Protein AF-A0A1B6C9H0-F1 (afdb_monomer)

Secondary structure (DSSP, 8-state):
--TT---S-----EEE--HHHHGGGTTS-EEE-HHHHHHHSBTTBSSS--EEEPPPPGGGS-HHHHHHHHHHHHHHHHTT--SS----TT--HHHHHHHHHHHS-TTS----HHHHHHHHHHHHHHHHHH----TT--HHHHHHHHHHHHHHHHHHTT---HHHHHHHHHHIIIIIHHHHHHHHHH-HHHHHHTTSSS--GGG--SGGGGS---HHHHHHHHHHHHHHHGGGT-S-HHHHHHHHHHHHHHHHHHS-TTTGGGGHHHHHHHS-TTT-TT---HHHHTHHHHGGGSS--HHHHHHHHHHHHHHHHTT----HHHHHHHHHHHHHHHHHHHH------------------------TTS---S----TT-SSS-------HHHHHHHHHHHHHHHHHHHHHHTTPPTT--S-SHHHHHHHHHHHHHHTSGGGS-----SS-TT--HHHHHHHHHH-

Sequence (463 aa):
ENKNCRSSDKSVVSICFATECASYNGNHPIRYCLQCHNNRHNHRRGEDHIVHTCLKKAWDMDPEMQNYLVEAIVNLLKEARSTTPEIPKDMTDIQTKAALLNALTPNTTNLSVEERQLMGRFGVWLLVGLCAPNENTPPEVLGRLLSMLFHWFHVTAYSFDDQAECTLEKLKTDYVCGWLNEICKSHFTILVSCLLPHPADYARVGGHWDMLVSRTSHLKNGLNRIFCLVPYEVITTEIWDYVMPHWLEAVAKDVPEKELPELKMLLSKILDPDMSPLGFDAKKMYHFVSIRFKQTTPKVQEQALNWLQVLTSLEIIIPLHLLFTFFEDGINSLKENDIQPSNGEEEKEECPRKSSISPVVEDDSAQTSGLSDDEAQTSRQNLCQHSDAELKLSCCVLMLDIVLKQMERHEVERHTGIHTVVAQDICRLLRSMLCAPWLISHLCTGSGKTECMHCELAIVWHQ

Radius of gyration: 29.61 Å; Cα contacts (8 Å, |Δi|>4): 457; chains: 1; bounding box: 76×47×88 Å

InterPro domains:
  IPR024855 UNC79 [PTHR21696] (1-463)
  IPR059253 Protein unc-79 homolog, N-terminal [PF14776] (1-264)

Foldseek 3Di:
DQPPDPDPDFDFFKWWQDQVCCVSVVNDTDTGDPVRCCVADDPVHCVVIDMDGDDAALLPDDPVVNVVLLVLLLVLLQLLADLDPPPPPPDDPVVVVVVVVVNVDPPPDPDDNVRSNVSNVVSLCSCQVRVQDDPSRDLLSVLLNLLSVLLSLLRLVPPPDPVSNVVVVCSCAVGVLVSLVSCCVRPVVSNLLLLALDHDPSNLGHDCSVDLDASLVSLLSSLSSVVSCQVSLSCDLVSQLVHVLRSLLCLLPRPPPVSLLVCLVSCLQCLPQPRHSNPHHLCSSCVSLQLQLALHALLSLVSSLSSLVSCLSSLRARPLVVLLNSLVSNLVSLQVVVVDDPDDDDDDDDDDDRSPDDHDDDPPPDPPPDSDDDPPPPPDPPPPVDDSLLSSLVSLLSSVVSSVSNCVSVVPDPPPDCPDPSNVSVVVSVVSVVPHPSQDDDDDDDPPPPDDSSVVSSVSSVD

Solvent-accessible surface area (backbone atoms only — not comparable to full-atom values): 27290 Å² total; per-residue (Å²): 116,62,89,81,68,82,57,91,65,72,58,72,46,33,35,31,64,32,67,80,54,6,57,74,48,81,70,34,71,30,60,23,20,61,70,56,38,54,74,53,38,38,100,90,39,54,73,86,47,56,62,51,62,70,81,67,44,44,89,76,44,57,72,68,61,31,50,53,49,51,51,50,31,49,51,24,31,62,46,30,49,62,88,65,76,84,70,61,95,80,56,53,76,66,57,49,48,51,55,49,48,66,73,63,47,91,79,66,75,89,66,50,62,67,57,23,42,50,35,22,52,52,17,50,49,50,42,65,72,28,58,66,83,57,97,83,56,56,64,58,60,50,23,28,52,48,20,34,48,45,43,36,41,38,53,51,69,74,53,91,43,83,70,62,38,58,53,52,52,46,45,43,63,74,47,48,45,57,52,50,52,55,37,53,75,75,42,42,69,51,59,53,43,46,66,36,82,80,40,57,76,63,30,60,42,54,73,66,62,77,48,98,67,54,65,54,55,46,50,50,56,50,54,49,32,54,58,52,36,32,91,68,65,71,64,40,73,71,53,44,45,60,38,49,60,52,41,42,50,47,48,68,72,63,36,54,81,87,57,47,66,77,44,28,72,57,52,44,46,65,65,30,51,87,74,19,78,74,72,46,50,55,66,64,70,45,35,57,54,44,60,38,19,47,58,33,53,53,68,34,35,41,54,51,48,50,36,53,44,51,40,48,74,56,67,42,83,68,63,63,73,55,54,53,50,33,51,50,40,28,54,50,20,56,53,54,62,66,74,57,68,91,70,89,72,94,74,94,73,97,70,85,75,72,54,86,71,69,64,90,73,79,75,88,80,62,77,85,73,85,80,79,86,72,100,67,90,84,76,82,83,74,83,68,86,67,50,72,56,44,43,46,46,48,39,54,35,51,54,50,54,46,49,53,54,48,39,61,73,68,62,61,71,79,90,74,60,71,83,40,71,66,42,42,50,51,51,51,48,51,54,56,54,72,72,35,78,78,74,75,78,84,81,91,84,62,99,52,85,88,72,47,66,60,60,51,46,52,52,58,58,72,104

Structure (mmCIF, N/CA/C/O backbone):
data_AF-A0A1B6C9H0-F1
#
_entry.id   AF-A0A1B6C9H0-F1
#
loop_
_atom_site.group_PDB
_atom_site.id
_atom_site.type_symbol
_atom_site.label_atom_id
_atom_site.label_alt_id
_atom_site.label_comp_id
_atom_site.label_asym_id
_atom_site.label_entity_id
_atom_site.label_seq_id
_atom_site.pdbx_PDB_ins_code
_atom_site.Cartn_x
_atom_site.Cartn_y
_atom_site.Cartn_z
_atom_site.occupancy
_atom_site.B_iso_or_equiv
_atom_site.auth_seq_id
_atom_site.auth_comp_id
_atom_site.auth_asym_id
_atom_site.auth_atom_id
_atom_site.pdbx_PDB_model_num
ATOM 1 N N . GLU A 1 1 ? 27.992 9.229 -39.423 1.00 76.81 1 GLU A N 1
ATOM 2 C CA . GLU A 1 1 ? 29.145 8.408 -39.863 1.00 76.81 1 GLU A CA 1
ATOM 3 C C . GLU A 1 1 ? 29.104 8.125 -41.355 1.00 76.81 1 GLU A C 1
ATOM 5 O O . GLU A 1 1 ? 30.036 8.495 -42.053 1.00 76.81 1 GLU A O 1
ATOM 10 N N . ASN A 1 2 ? 27.996 7.613 -41.896 1.00 74.31 2 ASN A N 1
ATOM 11 C CA . ASN A 1 2 ? 27.818 7.588 -43.348 1.00 74.31 2 ASN A CA 1
ATOM 12 C C . ASN A 1 2 ? 27.584 9.009 -43.912 1.00 74.31 2 ASN A C 1
ATOM 14 O O . ASN A 1 2 ? 26.486 9.555 -43.780 1.00 74.31 2 ASN A O 1
ATOM 18 N N . LYS A 1 3 ? 28.601 9.595 -44.562 1.00 76.62 3 LYS A N 1
ATOM 19 C CA . LYS A 1 3 ? 28.534 10.932 -45.193 1.00 76.62 3 LYS A CA 1
ATOM 20 C C . LYS A 1 3 ? 27.496 11.029 -46.322 1.00 76.62 3 LYS A C 1
ATOM 22 O O . LYS A 1 3 ? 27.045 12.122 -46.633 1.00 76.62 3 LYS A O 1
ATOM 27 N N . ASN A 1 4 ? 27.079 9.892 -46.880 1.00 81.50 4 ASN A N 1
ATOM 28 C CA . ASN A 1 4 ? 26.096 9.807 -47.963 1.00 81.50 4 ASN A CA 1
ATOM 29 C C . ASN A 1 4 ? 24.688 9.422 -47.470 1.00 81.50 4 ASN A C 1
ATOM 31 O O . ASN A 1 4 ? 23.833 9.058 -48.279 1.00 81.50 4 ASN A O 1
ATOM 35 N N . CYS A 1 5 ? 24.432 9.453 -46.156 1.00 85.44 5 CYS A N 1
ATOM 36 C CA . CYS A 1 5 ? 23.110 9.158 -45.606 1.00 85.44 5 CYS A CA 1
ATOM 37 C C . CYS A 1 5 ? 22.079 10.207 -46.056 1.00 85.44 5 CYS A C 1
ATOM 39 O O . CYS A 1 5 ? 22.240 11.397 -45.786 1.00 85.44 5 CYS A O 1
ATOM 41 N N . ARG A 1 6 ? 21.002 9.746 -46.706 1.00 87.94 6 ARG A N 1
ATOM 42 C CA . ARG A 1 6 ? 19.869 10.573 -47.165 1.00 87.94 6 ARG A CA 1
ATOM 43 C C . ARG A 1 6 ? 18.611 10.421 -46.304 1.00 87.94 6 ARG A C 1
ATOM 45 O O . ARG A 1 6 ? 17.565 10.939 -46.676 1.00 87.94 6 ARG A O 1
ATOM 52 N N . SER A 1 7 ? 18.709 9.703 -45.187 1.00 88.75 7 SER A N 1
ATOM 53 C CA . SER A 1 7 ? 17.572 9.476 -44.295 1.00 88.75 7 SER A CA 1
ATOM 54 C C . SER A 1 7 ? 17.152 10.777 -43.618 1.00 88.75 7 SER A C 1
ATOM 56 O O . SER A 1 7 ? 18.009 11.542 -43.159 1.00 88.75 7 SER A O 1
ATOM 58 N N . SER A 1 8 ? 15.840 11.011 -43.556 1.00 88.00 8 SER A N 1
ATOM 59 C CA . SER A 1 8 ? 15.241 12.090 -42.768 1.00 88.00 8 SER A CA 1
ATOM 60 C C . SER A 1 8 ? 15.434 11.837 -41.274 1.00 88.00 8 SER A C 1
ATOM 62 O O . SER A 1 8 ? 15.834 12.747 -40.553 1.00 88.00 8 SER A O 1
ATOM 64 N N . ASP A 1 9 ? 15.252 10.587 -40.837 1.00 88.75 9 ASP A N 1
ATOM 65 C CA . ASP A 1 9 ? 15.594 10.136 -39.490 1.00 88.75 9 ASP A CA 1
ATOM 66 C C . ASP A 1 9 ? 17.018 9.560 -39.450 1.00 88.75 9 ASP A C 1
ATOM 68 O O . ASP A 1 9 ? 17.351 8.584 -40.133 1.00 88.75 9 ASP A O 1
ATOM 72 N N . LYS A 1 10 ? 17.883 10.192 -38.658 1.00 88.31 10 LYS A N 1
ATOM 73 C CA . LYS A 1 10 ? 19.291 9.811 -38.489 1.00 88.31 10 LYS A CA 1
ATOM 74 C C . LYS A 1 10 ? 19.555 9.133 -37.143 1.00 88.31 10 LYS A C 1
ATOM 76 O O . LYS A 1 10 ? 20.724 8.981 -36.785 1.00 88.31 10 LYS A O 1
ATOM 81 N N . SER A 1 11 ? 18.504 8.726 -36.429 1.00 89.06 11 SER A N 1
ATOM 82 C CA . SER A 1 11 ? 18.599 7.873 -35.245 1.00 89.06 11 SER A CA 1
ATOM 83 C C . SER A 1 11 ? 19.437 6.628 -35.552 1.00 89.06 11 SER A C 1
ATOM 85 O O . SER A 1 11 ? 19.357 6.049 -36.636 1.00 89.06 11 SER A O 1
ATOM 87 N N . VAL A 1 12 ? 20.318 6.246 -34.629 1.00 89.50 12 VAL A N 1
ATOM 88 C CA . VAL A 1 12 ? 21.142 5.042 -34.784 1.00 89.50 12 VAL A CA 1
ATOM 89 C C . VAL A 1 12 ? 20.316 3.848 -34.330 1.00 89.50 12 VAL A C 1
ATOM 91 O O . VAL A 1 12 ? 19.879 3.821 -33.187 1.00 89.50 12 VAL A O 1
ATOM 94 N N . VAL A 1 13 ? 20.141 2.859 -35.207 1.00 90.00 13 VAL A N 1
ATOM 95 C CA . VAL A 1 13 ? 19.393 1.625 -34.894 1.00 90.00 13 VAL A CA 1
ATOM 96 C C . VAL A 1 13 ? 20.280 0.385 -34.871 1.00 90.00 13 VAL A C 1
ATOM 98 O O . VAL A 1 13 ? 19.892 -0.651 -34.338 1.00 90.00 13 VAL A O 1
ATOM 101 N N . SER A 1 14 ? 21.467 0.468 -35.480 1.00 91.94 14 SER A N 1
ATOM 102 C CA . SER A 1 14 ? 22.416 -0.641 -35.508 1.00 91.94 14 SER A CA 1
ATOM 103 C C . SER A 1 14 ? 23.861 -0.165 -35.580 1.00 91.94 14 SER A C 1
ATOM 105 O O . SER A 1 14 ? 24.147 0.899 -36.135 1.00 91.94 14 SER A O 1
ATOM 107 N N . ILE A 1 15 ? 24.771 -0.981 -35.060 1.00 93.44 15 ILE A N 1
ATOM 108 C CA . ILE A 1 15 ? 26.219 -0.829 -35.167 1.00 93.44 15 ILE A CA 1
ATOM 109 C C . ILE A 1 15 ? 26.760 -2.095 -35.814 1.00 93.44 15 ILE A C 1
ATOM 111 O O . ILE A 1 15 ? 26.562 -3.183 -35.285 1.00 93.44 15 ILE A O 1
ATOM 115 N N . CYS A 1 16 ? 27.420 -1.970 -36.959 1.00 93.19 16 CYS A N 1
ATOM 116 C CA . CYS A 1 16 ? 28.020 -3.104 -37.650 1.00 93.19 16 CYS A CA 1
ATOM 117 C C . CYS A 1 16 ? 29.519 -3.185 -37.357 1.00 93.19 16 CYS A C 1
ATOM 119 O O . CYS A 1 16 ? 30.230 -2.183 -37.476 1.00 93.19 16 CYS A O 1
ATOM 121 N N . PHE A 1 17 ? 29.982 -4.388 -37.012 1.00 92.88 17 PHE A N 1
ATOM 122 C CA . PHE A 1 17 ? 31.381 -4.684 -36.692 1.00 92.88 17 PHE A CA 1
ATOM 123 C C . PHE A 1 17 ? 32.121 -5.389 -37.834 1.00 92.88 17 PHE A C 1
ATOM 125 O O . PHE A 1 17 ? 33.333 -5.578 -37.750 1.00 92.88 17 PHE A O 1
ATOM 132 N N . ALA A 1 18 ? 31.420 -5.764 -38.909 1.00 93.38 18 ALA A N 1
ATOM 133 C CA . ALA A 1 18 ? 32.039 -6.390 -40.071 1.00 93.38 18 ALA A CA 1
ATOM 134 C C . ALA A 1 18 ? 33.066 -5.451 -40.720 1.00 93.38 18 ALA A C 1
ATOM 136 O O . ALA A 1 18 ? 32.827 -4.248 -40.863 1.00 93.38 18 ALA A O 1
ATOM 137 N N . THR A 1 19 ? 34.197 -6.006 -41.156 1.00 90.44 19 THR A N 1
ATOM 138 C CA . THR A 1 19 ? 35.306 -5.256 -41.770 1.00 90.44 19 THR A CA 1
ATOM 139 C C . THR A 1 19 ? 34.866 -4.491 -43.017 1.00 90.44 19 THR A C 1
ATOM 141 O O . THR A 1 19 ? 35.280 -3.347 -43.212 1.00 90.44 19 THR A O 1
ATOM 144 N N . GLU A 1 20 ? 33.961 -5.066 -43.815 1.00 90.00 20 GLU A N 1
ATOM 145 C CA . GLU A 1 20 ? 33.369 -4.409 -44.985 1.00 90.00 20 GLU A CA 1
ATOM 146 C C . GLU A 1 20 ? 32.677 -3.097 -44.608 1.00 90.00 20 GLU A C 1
ATOM 148 O O . GLU A 1 20 ? 32.914 -2.053 -45.218 1.00 90.00 20 GLU A O 1
ATOM 153 N N . CYS A 1 21 ? 31.859 -3.130 -43.558 1.00 89.88 21 CYS A N 1
ATOM 154 C CA . CYS A 1 21 ? 31.146 -1.970 -43.045 1.00 89.88 21 CYS A CA 1
ATOM 155 C C . CYS A 1 21 ? 32.087 -0.986 -42.334 1.00 89.88 21 CYS A C 1
ATOM 157 O O . CYS A 1 21 ? 31.999 0.222 -42.574 1.00 89.88 21 CYS A O 1
ATOM 159 N N . ALA A 1 22 ? 33.021 -1.485 -41.521 1.00 89.62 22 ALA A N 1
ATOM 160 C CA . ALA A 1 22 ? 33.984 -0.675 -40.778 1.00 89.62 22 ALA A CA 1
ATOM 161 C C . ALA A 1 22 ? 34.948 0.100 -41.696 1.00 89.62 22 ALA A C 1
ATOM 163 O O . ALA A 1 22 ? 35.351 1.219 -41.368 1.00 89.62 22 ALA A O 1
ATOM 164 N N . SER A 1 23 ? 35.266 -0.433 -42.883 1.00 89.50 23 SER A N 1
ATOM 165 C CA . SER A 1 23 ? 36.113 0.247 -43.877 1.00 89.50 23 SER A CA 1
ATOM 166 C C . SER A 1 23 ? 35.570 1.627 -44.286 1.00 89.50 23 SER A C 1
ATOM 168 O O . SER A 1 23 ? 36.336 2.562 -44.526 1.00 89.50 23 SER A O 1
ATOM 170 N N . TYR A 1 24 ? 34.244 1.808 -44.267 1.00 86.75 24 TYR A N 1
ATOM 171 C CA . TYR A 1 24 ? 33.591 3.087 -44.565 1.00 86.75 24 TYR A CA 1
ATOM 172 C C . TYR A 1 24 ? 33.706 4.123 -43.438 1.00 86.75 24 TYR A C 1
ATOM 174 O O . TYR A 1 24 ? 33.377 5.291 -43.655 1.00 86.75 24 TYR A O 1
ATOM 182 N N . ASN A 1 25 ? 34.160 3.712 -42.252 1.00 89.44 25 ASN A N 1
ATOM 183 C CA . ASN A 1 25 ? 34.354 4.557 -41.075 1.00 89.44 25 ASN A CA 1
ATOM 184 C C . ASN A 1 25 ? 35.795 4.459 -40.538 1.00 89.44 25 ASN A C 1
ATOM 186 O O . ASN A 1 25 ? 36.028 4.445 -39.332 1.00 89.44 25 ASN A O 1
ATOM 190 N N . GLY A 1 26 ? 36.779 4.346 -41.439 1.00 87.38 26 GLY A N 1
ATOM 191 C CA . GLY A 1 26 ? 38.194 4.317 -41.058 1.00 87.38 26 GLY A CA 1
ATOM 192 C C . GLY A 1 26 ? 38.552 3.134 -40.157 1.00 87.38 26 GLY A C 1
ATOM 193 O O . GLY A 1 26 ? 39.282 3.318 -39.190 1.00 87.38 26 GLY A O 1
ATOM 194 N N . ASN A 1 27 ? 38.006 1.950 -40.454 1.00 89.19 27 ASN A N 1
ATOM 195 C CA . ASN A 1 27 ? 38.177 0.697 -39.705 1.00 89.19 27 ASN A CA 1
ATOM 196 C C . ASN A 1 27 ? 37.632 0.713 -38.265 1.00 89.19 27 ASN A C 1
ATOM 198 O O . ASN A 1 27 ? 38.012 -0.130 -37.457 1.00 89.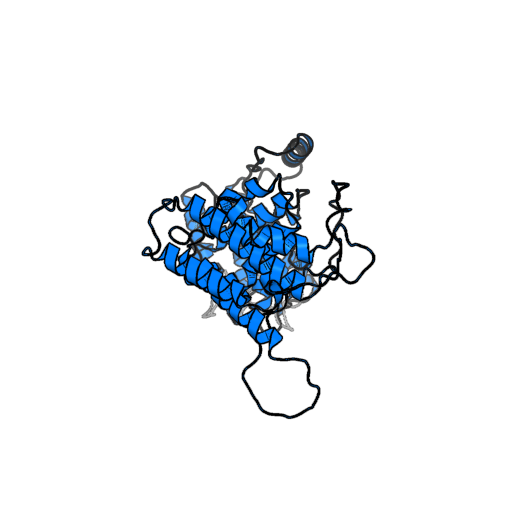19 27 ASN A O 1
ATOM 202 N N . HIS A 1 28 ? 36.705 1.619 -37.954 1.00 90.56 28 HIS A N 1
ATOM 203 C CA . HIS A 1 28 ? 35.924 1.586 -36.716 1.00 90.56 28 HIS A CA 1
ATOM 204 C C . HIS A 1 28 ? 34.525 1.014 -36.986 1.00 90.56 28 HIS A C 1
ATOM 206 O O . HIS A 1 28 ? 34.005 1.215 -38.090 1.00 90.56 28 HIS A O 1
ATOM 212 N N . PRO A 1 29 ? 33.876 0.356 -36.003 1.00 90.62 29 PRO A N 1
ATOM 213 C CA . PRO A 1 29 ? 32.480 -0.052 -36.127 1.00 90.62 29 PRO A CA 1
ATOM 214 C C . PRO A 1 29 ? 31.608 1.123 -36.575 1.00 90.62 29 PRO A C 1
ATOM 216 O O . PRO A 1 29 ? 31.795 2.259 -36.130 1.00 90.62 29 PRO A O 1
ATOM 219 N N . ILE A 1 30 ? 30.684 0.863 -37.497 1.00 91.50 30 ILE A N 1
ATOM 220 C CA . ILE A 1 30 ? 29.880 1.911 -38.132 1.00 91.50 30 ILE A CA 1
ATOM 221 C C . ILE A 1 30 ? 28.431 1.841 -37.662 1.00 91.50 30 ILE A C 1
ATOM 223 O O . ILE A 1 30 ? 27.796 0.787 -37.668 1.00 91.50 30 ILE A O 1
ATOM 227 N N . ARG A 1 31 ? 27.896 2.996 -37.282 1.00 92.12 31 ARG A N 1
ATOM 228 C CA . ARG A 1 31 ? 26.519 3.203 -36.848 1.00 92.12 31 ARG A CA 1
ATOM 229 C C . ARG A 1 31 ? 25.630 3.534 -38.041 1.00 92.12 31 ARG A C 1
ATOM 231 O O . ARG A 1 31 ? 25.905 4.461 -38.814 1.00 92.12 31 ARG A O 1
ATOM 238 N N . TYR A 1 32 ? 24.527 2.809 -38.165 1.00 91.75 32 TYR A N 1
ATOM 239 C CA . TYR A 1 32 ? 23.536 2.993 -39.217 1.00 91.75 32 TYR A CA 1
ATOM 240 C C . TYR A 1 32 ? 22.178 3.401 -38.647 1.00 91.75 32 TYR A C 1
ATOM 242 O O . TYR A 1 32 ? 21.706 2.831 -37.663 1.00 91.75 32 TYR A O 1
ATOM 250 N N . CYS A 1 33 ? 21.525 4.349 -39.326 1.00 92.31 33 CYS A N 1
ATOM 251 C CA . CYS A 1 33 ? 20.080 4.533 -39.214 1.00 92.31 33 CYS A CA 1
ATOM 252 C C . CYS A 1 33 ? 19.327 3.433 -39.964 1.00 92.31 33 CYS A C 1
ATOM 254 O O . CYS A 1 33 ? 19.929 2.723 -40.774 1.00 92.31 33 CYS A O 1
ATOM 256 N N . LEU A 1 34 ? 18.015 3.324 -39.745 1.00 90.50 34 LEU A N 1
ATOM 257 C CA . LEU A 1 34 ? 17.195 2.240 -40.294 1.00 90.50 34 LEU A CA 1
ATOM 258 C C . LEU A 1 34 ? 17.318 2.101 -41.815 1.00 90.50 34 LEU A C 1
ATOM 260 O O . LEU A 1 34 ? 17.576 1.013 -42.324 1.00 90.50 34 LEU A O 1
ATOM 264 N N . GLN A 1 35 ? 17.242 3.212 -42.551 1.00 91.38 35 GLN A N 1
ATOM 265 C CA . GLN A 1 35 ? 17.379 3.179 -44.007 1.00 91.38 35 GLN A CA 1
ATOM 266 C C . GLN A 1 35 ? 18.776 2.711 -44.448 1.00 91.38 35 GLN A C 1
ATOM 268 O O . GLN A 1 35 ? 18.910 1.937 -45.393 1.00 91.38 35 GLN A O 1
ATOM 273 N N . CYS A 1 36 ? 19.836 3.173 -43.777 1.00 91.19 36 CYS A N 1
ATOM 274 C CA . CYS A 1 36 ? 21.196 2.745 -44.107 1.00 91.19 36 CYS A CA 1
ATOM 275 C C . CYS A 1 36 ? 21.438 1.280 -43.741 1.00 91.19 36 CYS A C 1
ATOM 277 O O . CYS A 1 36 ? 22.134 0.597 -44.488 1.00 91.19 36 CYS A O 1
ATOM 279 N N . HIS A 1 37 ? 20.856 0.816 -42.634 1.00 90.88 37 HIS A N 1
ATOM 280 C CA . HIS A 1 37 ? 20.918 -0.572 -42.205 1.00 90.88 37 HIS A CA 1
ATOM 281 C C . HIS A 1 37 ? 20.288 -1.480 -43.262 1.00 90.88 37 HIS A C 1
ATOM 283 O O . HIS A 1 37 ? 20.997 -2.310 -43.811 1.00 90.88 37 HIS A O 1
ATOM 289 N N . ASN A 1 38 ? 19.036 -1.237 -43.660 1.00 90.44 38 ASN A N 1
ATOM 290 C CA . ASN A 1 38 ? 18.327 -2.064 -44.650 1.00 90.44 38 ASN A CA 1
ATOM 291 C C . ASN A 1 38 ? 19.011 -2.074 -46.033 1.00 90.44 38 ASN A C 1
ATOM 293 O O . ASN A 1 38 ? 18.979 -3.059 -46.771 1.00 90.44 38 ASN A O 1
ATOM 297 N N . ASN A 1 39 ? 19.665 -0.968 -46.403 1.00 89.31 39 ASN A N 1
ATOM 298 C CA . ASN A 1 39 ? 20.414 -0.888 -47.658 1.00 89.31 39 ASN A CA 1
ATOM 299 C C . ASN A 1 39 ? 21.709 -1.716 -47.637 1.00 89.31 39 ASN A C 1
ATOM 301 O O . ASN A 1 39 ? 22.173 -2.148 -48.694 1.00 89.31 39 ASN A O 1
ATOM 305 N N . ARG A 1 40 ? 22.329 -1.875 -46.461 1.00 88.06 40 ARG A N 1
ATOM 306 C CA . ARG A 1 40 ? 23.627 -2.547 -46.288 1.00 88.06 40 ARG A CA 1
ATOM 307 C C . ARG A 1 40 ? 23.504 -3.986 -45.799 1.00 88.06 40 ARG A C 1
ATOM 309 O O . ARG A 1 40 ? 24.380 -4.772 -46.131 1.00 88.06 40 ARG A O 1
ATOM 316 N N . HIS A 1 41 ? 22.431 -4.293 -45.082 1.00 90.31 41 HIS A N 1
ATOM 317 C CA . HIS A 1 41 ? 22.099 -5.598 -44.533 1.00 90.31 41 HIS A CA 1
ATOM 318 C C . HIS A 1 41 ? 20.733 -6.003 -45.091 1.00 90.31 41 HIS A C 1
ATOM 320 O O . HIS A 1 41 ? 19.689 -5.487 -44.692 1.00 90.31 41 HIS A O 1
ATOM 326 N N . ASN A 1 42 ? 20.757 -6.864 -46.100 1.00 87.69 42 ASN A N 1
ATOM 327 C CA . ASN A 1 42 ? 19.588 -7.486 -46.711 1.00 87.69 42 ASN A CA 1
ATOM 328 C C . ASN A 1 42 ? 19.977 -8.882 -47.212 1.00 87.69 42 ASN A C 1
ATOM 330 O O . ASN A 1 42 ? 21.154 -9.220 -47.242 1.00 87.69 42 ASN A O 1
ATOM 334 N N . HIS A 1 43 ? 19.012 -9.661 -47.701 1.00 80.81 43 HIS A N 1
ATOM 335 C CA . HIS A 1 43 ? 19.245 -11.031 -48.190 1.00 80.81 43 HIS A CA 1
ATOM 336 C C . HIS A 1 43 ? 20.308 -11.177 -49.296 1.00 80.81 43 HIS A C 1
ATOM 338 O O . HIS A 1 43 ? 20.644 -12.288 -49.685 1.00 80.81 43 HIS A O 1
ATOM 344 N N . ARG A 1 44 ? 20.800 -10.080 -49.888 1.00 82.31 44 ARG A N 1
ATOM 345 C CA . ARG A 1 44 ? 21.858 -10.123 -50.908 1.00 82.31 44 ARG A CA 1
ATOM 346 C C . ARG A 1 44 ? 23.226 -9.702 -50.381 1.00 82.31 44 ARG A C 1
ATOM 348 O O . ARG A 1 44 ? 24.211 -9.958 -51.070 1.00 82.31 44 ARG A O 1
ATOM 355 N N . ARG A 1 45 ? 23.302 -8.976 -49.259 1.00 82.81 45 ARG A N 1
ATOM 356 C CA . ARG A 1 45 ? 24.541 -8.384 -48.723 1.00 82.81 45 ARG A CA 1
ATOM 357 C C . ARG A 1 45 ? 24.448 -8.209 -47.213 1.00 82.81 45 ARG A C 1
ATOM 359 O O . ARG A 1 45 ? 23.475 -7.632 -46.738 1.00 82.81 45 ARG A O 1
ATOM 366 N N . GLY A 1 46 ? 25.496 -8.618 -46.503 1.00 82.19 46 GLY A N 1
ATOM 367 C CA . GLY A 1 46 ? 25.655 -8.359 -45.074 1.00 82.19 46 GLY A CA 1
ATOM 368 C C . GLY A 1 46 ? 24.675 -9.110 -44.172 1.00 82.19 46 GLY A C 1
ATOM 369 O O . GLY A 1 46 ? 24.332 -8.606 -43.108 1.00 82.19 46 GLY A O 1
ATOM 370 N N . GLU A 1 47 ? 24.195 -10.278 -44.600 1.00 83.88 47 GLU A N 1
ATOM 371 C CA . GLU A 1 47 ? 23.348 -11.159 -43.780 1.00 83.88 47 GLU A CA 1
ATOM 372 C C . GLU A 1 47 ? 24.160 -11.882 -42.691 1.00 83.88 47 GLU A C 1
ATOM 374 O O . GLU A 1 47 ? 23.658 -12.146 -41.605 1.00 83.88 47 GLU A O 1
ATOM 379 N N . ASP A 1 48 ? 25.443 -12.127 -42.954 1.00 88.31 48 ASP A N 1
ATOM 380 C CA . ASP A 1 48 ? 26.429 -12.719 -42.047 1.00 88.31 48 ASP A CA 1
ATOM 381 C C . ASP A 1 48 ? 27.174 -11.677 -41.193 1.00 88.31 48 ASP A C 1
ATOM 383 O O . ASP A 1 48 ? 28.050 -12.012 -40.392 1.00 88.31 48 ASP A O 1
ATOM 387 N N . HIS A 1 49 ? 26.843 -10.393 -41.350 1.00 91.50 49 HIS A N 1
ATOM 388 C CA . HIS A 1 49 ? 27.473 -9.331 -40.583 1.00 91.50 49 HIS A CA 1
ATOM 389 C C . HIS A 1 49 ? 27.036 -9.366 -39.119 1.00 91.50 49 HIS A C 1
ATOM 391 O O . HIS A 1 49 ? 25.849 -9.345 -38.795 1.00 91.50 49 HIS A O 1
ATOM 397 N N . ILE A 1 50 ? 28.013 -9.281 -38.216 1.00 89.06 50 ILE A N 1
ATOM 398 C CA . ILE A 1 50 ? 27.747 -9.107 -36.789 1.00 89.06 50 ILE A CA 1
ATOM 399 C C . ILE A 1 50 ? 27.314 -7.660 -36.546 1.00 89.06 50 ILE A C 1
ATOM 401 O O . ILE A 1 50 ? 28.097 -6.713 -36.714 1.00 89.06 50 ILE A O 1
ATOM 405 N N . VAL A 1 51 ? 26.055 -7.497 -36.145 1.00 91.19 51 VAL A N 1
ATOM 406 C CA . VAL A 1 51 ? 25.448 -6.204 -35.833 1.00 91.19 51 VAL A CA 1
ATOM 407 C C . VAL A 1 51 ? 24.950 -6.174 -34.393 1.00 91.19 51 VAL A C 1
ATOM 409 O O . VAL A 1 51 ? 24.317 -7.107 -33.913 1.00 91.19 51 VAL A O 1
ATOM 412 N N . HIS A 1 52 ? 25.202 -5.066 -33.707 1.00 90.44 52 HIS A N 1
ATOM 413 C CA . HIS A 1 52 ? 24.531 -4.726 -32.459 1.00 90.44 52 HIS A CA 1
ATOM 414 C C . HIS A 1 52 ? 23.317 -3.866 -32.804 1.00 90.44 52 HIS A C 1
ATOM 416 O O . HIS A 1 52 ? 23.460 -2.874 -33.517 1.00 90.44 52 HIS A O 1
ATOM 422 N N . THR A 1 53 ? 22.133 -4.222 -32.317 1.00 88.75 53 THR A N 1
ATOM 423 C CA . THR A 1 53 ? 20.887 -3.473 -32.546 1.00 88.75 53 THR A CA 1
ATOM 424 C C . THR A 1 53 ? 20.282 -3.014 -31.227 1.00 88.75 53 THR A C 1
ATOM 426 O O . THR A 1 53 ? 20.671 -3.487 -30.161 1.00 88.75 53 THR A O 1
ATOM 429 N N . CYS A 1 54 ? 19.359 -2.055 -31.287 1.00 83.75 54 CYS A N 1
ATOM 430 C CA . CYS A 1 54 ? 18.599 -1.660 -30.108 1.00 83.75 54 CYS A CA 1
ATOM 431 C C . CYS A 1 54 ? 17.779 -2.841 -29.573 1.00 83.75 54 CYS A C 1
ATOM 433 O O . CYS A 1 54 ? 17.215 -3.618 -30.345 1.00 83.75 54 CYS A O 1
ATOM 435 N N . LEU A 1 55 ? 17.677 -2.934 -28.247 1.00 87.56 55 LEU A N 1
ATOM 436 C CA . LEU A 1 55 ? 16.796 -3.898 -27.599 1.00 87.56 55 LEU A CA 1
ATOM 437 C C . LEU A 1 55 ? 15.343 -3.669 -28.039 1.00 87.56 55 LEU A C 1
ATOM 439 O O . LEU A 1 55 ? 14.882 -2.528 -28.136 1.00 87.56 55 LEU A O 1
ATOM 443 N N . LYS A 1 56 ? 14.625 -4.766 -28.297 1.00 89.50 56 LYS A N 1
ATOM 444 C CA . LYS A 1 56 ? 13.170 -4.744 -28.508 1.00 89.50 56 LYS A CA 1
ATOM 445 C C . LYS A 1 56 ? 12.455 -4.337 -27.212 1.00 89.50 56 LYS A C 1
ATOM 447 O O . LYS A 1 56 ? 13.077 -4.242 -26.158 1.00 89.50 56 LYS A O 1
ATOM 452 N N . LYS A 1 57 ? 11.142 -4.107 -27.263 1.00 91.19 57 LYS A N 1
ATOM 453 C CA . LYS A 1 57 ? 10.346 -3.994 -26.031 1.00 91.19 57 LYS A CA 1
ATOM 454 C C . LYS A 1 57 ? 10.360 -5.332 -25.295 1.00 91.19 57 LYS A C 1
ATOM 456 O O . LYS A 1 57 ? 10.420 -6.375 -25.938 1.00 91.19 57 LYS A O 1
ATOM 461 N N . ALA A 1 58 ? 10.296 -5.295 -23.966 1.00 91.25 58 ALA A N 1
ATOM 462 C CA . ALA A 1 58 ? 10.441 -6.472 -23.108 1.00 91.25 58 ALA A CA 1
ATOM 463 C C . ALA A 1 58 ? 9.461 -7.598 -23.471 1.00 91.25 58 ALA A C 1
ATOM 465 O O . ALA A 1 58 ? 9.812 -8.772 -23.405 1.00 91.25 58 ALA A O 1
ATOM 466 N N . TRP A 1 59 ? 8.250 -7.235 -23.892 1.00 90.88 59 TRP A N 1
ATOM 467 C CA . TRP A 1 59 ? 7.176 -8.176 -24.221 1.00 90.88 59 TRP A CA 1
ATOM 468 C C . TRP A 1 59 ? 7.251 -8.729 -25.655 1.00 90.88 59 TRP A C 1
ATOM 470 O O . TRP A 1 59 ? 6.546 -9.679 -25.968 1.00 90.88 59 TRP A O 1
ATOM 480 N N . ASP A 1 60 ? 8.128 -8.172 -26.500 1.00 90.62 60 ASP A N 1
ATOM 481 C CA . ASP A 1 60 ? 8.401 -8.650 -27.868 1.00 90.62 60 ASP A CA 1
ATOM 482 C C . ASP A 1 60 ? 9.690 -9.497 -27.948 1.00 90.62 60 ASP A C 1
ATOM 484 O O . ASP A 1 60 ? 10.120 -9.906 -29.035 1.00 90.62 60 ASP A O 1
ATOM 488 N N . MET A 1 61 ? 10.373 -9.681 -26.815 1.00 91.31 61 MET A N 1
ATOM 489 C CA . MET A 1 61 ? 11.574 -10.507 -26.705 1.00 91.31 61 MET A CA 1
ATOM 490 C C . MET A 1 61 ? 11.208 -11.984 -26.562 1.00 91.31 61 MET A C 1
ATOM 492 O O . MET A 1 61 ? 10.119 -12.330 -26.107 1.00 91.31 61 MET A O 1
ATOM 496 N N . ASP A 1 62 ? 12.144 -12.863 -26.921 1.00 91.81 62 ASP A N 1
ATOM 497 C CA . ASP A 1 62 ? 12.049 -14.257 -26.501 1.00 91.81 62 ASP A CA 1
ATOM 498 C C . ASP A 1 62 ? 12.165 -14.375 -24.962 1.00 91.81 62 ASP A C 1
ATOM 500 O O . ASP A 1 62 ? 12.700 -13.471 -24.307 1.00 91.81 62 ASP A O 1
ATOM 504 N N . PRO A 1 63 ? 11.659 -15.468 -24.358 1.00 91.06 63 PRO A N 1
ATOM 505 C CA . PRO A 1 63 ? 11.627 -15.610 -22.902 1.00 91.06 63 PRO A CA 1
ATOM 506 C C . PRO A 1 63 ? 13.007 -15.554 -22.232 1.00 91.06 63 PRO A C 1
ATOM 508 O O . PRO A 1 63 ? 13.129 -15.075 -21.107 1.00 91.06 63 PRO A O 1
ATOM 511 N N . GLU A 1 64 ? 14.055 -16.032 -22.904 1.00 93.19 64 GLU A N 1
ATOM 512 C CA . GLU A 1 64 ? 15.413 -16.049 -22.357 1.00 93.19 64 GLU A CA 1
ATOM 513 C C . GLU A 1 64 ? 15.978 -14.626 -22.255 1.00 93.19 64 GLU A C 1
ATOM 515 O O . GLU A 1 64 ? 16.410 -14.195 -21.184 1.00 93.19 64 GLU A O 1
ATOM 520 N N . MET A 1 65 ? 15.879 -13.851 -23.336 1.00 92.19 65 MET A N 1
ATOM 521 C CA . MET A 1 65 ? 16.303 -12.457 -23.368 1.00 92.19 65 MET A CA 1
ATOM 522 C C . MET A 1 65 ? 15.452 -11.571 -22.451 1.00 92.19 65 MET A C 1
ATOM 524 O O . MET A 1 65 ? 15.983 -10.664 -21.804 1.00 92.19 65 MET A O 1
ATOM 528 N N . GLN A 1 66 ? 14.149 -11.846 -22.343 1.00 92.62 66 GLN A N 1
ATOM 529 C CA . GLN A 1 66 ? 13.272 -11.172 -21.386 1.00 92.62 66 GLN A CA 1
ATOM 530 C C . GLN A 1 66 ? 13.739 -11.405 -19.944 1.00 92.62 66 GLN A C 1
ATOM 532 O O . GLN A 1 66 ? 13.843 -10.444 -19.181 1.00 92.62 66 GLN A O 1
ATOM 537 N N . ASN A 1 67 ? 14.078 -12.644 -19.579 1.00 93.19 67 ASN A N 1
ATOM 538 C CA . ASN A 1 67 ? 14.611 -12.956 -18.253 1.00 93.19 67 ASN A CA 1
ATOM 539 C C . ASN A 1 67 ? 15.921 -12.209 -17.984 1.00 93.19 67 ASN A C 1
ATOM 541 O O . ASN A 1 67 ? 16.072 -11.607 -16.923 1.00 93.19 67 ASN A O 1
ATOM 545 N N . TYR A 1 68 ? 16.843 -12.168 -18.952 1.00 94.81 68 TYR A N 1
ATOM 546 C CA . TYR A 1 68 ? 18.077 -11.391 -18.806 1.00 94.81 68 TYR A CA 1
ATOM 547 C C . TYR A 1 68 ? 17.818 -9.895 -18.624 1.00 94.81 68 TYR A C 1
ATOM 549 O O . TYR A 1 68 ? 18.477 -9.264 -17.799 1.00 94.81 68 TYR A O 1
ATOM 557 N N . LEU A 1 69 ? 16.852 -9.323 -19.349 1.00 95.19 69 LEU A N 1
ATOM 558 C CA . LEU A 1 69 ? 16.472 -7.922 -19.185 1.00 95.19 69 LEU A CA 1
ATOM 559 C C . LEU A 1 69 ? 15.901 -7.655 -17.786 1.00 95.19 69 LEU A C 1
ATOM 561 O O . LEU A 1 69 ? 16.304 -6.689 -17.139 1.00 95.19 69 LEU A O 1
ATOM 565 N N . VAL A 1 70 ? 14.984 -8.502 -17.315 1.00 94.56 70 VAL A N 1
ATOM 566 C CA . VAL A 1 70 ? 14.361 -8.368 -15.991 1.00 94.56 70 VAL A CA 1
ATOM 567 C C . VAL A 1 70 ? 15.413 -8.475 -14.891 1.00 94.56 70 VAL A C 1
ATOM 569 O O . VAL A 1 70 ? 15.467 -7.608 -14.021 1.00 94.56 70 VAL A O 1
ATOM 572 N N . GLU A 1 71 ? 16.300 -9.469 -14.956 1.00 94.62 71 GLU A N 1
ATOM 573 C CA . GLU A 1 71 ? 17.391 -9.620 -13.989 1.00 94.62 71 GLU A CA 1
ATOM 574 C C . GLU A 1 71 ? 18.380 -8.453 -14.047 1.00 94.62 71 GLU A C 1
ATOM 576 O O . GLU A 1 71 ? 18.831 -7.976 -13.006 1.00 94.62 71 GLU A O 1
ATOM 581 N N . ALA A 1 72 ? 18.690 -7.932 -15.237 1.00 95.31 72 ALA A N 1
ATOM 582 C CA . ALA A 1 72 ? 19.528 -6.745 -15.370 1.00 95.31 72 ALA A CA 1
ATOM 583 C C . ALA A 1 72 ? 18.880 -5.524 -14.702 1.00 95.31 72 ALA A C 1
ATOM 585 O O . ALA A 1 72 ? 19.541 -4.839 -13.924 1.00 95.31 72 ALA A O 1
ATOM 586 N N . ILE A 1 73 ? 17.588 -5.274 -14.947 1.00 96.19 73 ILE A N 1
ATOM 587 C CA . ILE A 1 73 ? 16.848 -4.174 -14.312 1.00 96.19 73 ILE A CA 1
ATOM 588 C C . ILE A 1 73 ? 16.846 -4.344 -12.792 1.00 96.19 73 ILE A C 1
ATOM 590 O O . ILE A 1 73 ? 17.188 -3.404 -12.075 1.00 96.19 73 ILE A O 1
ATOM 594 N N . VAL A 1 74 ? 16.499 -5.534 -12.295 1.00 94.25 74 VAL A N 1
ATOM 595 C CA . VAL A 1 74 ? 16.436 -5.806 -10.855 1.00 94.25 74 VAL A CA 1
ATOM 596 C C . VAL A 1 74 ? 17.793 -5.562 -10.200 1.00 94.25 74 VAL A C 1
ATOM 598 O O . VAL A 1 74 ? 17.864 -4.839 -9.209 1.00 94.25 74 VAL A O 1
ATOM 601 N N . ASN A 1 75 ? 18.875 -6.093 -10.770 1.00 92.19 75 ASN A N 1
ATOM 602 C CA . ASN A 1 75 ? 20.216 -5.920 -10.216 1.00 92.19 75 ASN A CA 1
ATOM 603 C C . ASN A 1 75 ? 20.680 -4.457 -10.268 1.00 92.19 75 ASN A C 1
ATOM 605 O O . ASN A 1 75 ? 21.172 -3.944 -9.267 1.00 92.19 75 ASN A O 1
ATOM 609 N N . LEU A 1 76 ? 20.442 -3.741 -11.371 1.00 93.62 76 LEU A N 1
ATOM 610 C CA . LEU A 1 76 ? 20.772 -2.314 -11.483 1.00 93.62 76 LEU A CA 1
ATOM 611 C C . LEU A 1 76 ? 20.046 -1.461 -10.434 1.00 93.62 76 LEU A C 1
ATOM 613 O O . LEU A 1 76 ? 20.647 -0.568 -9.838 1.00 93.62 76 LEU A O 1
ATOM 617 N N . LEU A 1 77 ? 18.765 -1.743 -10.181 1.00 92.00 77 LEU A N 1
ATOM 618 C CA . LEU A 1 77 ? 17.998 -1.052 -9.144 1.00 92.00 77 LEU A CA 1
ATOM 619 C C . LEU A 1 77 ? 18.477 -1.425 -7.731 1.00 92.00 77 LEU A C 1
ATOM 621 O O . LEU A 1 77 ? 18.481 -0.563 -6.853 1.00 92.00 77 LEU A O 1
ATOM 625 N N . LYS A 1 78 ? 18.901 -2.678 -7.497 1.00 88.50 78 LYS A N 1
ATOM 626 C CA . LYS A 1 78 ? 19.472 -3.122 -6.209 1.00 88.50 78 LYS A CA 1
ATOM 627 C C . LYS A 1 78 ? 20.791 -2.425 -5.882 1.00 88.50 78 LYS A C 1
ATOM 629 O O . LYS A 1 78 ? 21.026 -2.127 -4.713 1.00 88.50 78 LYS A O 1
ATOM 634 N N . GLU A 1 79 ? 21.613 -2.132 -6.886 1.00 85.19 79 GLU A N 1
ATOM 635 C CA . GLU A 1 79 ? 22.897 -1.442 -6.706 1.00 85.19 79 GLU A CA 1
ATOM 636 C C . GLU A 1 79 ? 22.749 0.023 -6.274 1.00 85.19 79 GLU A C 1
ATOM 638 O O . GLU A 1 79 ? 23.704 0.601 -5.771 1.00 85.19 79 GLU A O 1
ATOM 643 N N . ALA A 1 80 ? 21.558 0.626 -6.379 1.00 77.44 80 ALA A N 1
ATOM 644 C CA . ALA A 1 80 ? 21.314 2.019 -5.988 1.00 77.44 80 ALA A CA 1
ATOM 645 C C . ALA A 1 80 ? 21.410 2.293 -4.469 1.00 77.44 80 ALA A C 1
ATOM 647 O O . ALA A 1 80 ? 21.141 3.413 -4.033 1.00 77.44 80 ALA A O 1
ATOM 648 N N . ARG A 1 81 ? 21.754 1.287 -3.652 1.00 69.56 81 ARG A N 1
ATOM 649 C CA . ARG A 1 81 ? 21.917 1.420 -2.198 1.00 69.56 81 ARG A CA 1
ATOM 650 C C . ARG A 1 81 ? 23.084 2.351 -1.855 1.00 69.56 81 ARG A C 1
ATOM 652 O O . ARG A 1 81 ? 24.152 2.295 -2.467 1.00 69.56 81 ARG A O 1
ATOM 659 N N . SER A 1 82 ? 22.896 3.170 -0.823 1.00 57.59 82 SER A N 1
ATOM 660 C CA . SER A 1 82 ? 23.982 3.931 -0.209 1.00 57.59 82 SER A CA 1
ATOM 661 C C . SER A 1 82 ? 24.976 2.979 0.472 1.00 57.59 82 SER A C 1
ATOM 663 O O . SER A 1 82 ? 24.611 1.934 1.008 1.00 57.59 82 SER A O 1
ATOM 665 N N . THR A 1 83 ? 26.265 3.325 0.441 1.00 46.25 83 THR A N 1
ATOM 666 C CA . THR A 1 83 ? 27.358 2.540 1.054 1.00 46.25 83 THR A CA 1
ATOM 667 C C . THR A 1 83 ? 27.314 2.505 2.575 1.00 46.25 83 THR A C 1
ATOM 669 O O . THR A 1 83 ? 28.100 1.791 3.193 1.00 4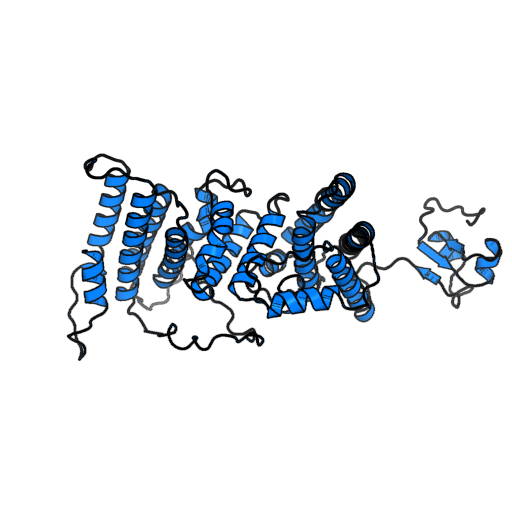6.25 83 THR A O 1
ATOM 672 N N . THR A 1 84 ? 26.439 3.288 3.196 1.00 38.88 84 THR A N 1
ATOM 673 C CA . THR A 1 84 ? 26.195 3.220 4.627 1.00 38.88 84 THR A CA 1
ATOM 674 C C . THR A 1 84 ? 25.221 2.075 4.866 1.00 38.88 84 THR A C 1
ATOM 676 O O . THR A 1 84 ? 24.042 2.226 4.542 1.00 38.88 84 THR A O 1
ATOM 679 N N . PRO A 1 85 ? 25.650 0.933 5.437 1.00 40.25 85 PRO A N 1
ATOM 680 C CA . PRO A 1 85 ? 24.678 0.083 6.091 1.00 40.25 85 PRO A CA 1
ATOM 681 C C . PRO A 1 85 ? 24.006 0.975 7.135 1.00 40.25 85 PRO A C 1
ATOM 683 O O . PRO A 1 85 ? 24.664 1.473 8.053 1.00 40.25 85 PRO A O 1
ATOM 686 N N . GLU A 1 86 ? 22.708 1.232 6.981 1.00 44.19 86 GLU A N 1
ATOM 687 C CA . GLU A 1 86 ? 21.901 1.524 8.151 1.00 44.19 86 GLU A CA 1
ATOM 688 C C . GLU A 1 86 ? 22.083 0.290 9.024 1.00 44.19 86 GLU A C 1
ATOM 690 O O . GLU A 1 86 ? 21.558 -0.774 8.719 1.00 44.19 86 GLU A O 1
ATOM 695 N N . ILE A 1 87 ? 22.973 0.382 10.007 1.00 41.91 87 ILE A N 1
ATOM 696 C CA . ILE A 1 87 ? 23.044 -0.562 11.107 1.00 41.91 87 ILE A CA 1
ATOM 697 C C . ILE A 1 87 ? 21.984 -0.019 12.061 1.00 41.91 87 ILE A C 1
ATOM 699 O O . ILE A 1 87 ? 22.221 1.033 12.669 1.00 41.91 87 ILE A O 1
ATOM 703 N N . PRO A 1 88 ? 20.792 -0.640 12.161 1.00 44.12 88 PRO A N 1
ATOM 704 C CA . PRO A 1 88 ? 19.863 -0.293 13.220 1.00 44.12 88 PRO A CA 1
ATOM 705 C C . PRO A 1 88 ? 20.614 -0.324 14.548 1.00 44.12 88 PRO A C 1
ATOM 707 O O . PRO A 1 88 ? 21.396 -1.242 14.797 1.00 44.12 88 PRO A O 1
ATOM 710 N N . LYS A 1 89 ? 20.366 0.663 15.414 1.00 44.12 89 LYS A N 1
ATOM 711 C CA . LYS A 1 89 ? 20.948 0.700 16.766 1.00 44.12 89 LYS A CA 1
ATOM 712 C C . LYS A 1 89 ? 20.619 -0.552 17.603 1.00 44.12 89 LYS A C 1
ATOM 714 O O . LYS A 1 89 ? 21.279 -0.765 18.611 1.00 44.12 89 LYS A O 1
ATOM 719 N N . ASP A 1 90 ? 19.682 -1.379 17.132 1.00 47.78 90 ASP A N 1
ATOM 720 C CA . ASP A 1 90 ? 19.168 -2.588 17.778 1.00 47.78 90 ASP A CA 1
ATOM 721 C C . ASP A 1 90 ? 19.592 -3.901 17.077 1.00 47.78 90 ASP A C 1
ATOM 723 O O . ASP A 1 90 ? 18.935 -4.929 17.223 1.00 47.78 90 ASP A O 1
ATOM 727 N N . MET A 1 91 ? 20.669 -3.909 16.279 1.00 47.22 91 MET A N 1
ATOM 728 C CA . MET A 1 91 ? 21.208 -5.164 15.728 1.00 47.22 91 MET A CA 1
ATOM 729 C C . MET A 1 91 ? 21.889 -5.998 16.817 1.00 47.22 91 MET A C 1
ATOM 731 O O . MET A 1 91 ? 22.722 -5.501 17.577 1.00 47.22 91 MET A O 1
ATOM 735 N N . THR A 1 92 ? 21.599 -7.298 16.842 1.00 52.47 92 THR A N 1
ATOM 736 C CA . THR A 1 92 ? 22.377 -8.249 17.648 1.00 52.47 92 THR A CA 1
ATOM 737 C C . THR A 1 92 ? 23.820 -8.324 17.131 1.00 52.47 92 THR A C 1
ATOM 739 O O . THR A 1 92 ? 24.072 -8.160 15.935 1.00 52.47 92 THR A O 1
ATOM 742 N N . ASP A 1 93 ? 24.792 -8.623 18.003 1.00 47.25 93 ASP A N 1
ATOM 743 C CA . ASP A 1 93 ? 26.227 -8.701 17.653 1.00 47.25 93 ASP A CA 1
ATOM 744 C C . ASP A 1 93 ? 26.526 -9.589 16.426 1.00 47.25 93 ASP A C 1
ATOM 746 O O . ASP A 1 93 ? 27.512 -9.380 15.713 1.00 47.25 93 ASP A O 1
ATOM 750 N N . ILE A 1 94 ? 25.670 -10.580 16.164 1.00 56.94 94 ILE A N 1
ATOM 751 C CA . ILE A 1 94 ? 25.769 -11.503 15.029 1.00 56.94 94 ILE A CA 1
ATOM 752 C C . ILE A 1 94 ? 25.368 -10.814 13.717 1.00 56.94 94 ILE A C 1
ATOM 754 O O . ILE A 1 94 ? 26.079 -10.943 12.720 1.00 56.94 94 ILE A O 1
ATOM 758 N N . GLN A 1 95 ? 24.285 -10.034 13.714 1.00 52.50 95 GLN A N 1
ATOM 759 C CA . GLN A 1 95 ? 23.833 -9.279 12.541 1.00 52.50 95 GLN A CA 1
ATOM 760 C C . GLN A 1 95 ? 24.787 -8.126 12.218 1.00 52.50 95 GLN A C 1
ATOM 762 O O . GLN A 1 95 ? 25.113 -7.899 11.053 1.00 52.50 95 GLN A O 1
ATOM 767 N N . THR A 1 96 ? 25.330 -7.468 13.245 1.00 52.03 96 THR A N 1
ATOM 768 C CA . THR A 1 96 ? 26.367 -6.439 13.090 1.00 52.03 96 THR A CA 1
ATOM 769 C C . THR A 1 96 ? 27.635 -7.034 12.474 1.00 52.03 96 THR A C 1
ATOM 771 O O . THR A 1 96 ? 28.197 -6.465 11.538 1.00 52.03 96 THR A O 1
ATOM 774 N N . LYS A 1 97 ? 28.054 -8.229 12.923 1.00 53.16 97 LYS A N 1
ATOM 775 C CA . LYS A 1 97 ? 29.169 -8.973 12.314 1.00 53.16 97 LYS A CA 1
ATOM 776 C C . LYS A 1 97 ? 28.881 -9.412 10.880 1.00 53.16 97 LYS A C 1
ATOM 778 O O . LYS A 1 97 ? 29.792 -9.337 10.064 1.00 53.16 97 LYS A O 1
ATOM 783 N N . ALA A 1 98 ? 27.661 -9.834 10.553 1.00 55.84 98 ALA A N 1
ATOM 784 C CA . ALA A 1 98 ? 27.277 -10.209 9.191 1.00 55.84 98 ALA A CA 1
ATOM 785 C C . ALA A 1 98 ? 27.258 -9.000 8.235 1.00 55.84 98 ALA A C 1
ATOM 787 O O . ALA A 1 98 ? 27.785 -9.085 7.126 1.00 55.84 98 ALA A O 1
ATOM 788 N N . ALA A 1 99 ? 26.739 -7.851 8.681 1.00 54.56 99 ALA A N 1
ATOM 789 C CA . ALA A 1 99 ? 26.788 -6.593 7.935 1.00 54.56 99 ALA A CA 1
ATOM 790 C C . ALA A 1 99 ? 28.235 -6.110 7.720 1.00 54.56 99 ALA A C 1
ATOM 792 O O . ALA A 1 99 ? 28.599 -5.715 6.614 1.00 54.56 99 ALA A O 1
ATOM 793 N N . LEU A 1 100 ? 29.086 -6.221 8.747 1.00 54.44 100 LEU A N 1
ATOM 794 C CA . LEU A 1 100 ? 30.524 -5.948 8.649 1.00 54.44 100 LEU A CA 1
ATOM 795 C C . LEU A 1 100 ? 31.243 -6.930 7.713 1.00 54.44 100 LEU A C 1
ATOM 797 O O . LEU A 1 100 ? 32.080 -6.504 6.929 1.00 54.44 100 LEU A O 1
ATOM 801 N N . LEU A 1 101 ? 30.918 -8.224 7.739 1.00 52.94 101 LEU A N 1
ATOM 802 C CA . LEU A 1 101 ? 31.494 -9.234 6.838 1.00 52.94 101 LEU A CA 1
ATOM 803 C C . LEU A 1 101 ? 31.094 -9.012 5.370 1.00 52.94 101 LEU A C 1
ATOM 805 O O . LEU A 1 101 ? 31.925 -9.196 4.480 1.00 52.94 101 LEU A O 1
ATOM 809 N N . ASN A 1 102 ? 29.865 -8.554 5.117 1.00 51.12 102 ASN A N 1
ATOM 810 C CA . ASN A 1 102 ? 29.424 -8.111 3.790 1.00 51.12 102 ASN A CA 1
ATOM 811 C C . ASN A 1 102 ? 30.130 -6.821 3.340 1.00 51.12 102 ASN A C 1
ATOM 813 O O . ASN A 1 102 ? 30.403 -6.655 2.158 1.00 51.12 102 ASN A O 1
ATOM 817 N N . ALA A 1 103 ? 30.479 -5.924 4.266 1.00 50.44 103 ALA A N 1
ATOM 818 C CA . ALA A 1 103 ? 31.288 -4.742 3.959 1.00 50.44 103 ALA A CA 1
ATOM 819 C C . ALA A 1 103 ? 32.786 -5.065 3.755 1.00 50.44 103 ALA A C 1
ATOM 821 O O . ALA A 1 103 ? 33.495 -4.318 3.086 1.00 50.44 103 ALA A O 1
ATOM 822 N N . LEU A 1 104 ? 33.277 -6.166 4.337 1.00 42.47 104 LEU A N 1
ATOM 823 C CA . LEU A 1 104 ? 34.683 -6.593 4.312 1.00 42.47 104 LEU A CA 1
ATOM 824 C C . LEU A 1 104 ? 34.989 -7.649 3.237 1.00 42.47 104 LEU A C 1
ATOM 826 O O . LEU A 1 104 ? 36.138 -8.079 3.112 1.00 42.47 104 LEU A O 1
ATOM 830 N N . THR A 1 105 ? 33.995 -8.099 2.466 1.00 41.38 105 THR A N 1
ATOM 831 C CA . THR A 1 105 ? 34.218 -9.088 1.406 1.00 41.38 105 THR A CA 1
ATOM 832 C C . THR A 1 105 ? 34.919 -8.413 0.217 1.00 41.38 105 THR A C 1
ATOM 834 O O . THR A 1 105 ? 34.361 -7.488 -0.370 1.00 41.38 105 THR A O 1
ATOM 837 N N . PRO A 1 106 ? 36.126 -8.846 -0.205 1.00 41.38 106 PRO A N 1
ATOM 838 C CA . PRO A 1 106 ? 36.971 -8.066 -1.122 1.00 41.38 106 PRO A CA 1
ATOM 839 C C . PRO A 1 106 ? 36.522 -8.075 -2.595 1.00 41.38 106 PRO A C 1
ATOM 841 O O . PRO A 1 106 ? 37.278 -7.637 -3.459 1.00 41.38 106 PRO A O 1
ATOM 844 N N . ASN A 1 107 ? 35.334 -8.606 -2.904 1.00 42.00 107 ASN A N 1
ATOM 845 C CA . ASN A 1 107 ? 34.898 -8.879 -4.278 1.00 42.00 107 ASN A CA 1
ATOM 846 C C . ASN A 1 107 ? 33.843 -7.906 -4.820 1.00 42.00 107 ASN A C 1
ATOM 848 O O . ASN A 1 107 ? 33.538 -7.965 -6.009 1.00 42.00 107 ASN A O 1
ATOM 852 N N . THR A 1 108 ? 33.316 -6.982 -4.016 1.00 48.78 108 THR A N 1
ATOM 853 C CA . THR A 1 108 ? 32.574 -5.840 -4.559 1.00 48.78 108 THR A CA 1
ATOM 854 C C . THR A 1 108 ? 33.574 -4.765 -4.945 1.00 48.78 108 THR A C 1
ATOM 856 O O . THR A 1 108 ? 34.154 -4.103 -4.087 1.00 48.78 108 THR A O 1
ATOM 859 N N . THR A 1 109 ? 33.796 -4.613 -6.249 1.00 50.22 109 THR A N 1
ATOM 860 C CA . THR A 1 109 ? 34.449 -3.451 -6.860 1.00 50.22 109 THR A CA 1
ATOM 861 C C . THR A 1 109 ? 34.081 -2.177 -6.096 1.00 50.22 109 THR A C 1
ATOM 863 O O . THR A 1 109 ? 32.893 -1.923 -5.889 1.00 50.22 109 THR A O 1
ATOM 866 N N . ASN A 1 110 ? 35.084 -1.408 -5.658 1.00 59.91 110 ASN A N 1
ATOM 867 C CA . ASN A 1 110 ? 34.933 -0.129 -4.952 1.00 59.91 110 ASN A CA 1
ATOM 868 C C . ASN A 1 110 ? 34.294 0.935 -5.865 1.00 59.91 110 ASN A C 1
ATOM 870 O O . ASN A 1 110 ? 34.943 1.913 -6.224 1.00 59.91 110 ASN A O 1
ATOM 874 N N . LEU A 1 111 ? 33.046 0.722 -6.284 1.00 66.94 111 LEU A N 1
ATOM 875 C CA . LEU A 1 111 ? 32.253 1.720 -6.984 1.00 66.94 111 LEU A CA 1
ATOM 876 C C . LEU A 1 111 ? 31.983 2.868 -6.016 1.00 66.94 111 LEU A C 1
ATOM 878 O O . LEU A 1 111 ? 31.763 2.639 -4.820 1.00 66.94 111 LEU A O 1
ATOM 882 N N . SER A 1 112 ? 31.998 4.098 -6.507 1.00 75.50 112 SER A N 1
ATOM 883 C CA . SER A 1 112 ? 31.567 5.246 -5.713 1.00 75.50 112 SER A CA 1
ATOM 884 C C . SER A 1 112 ? 30.048 5.201 -5.477 1.00 75.50 112 SER A C 1
ATOM 886 O O . SER A 1 112 ? 29.310 4.443 -6.117 1.00 75.50 112 SER A O 1
ATOM 888 N N . VAL A 1 113 ? 29.548 6.009 -4.538 1.00 72.31 113 VAL A N 1
ATOM 889 C CA . VAL A 1 113 ? 28.094 6.190 -4.348 1.00 72.31 113 VAL A CA 1
ATOM 890 C C . VAL A 1 113 ? 27.452 6.750 -5.621 1.00 72.31 113 VAL A C 1
ATOM 892 O O . VAL A 1 113 ? 26.371 6.311 -6.005 1.00 72.31 113 VAL A O 1
ATOM 895 N N . GLU A 1 114 ? 28.148 7.649 -6.320 1.00 75.19 114 GLU A N 1
ATOM 896 C CA . GLU A 1 114 ? 27.697 8.231 -7.588 1.00 75.19 114 GLU A CA 1
ATOM 897 C C . GLU A 1 114 ? 27.539 7.167 -8.684 1.00 75.19 114 GLU A C 1
ATOM 899 O O . GLU A 1 114 ? 26.530 7.147 -9.388 1.00 75.19 114 GLU A O 1
ATOM 904 N N . GLU A 1 115 ? 28.499 6.243 -8.810 1.00 79.12 115 GLU A N 1
ATOM 905 C CA . GLU A 1 115 ? 28.439 5.146 -9.785 1.00 79.12 115 GLU A CA 1
ATOM 906 C C . GLU A 1 115 ? 27.293 4.175 -9.476 1.00 79.12 115 GLU A C 1
ATOM 908 O O . GLU A 1 115 ? 26.589 3.737 -10.385 1.00 79.12 115 GLU A O 1
ATOM 913 N N . ARG A 1 116 ? 27.046 3.889 -8.194 1.00 79.00 116 ARG A N 1
ATOM 914 C CA . ARG A 1 116 ? 25.909 3.071 -7.743 1.00 79.00 116 ARG A CA 1
ATOM 915 C C . ARG A 1 116 ? 24.560 3.725 -8.023 1.00 79.00 116 ARG A C 1
ATOM 917 O O . A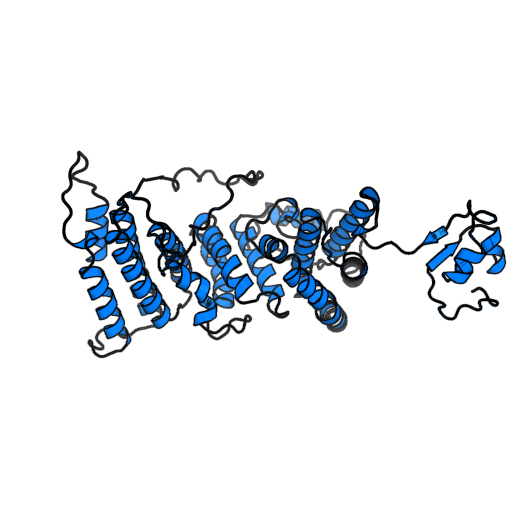RG A 1 116 ? 23.663 3.098 -8.585 1.00 79.00 116 ARG A O 1
ATOM 924 N N . GLN A 1 117 ? 24.421 5.010 -7.707 1.00 79.00 117 GLN A N 1
ATOM 925 C CA . GLN A 1 117 ? 23.221 5.772 -8.051 1.00 79.00 117 GLN A CA 1
ATOM 926 C C . GLN A 1 117 ? 23.011 5.820 -9.568 1.00 79.00 117 GLN A C 1
ATOM 928 O O . GLN A 1 117 ? 21.879 5.688 -10.035 1.00 79.00 117 GLN A O 1
ATOM 933 N N . LEU A 1 118 ? 24.089 5.948 -10.348 1.00 83.62 118 LEU A N 1
ATOM 934 C CA . LEU A 1 118 ? 24.040 5.888 -11.805 1.00 83.62 118 LEU A CA 1
ATOM 935 C C . LEU A 1 118 ? 23.516 4.532 -12.311 1.00 83.62 118 LEU A C 1
ATOM 937 O O . LEU A 1 118 ? 22.706 4.522 -13.239 1.00 83.62 118 LEU A O 1
ATOM 941 N N . MET A 1 119 ? 23.890 3.409 -11.683 1.00 86.94 119 MET A N 1
ATOM 942 C CA . MET A 1 119 ? 23.311 2.093 -12.007 1.00 86.94 119 MET A CA 1
ATOM 943 C C . MET A 1 119 ? 21.793 2.083 -11.808 1.00 86.94 119 MET A C 1
ATOM 945 O O . MET A 1 119 ? 21.059 1.685 -12.714 1.00 86.94 119 MET A O 1
ATOM 949 N N . GLY A 1 120 ? 21.308 2.626 -10.686 1.00 88.38 120 GLY A N 1
ATOM 950 C CA . GLY A 1 120 ? 19.873 2.775 -10.433 1.00 88.38 120 GLY A CA 1
ATOM 951 C C . GLY A 1 120 ? 19.153 3.574 -11.523 1.00 88.38 120 GLY A C 1
ATOM 952 O O . GLY A 1 120 ? 18.078 3.181 -11.976 1.00 88.38 120 GLY A O 1
ATOM 953 N N . ARG A 1 121 ? 19.772 4.656 -12.018 1.00 89.56 121 ARG A N 1
ATOM 954 C CA . ARG A 1 121 ? 19.222 5.464 -13.124 1.00 89.56 121 ARG A CA 1
ATOM 955 C C . ARG A 1 121 ? 19.084 4.650 -14.410 1.00 89.56 121 ARG A C 1
ATOM 957 O O . ARG A 1 121 ? 18.042 4.722 -15.058 1.00 89.56 121 ARG A O 1
ATOM 964 N N . PHE A 1 122 ? 20.094 3.851 -14.761 1.00 91.94 122 PHE A N 1
ATOM 965 C CA . PHE A 1 122 ? 20.011 2.958 -15.919 1.00 91.94 122 PHE A CA 1
ATOM 966 C C . PHE A 1 122 ? 18.935 1.882 -15.743 1.00 91.94 122 PHE A C 1
ATOM 968 O O . PHE A 1 122 ? 18.207 1.606 -16.696 1.00 91.94 122 PHE A O 1
ATOM 975 N N . GLY A 1 123 ? 18.779 1.337 -14.532 1.00 94.56 123 GLY A N 1
ATOM 976 C CA . GLY A 1 123 ? 17.693 0.412 -14.203 1.00 94.56 123 GLY A CA 1
ATOM 977 C C . GLY A 1 123 ? 16.316 1.021 -14.481 1.00 94.56 123 GLY A C 1
ATOM 978 O O . GLY A 1 123 ? 15.508 0.420 -15.186 1.00 94.56 123 GLY A O 1
ATOM 979 N N . VAL A 1 124 ? 16.080 2.255 -14.022 1.00 94.69 124 VAL A N 1
ATOM 980 C CA . VAL A 1 124 ? 14.831 2.994 -14.286 1.00 94.69 124 VAL A CA 1
ATOM 981 C C . VAL A 1 124 ? 14.627 3.258 -15.780 1.00 94.69 124 VAL A C 1
ATOM 983 O O . VAL A 1 124 ? 13.520 3.091 -16.288 1.00 94.69 124 VAL A O 1
ATOM 986 N N . TRP A 1 125 ? 15.677 3.645 -16.506 1.00 92.62 125 TRP A N 1
ATOM 987 C CA . TRP A 1 125 ? 15.584 3.909 -17.947 1.00 92.62 125 TRP A CA 1
ATOM 988 C C . TRP A 1 125 ? 15.222 2.660 -18.744 1.00 92.62 125 TRP A C 1
ATOM 990 O O . TRP A 1 125 ? 14.399 2.734 -19.656 1.00 92.62 125 TRP A O 1
ATOM 1000 N N . LEU A 1 126 ? 15.813 1.514 -18.400 1.00 95.00 126 LEU A N 1
ATOM 1001 C CA . LEU A 1 126 ? 15.466 0.236 -19.013 1.00 95.00 126 LEU A CA 1
ATOM 1002 C C . LEU A 1 126 ? 14.032 -0.169 -18.660 1.00 95.00 126 LEU A C 1
ATOM 1004 O O . LEU A 1 126 ? 13.284 -0.552 -19.557 1.00 95.00 126 LEU A O 1
ATOM 1008 N N . LEU A 1 127 ? 13.627 -0.012 -17.397 1.00 96.12 127 LEU A N 1
ATOM 1009 C CA . LEU A 1 127 ? 12.273 -0.319 -16.937 1.00 96.12 127 LEU A CA 1
ATOM 1010 C C . LEU A 1 127 ? 11.219 0.500 -17.693 1.00 96.12 127 LEU A C 1
ATOM 1012 O O . LEU A 1 127 ? 10.369 -0.061 -18.380 1.00 96.12 127 LEU A O 1
ATOM 1016 N N . VAL A 1 128 ? 11.294 1.829 -17.625 1.00 95.00 128 VAL A N 1
ATOM 1017 C CA . VAL A 1 128 ? 10.298 2.707 -18.260 1.00 95.00 128 VAL A CA 1
ATOM 1018 C C . VAL A 1 128 ? 10.398 2.636 -19.788 1.00 95.00 128 VAL A C 1
ATOM 1020 O O . VAL A 1 128 ? 9.388 2.660 -20.492 1.00 95.00 128 VAL A O 1
ATOM 1023 N N . GLY A 1 129 ? 11.616 2.518 -20.325 1.00 92.31 129 GLY A N 1
ATOM 1024 C CA . GLY A 1 129 ? 11.870 2.519 -21.762 1.00 92.31 129 GLY A CA 1
ATOM 1025 C C . GLY A 1 129 ? 11.475 1.224 -22.472 1.00 92.31 129 GLY A C 1
ATOM 1026 O O . GLY A 1 129 ? 11.016 1.282 -23.618 1.00 92.31 129 GLY A O 1
ATOM 1027 N N . LEU A 1 130 ? 11.633 0.062 -21.831 1.00 94.06 130 LEU A N 1
ATOM 1028 C CA . LEU A 1 130 ? 11.440 -1.248 -22.467 1.00 94.06 130 LEU A CA 1
ATOM 1029 C C . LEU A 1 130 ? 10.275 -2.054 -21.882 1.00 94.06 130 LEU A C 1
ATOM 1031 O O . LEU A 1 130 ? 9.697 -2.847 -22.625 1.00 94.06 130 LEU A O 1
ATOM 1035 N N . CYS A 1 131 ? 9.884 -1.833 -20.625 1.00 94.12 131 CYS A N 1
ATOM 1036 C CA . CYS A 1 131 ? 8.859 -2.609 -19.912 1.00 94.12 131 CYS A CA 1
ATOM 1037 C C . CYS A 1 131 ? 7.540 -1.831 -19.736 1.00 94.12 131 CYS A C 1
ATOM 1039 O O . CYS A 1 131 ? 6.933 -1.851 -18.668 1.00 94.12 131 CYS A O 1
ATOM 1041 N N . ALA A 1 132 ? 7.082 -1.112 -20.763 1.00 91.50 132 ALA A N 1
ATOM 1042 C CA . ALA A 1 132 ? 5.779 -0.437 -20.722 1.00 91.50 132 ALA A CA 1
ATOM 1043 C C . ALA A 1 132 ? 4.639 -1.477 -20.669 1.00 91.50 132 ALA A C 1
ATOM 1045 O O . ALA A 1 132 ? 4.625 -2.350 -21.538 1.00 91.50 132 ALA A O 1
ATOM 1046 N N . PRO A 1 133 ? 3.713 -1.423 -19.695 1.00 87.94 133 PRO A N 1
ATOM 1047 C CA . PRO A 1 133 ? 2.682 -2.448 -19.520 1.00 87.94 133 PRO A CA 1
ATOM 1048 C C . PRO A 1 133 ? 1.742 -2.529 -20.732 1.00 87.94 133 PRO A C 1
ATOM 1050 O O . PRO A 1 133 ? 1.412 -1.519 -21.353 1.00 87.94 133 PRO A O 1
ATOM 1053 N N . ASN A 1 134 ? 1.295 -3.739 -21.054 1.00 88.25 134 ASN A N 1
ATOM 1054 C CA . ASN A 1 134 ? 0.275 -4.034 -22.062 1.00 88.25 134 ASN A CA 1
ATOM 1055 C C . ASN A 1 134 ? -0.573 -5.243 -21.622 1.00 88.25 134 ASN A C 1
ATOM 1057 O O . ASN A 1 134 ? -0.249 -5.893 -20.635 1.00 88.25 134 ASN A O 1
ATOM 1061 N N . GLU A 1 135 ? -1.632 -5.577 -22.359 1.00 83.81 135 GLU A N 1
ATOM 1062 C CA . GLU A 1 135 ? -2.560 -6.670 -22.001 1.00 83.81 135 GLU A CA 1
ATOM 1063 C C . GLU A 1 135 ? -1.899 -8.058 -21.889 1.00 83.81 135 GLU A C 1
ATOM 1065 O O . GLU A 1 135 ? -2.417 -8.934 -21.206 1.00 83.81 135 GLU A O 1
ATOM 1070 N N . ASN A 1 136 ? -0.745 -8.260 -22.532 1.00 84.56 136 ASN A N 1
ATOM 1071 C CA . ASN A 1 136 ? -0.013 -9.530 -22.538 1.00 84.56 136 ASN A CA 1
ATOM 1072 C C . ASN A 1 136 ? 1.118 -9.567 -21.499 1.00 84.56 136 ASN A C 1
ATOM 1074 O O . ASN A 1 136 ? 1.966 -10.459 -21.543 1.00 84.56 136 ASN A O 1
ATOM 1078 N N . THR A 1 137 ? 1.190 -8.575 -20.611 1.00 88.94 137 THR A N 1
ATOM 1079 C CA . THR A 1 137 ? 2.272 -8.470 -19.635 1.00 88.94 137 THR A CA 1
ATOM 1080 C C . THR A 1 137 ? 2.137 -9.571 -18.576 1.00 88.94 137 THR A C 1
ATOM 1082 O O . THR A 1 137 ? 1.118 -9.617 -17.887 1.00 88.94 137 THR A O 1
ATOM 1085 N N . PRO A 1 138 ? 3.146 -10.449 -18.400 1.00 91.19 138 PRO A N 1
ATOM 1086 C CA . PRO A 1 138 ? 3.086 -11.502 -17.393 1.00 91.19 138 PRO A CA 1
ATOM 1087 C C . PRO A 1 138 ? 3.018 -10.911 -15.976 1.00 91.19 138 PRO A C 1
ATOM 1089 O O . PRO A 1 138 ? 3.882 -10.096 -15.616 1.00 91.19 138 PRO A O 1
ATOM 1092 N N . PRO A 1 139 ? 2.029 -11.305 -15.155 1.00 92.12 139 PRO A N 1
ATOM 1093 C CA . PRO A 1 139 ? 1.785 -10.666 -13.871 1.00 92.12 139 PRO A CA 1
ATOM 1094 C C . PRO A 1 139 ? 2.920 -10.877 -12.862 1.00 92.12 139 PRO A C 1
ATOM 1096 O O . PRO A 1 139 ? 3.249 -9.964 -12.105 1.00 92.12 139 PRO A O 1
ATOM 1099 N N . GLU A 1 140 ? 3.572 -12.039 -12.887 1.00 93.31 140 GLU A N 1
ATOM 1100 C CA . GLU A 1 140 ? 4.676 -12.386 -11.988 1.00 93.31 140 GLU A CA 1
ATOM 1101 C C . GLU A 1 140 ? 5.918 -11.534 -12.279 1.00 93.31 140 GLU A C 1
ATOM 1103 O O . GLU A 1 140 ? 6.577 -11.029 -11.366 1.00 93.31 140 GLU A O 1
ATOM 1108 N N . VAL A 1 141 ? 6.216 -11.328 -13.567 1.00 93.75 141 VAL A N 1
ATOM 1109 C CA . VAL A 1 141 ? 7.341 -10.496 -14.016 1.00 93.75 141 VAL A CA 1
ATOM 1110 C C . VAL A 1 141 ? 7.088 -9.036 -13.657 1.00 93.75 141 VAL A C 1
ATOM 1112 O O . VAL A 1 141 ? 7.965 -8.373 -13.100 1.00 93.75 141 VAL A O 1
ATOM 1115 N N . LEU A 1 142 ? 5.878 -8.539 -13.928 1.00 95.19 142 LEU A N 1
ATOM 1116 C CA . LEU A 1 142 ? 5.499 -7.172 -13.588 1.00 95.19 142 LEU A CA 1
ATOM 1117 C C . LEU A 1 142 ? 5.555 -6.932 -12.078 1.00 95.19 142 LEU A C 1
ATOM 1119 O O . LEU A 1 142 ? 6.110 -5.926 -11.643 1.00 95.19 142 LEU A O 1
ATOM 1123 N N . GLY A 1 143 ? 5.044 -7.867 -11.277 1.00 95.19 143 GLY A N 1
ATOM 1124 C CA . GLY A 1 143 ? 5.080 -7.771 -9.822 1.00 95.19 143 GLY A CA 1
ATOM 1125 C C . GLY A 1 143 ? 6.500 -7.778 -9.248 1.00 95.19 143 GLY A C 1
ATOM 1126 O O . GLY A 1 143 ? 6.806 -6.994 -8.347 1.00 95.19 143 GLY A O 1
ATOM 1127 N N . ARG A 1 144 ? 7.408 -8.591 -9.809 1.00 95.31 144 ARG A N 1
ATOM 1128 C CA . ARG A 1 144 ? 8.839 -8.581 -9.447 1.00 95.31 144 ARG A CA 1
ATOM 1129 C C . ARG A 1 144 ? 9.480 -7.219 -9.730 1.00 95.31 144 ARG A C 1
ATOM 1131 O O . ARG A 1 144 ? 10.178 -6.675 -8.872 1.00 95.31 144 ARG A O 1
ATOM 1138 N N . LEU A 1 145 ? 9.223 -6.650 -10.912 1.00 96.50 145 LEU A N 1
ATOM 1139 C CA . LEU A 1 145 ? 9.730 -5.331 -11.305 1.00 96.50 145 LEU A CA 1
ATOM 1140 C C . LEU A 1 145 ? 9.156 -4.209 -10.425 1.00 96.50 145 LEU A C 1
ATOM 1142 O O . LEU A 1 145 ? 9.911 -3.352 -9.970 1.00 96.50 145 LEU A O 1
ATOM 1146 N N . LEU A 1 146 ? 7.850 -4.237 -10.142 1.00 95.81 146 LEU A N 1
ATOM 1147 C CA . LEU A 1 146 ? 7.165 -3.269 -9.277 1.00 95.81 146 LEU A CA 1
ATOM 1148 C C . LEU A 1 146 ? 7.717 -3.278 -7.855 1.00 95.81 146 LEU A C 1
ATOM 1150 O O . LEU A 1 146 ? 8.061 -2.226 -7.322 1.00 95.81 146 LEU A O 1
ATOM 1154 N N . SER A 1 147 ? 7.851 -4.458 -7.252 1.00 94.69 147 SER A N 1
ATOM 1155 C CA . SER A 1 147 ? 8.382 -4.574 -5.893 1.00 94.69 147 SER A CA 1
ATOM 1156 C C . SER A 1 147 ? 9.819 -4.056 -5.794 1.00 94.69 147 SER A C 1
ATOM 1158 O O . SER A 1 147 ? 10.158 -3.298 -4.879 1.00 94.69 147 SER A O 1
ATOM 1160 N N . MET A 1 148 ? 10.656 -4.372 -6.789 1.00 94.69 148 MET A N 1
ATOM 1161 C CA . MET A 1 148 ? 12.012 -3.835 -6.842 1.00 94.69 148 MET A CA 1
ATOM 1162 C C . MET A 1 148 ? 12.022 -2.314 -7.054 1.00 94.69 148 MET A C 1
ATOM 1164 O O . MET A 1 148 ? 12.822 -1.614 -6.437 1.00 94.69 148 MET A O 1
ATOM 1168 N N . LEU A 1 149 ? 11.110 -1.774 -7.864 1.00 95.31 149 LEU A N 1
ATOM 1169 C CA . LEU A 1 149 ? 10.957 -0.332 -8.029 1.00 95.31 149 LEU A CA 1
ATOM 1170 C C . LEU A 1 149 ? 10.545 0.350 -6.713 1.00 95.31 149 LEU A C 1
ATOM 1172 O O . LEU A 1 149 ? 11.148 1.351 -6.339 1.00 95.31 149 LEU A O 1
ATOM 1176 N N . PHE A 1 150 ? 9.586 -0.196 -5.962 1.00 94.50 150 PHE A N 1
ATOM 1177 C CA . PHE A 1 150 ? 9.205 0.341 -4.647 1.00 94.50 150 PHE A CA 1
ATOM 1178 C C . PHE A 1 150 ? 10.361 0.282 -3.646 1.00 94.50 150 PHE A C 1
ATOM 1180 O O . PHE A 1 150 ? 10.588 1.227 -2.887 1.00 94.50 150 PHE A O 1
ATOM 1187 N N . HIS A 1 151 ? 11.156 -0.790 -3.675 1.00 91.12 151 HIS A N 1
ATOM 1188 C CA . HIS A 1 151 ? 12.389 -0.843 -2.896 1.00 91.12 151 HIS A CA 1
ATOM 1189 C C . HIS A 1 151 ? 13.394 0.236 -3.335 1.00 91.12 151 HIS A C 1
ATOM 1191 O O . HIS A 1 151 ? 14.037 0.845 -2.478 1.00 91.12 151 HIS A O 1
ATOM 1197 N N . TRP A 1 152 ? 13.500 0.517 -4.637 1.00 92.00 152 TRP A N 1
ATOM 1198 C CA . TRP A 1 152 ? 14.342 1.588 -5.169 1.00 92.00 152 TRP A CA 1
ATOM 1199 C C . TRP A 1 152 ? 13.903 2.980 -4.682 1.00 92.00 152 TRP A C 1
ATOM 1201 O O . TRP A 1 152 ? 14.755 3.768 -4.266 1.00 92.00 152 TRP A O 1
ATOM 1211 N N . PHE A 1 153 ? 12.596 3.268 -4.625 1.00 91.44 153 PHE A N 1
ATOM 1212 C CA . PHE A 1 153 ? 12.078 4.494 -3.992 1.00 91.44 153 PHE A CA 1
ATOM 1213 C C . PHE A 1 153 ? 12.548 4.622 -2.542 1.00 91.44 153 PHE A C 1
ATOM 1215 O O . PHE A 1 153 ? 13.031 5.678 -2.147 1.00 91.44 153 PHE A O 1
ATOM 1222 N N . HIS A 1 154 ? 12.465 3.534 -1.775 1.00 88.00 154 HIS A N 1
ATOM 1223 C CA . HIS A 1 154 ? 12.877 3.518 -0.374 1.00 88.00 154 HIS A CA 1
ATOM 1224 C C . HIS A 1 154 ? 14.371 3.807 -0.182 1.00 88.00 154 HIS A C 1
ATOM 1226 O O . HIS A 1 154 ? 14.732 4.682 0.597 1.00 88.00 154 HIS A O 1
ATOM 1232 N N . VAL A 1 155 ? 15.259 3.118 -0.905 1.00 84.62 155 VAL A N 1
ATOM 1233 C CA . VAL A 1 155 ? 16.717 3.308 -0.726 1.00 84.62 155 VAL A CA 1
ATOM 1234 C C . VAL A 1 155 ? 17.217 4.650 -1.261 1.00 84.62 155 VAL A C 1
ATOM 1236 O O . VAL A 1 155 ? 18.265 5.127 -0.833 1.00 84.62 155 VAL A O 1
ATOM 1239 N N . THR A 1 156 ? 16.472 5.275 -2.174 1.00 85.69 156 THR A N 1
ATOM 1240 C CA . THR A 1 156 ? 16.812 6.593 -2.728 1.00 85.69 156 THR A CA 1
ATOM 1241 C C . THR A 1 156 ? 16.114 7.754 -2.021 1.00 85.69 156 THR A C 1
ATOM 1243 O O . THR A 1 156 ? 16.426 8.898 -2.328 1.00 85.69 156 THR A O 1
ATOM 1246 N N . ALA A 1 157 ? 15.209 7.499 -1.069 1.00 80.00 157 ALA A N 1
ATOM 1247 C CA . ALA A 1 157 ? 14.463 8.545 -0.361 1.00 80.00 157 ALA A CA 1
ATOM 1248 C C . ALA A 1 157 ? 15.352 9.462 0.502 1.00 80.00 157 ALA A C 1
ATOM 1250 O O . ALA A 1 157 ? 14.993 10.610 0.734 1.00 80.00 157 ALA A O 1
ATOM 1251 N N . TYR A 1 158 ? 16.510 8.966 0.956 1.00 67.38 158 TYR A N 1
ATOM 1252 C CA . TYR A 1 158 ? 17.448 9.689 1.829 1.00 67.38 158 TYR A CA 1
ATOM 1253 C C . TYR A 1 158 ? 18.848 9.830 1.206 1.00 67.38 158 TYR A C 1
ATOM 1255 O O . TYR A 1 158 ? 19.859 9.814 1.905 1.00 67.38 158 TYR A O 1
ATOM 1263 N N . SER A 1 159 ? 18.949 9.891 -0.124 1.00 60.84 159 SER A N 1
ATOM 1264 C CA . SER A 1 159 ? 20.241 10.074 -0.800 1.00 60.84 159 SER A CA 1
ATOM 1265 C C . SER A 1 159 ? 20.730 11.523 -0.664 1.00 60.84 159 SER A C 1
ATOM 1267 O O . SER A 1 159 ? 20.346 12.378 -1.450 1.00 60.84 159 SER A O 1
ATOM 1269 N N . PHE A 1 160 ? 21.582 11.787 0.332 1.00 53.31 160 PHE A N 1
ATOM 1270 C CA . PHE A 1 160 ? 22.133 13.113 0.645 1.00 53.31 160 PHE A CA 1
ATOM 1271 C C . PHE A 1 160 ? 23.281 13.517 -0.301 1.00 53.31 160 PHE A C 1
ATOM 1273 O O . PHE A 1 160 ? 24.453 13.374 0.046 1.00 53.31 160 PHE A O 1
ATOM 1280 N N . ASP A 1 161 ? 22.941 14.015 -1.490 1.00 54.81 161 ASP A N 1
ATOM 1281 C CA . ASP A 1 161 ? 23.810 14.890 -2.292 1.00 54.81 161 ASP A CA 1
ATOM 1282 C C . ASP A 1 161 ? 22.952 15.791 -3.204 1.00 54.81 161 ASP A C 1
ATOM 1284 O O . ASP A 1 161 ? 22.221 15.290 -4.063 1.00 54.81 161 ASP A O 1
ATOM 1288 N N . ASP A 1 162 ? 23.057 17.116 -3.032 1.00 58.75 162 ASP A N 1
ATOM 1289 C CA . ASP A 1 162 ? 22.149 18.134 -3.595 1.00 58.75 162 ASP A CA 1
ATOM 1290 C C . ASP A 1 162 ? 21.969 18.023 -5.126 1.00 58.75 162 ASP A C 1
ATOM 1292 O O . ASP A 1 162 ? 20.893 18.295 -5.670 1.00 58.75 162 ASP A O 1
ATOM 1296 N N . GLN A 1 163 ? 23.012 17.625 -5.867 1.00 59.88 163 GLN A N 1
ATOM 1297 C CA . GLN A 1 163 ? 22.929 17.492 -7.330 1.00 59.88 163 GLN A CA 1
ATOM 1298 C C . GLN A 1 163 ? 22.382 16.136 -7.788 1.00 59.88 163 GLN A C 1
ATOM 1300 O O . GLN A 1 163 ? 21.632 16.057 -8.774 1.00 59.88 163 GLN A O 1
ATOM 1305 N N . ALA A 1 164 ? 22.754 15.057 -7.099 1.00 60.16 164 ALA A N 1
ATOM 1306 C CA . ALA A 1 164 ? 22.286 13.721 -7.429 1.00 60.16 164 ALA A CA 1
ATOM 1307 C C . ALA A 1 164 ? 20.804 13.533 -7.073 1.00 60.16 164 ALA A C 1
ATOM 1309 O O . ALA A 1 164 ? 20.079 12.905 -7.855 1.00 60.16 164 ALA A O 1
ATOM 1310 N N . GLU A 1 165 ? 20.357 14.147 -5.974 1.00 65.62 165 GLU A N 1
ATOM 1311 C CA . GLU A 1 165 ? 18.967 14.204 -5.517 1.00 65.62 165 GLU A CA 1
ATOM 1312 C C . GLU A 1 165 ? 18.062 14.835 -6.582 1.00 65.62 165 GLU A C 1
ATOM 1314 O O . GLU A 1 165 ? 17.115 14.199 -7.039 1.00 65.62 165 GLU A O 1
ATOM 1319 N N . CYS A 1 166 ? 18.421 16.012 -7.115 1.00 71.12 166 CYS A N 1
ATOM 1320 C CA . CYS A 1 166 ? 17.617 16.691 -8.141 1.00 71.12 166 CYS A CA 1
ATOM 1321 C C . CYS A 1 166 ? 17.395 15.831 -9.400 1.00 71.12 166 CYS A C 1
ATOM 1323 O O . CYS A 1 166 ? 16.344 15.898 -10.039 1.00 71.12 166 CYS A O 1
ATOM 1325 N N . THR A 1 167 ? 18.378 15.012 -9.779 1.00 79.81 167 THR A N 1
ATOM 1326 C CA . THR A 1 167 ? 18.257 14.144 -10.959 1.00 79.81 167 THR A CA 1
ATOM 1327 C C . THR A 1 167 ? 17.417 12.901 -10.669 1.00 79.81 167 THR A C 1
ATOM 1329 O O . THR A 1 167 ? 16.622 12.497 -11.515 1.00 79.81 167 THR A O 1
ATOM 1332 N N . LEU A 1 168 ? 17.585 12.284 -9.495 1.00 83.12 168 LEU A N 1
ATOM 1333 C CA . LEU A 1 168 ? 16.790 11.123 -9.087 1.00 83.12 168 LEU A CA 1
ATOM 1334 C C . LEU A 1 168 ? 15.321 11.501 -8.889 1.00 83.12 168 LEU A C 1
ATOM 1336 O O . LEU A 1 168 ? 14.448 10.791 -9.383 1.00 83.12 168 LEU A O 1
ATOM 1340 N N . GLU A 1 169 ? 15.055 12.645 -8.265 1.00 87.12 169 GLU A N 1
ATOM 1341 C CA . GLU A 1 169 ? 13.696 13.151 -8.090 1.00 87.12 169 GLU A CA 1
ATOM 1342 C C . GLU A 1 169 ? 13.024 13.452 -9.432 1.00 87.12 169 GLU A C 1
ATOM 1344 O O . GLU A 1 169 ? 11.906 12.997 -9.656 1.00 87.12 169 GLU A O 1
ATOM 1349 N N . LYS A 1 170 ? 13.732 14.069 -10.391 1.00 88.06 170 LYS A N 1
ATOM 1350 C CA . LYS A 1 170 ? 13.218 14.223 -11.766 1.00 88.06 170 LYS A CA 1
ATOM 1351 C C . LYS A 1 170 ? 12.898 12.890 -12.432 1.00 88.06 170 LYS A C 1
ATOM 1353 O O . LYS A 1 170 ? 11.913 12.784 -13.150 1.00 88.06 170 LYS A O 1
ATOM 1358 N N . LEU A 1 171 ? 13.707 11.848 -12.218 1.00 90.06 171 LEU A N 1
ATOM 1359 C CA . LEU A 1 171 ? 13.399 10.526 -12.774 1.00 90.06 171 LEU A CA 1
ATOM 1360 C C . LEU A 1 171 ? 12.114 9.951 -12.183 1.00 90.06 171 LEU A C 1
ATOM 1362 O O . LEU A 1 171 ? 11.300 9.392 -12.924 1.00 90.06 171 LEU A O 1
ATOM 1366 N N . LYS A 1 172 ? 11.920 10.117 -10.872 1.00 92.38 172 LYS A N 1
ATOM 1367 C CA . LYS A 1 172 ? 10.698 9.700 -10.190 1.00 92.38 172 LYS A CA 1
ATOM 1368 C C . LYS A 1 172 ? 9.488 10.439 -10.756 1.00 92.38 172 LYS A C 1
ATOM 1370 O O . LYS A 1 172 ? 8.555 9.778 -11.210 1.00 92.38 172 LYS A O 1
ATOM 1375 N N . THR A 1 173 ? 9.521 11.771 -10.797 1.00 91.69 173 THR A N 1
ATOM 1376 C CA . THR A 1 173 ? 8.379 12.599 -11.215 1.00 91.69 173 THR A CA 1
ATOM 1377 C C . THR A 1 173 ? 8.093 12.514 -12.711 1.00 91.69 173 THR A C 1
ATOM 1379 O O . THR A 1 173 ? 6.948 12.305 -13.104 1.00 91.69 173 THR A O 1
ATOM 1382 N N . ASP A 1 174 ? 9.119 12.632 -13.554 1.00 91.50 174 ASP A N 1
ATOM 1383 C CA . ASP A 1 174 ? 8.935 12.851 -14.992 1.00 91.50 174 ASP A CA 1
ATOM 1384 C C . ASP A 1 174 ? 8.689 11.541 -15.755 1.00 91.50 174 ASP A C 1
ATOM 1386 O O . ASP A 1 174 ? 8.073 11.552 -16.820 1.00 91.50 174 ASP A O 1
ATOM 1390 N N . TYR A 1 175 ? 9.163 10.406 -15.223 1.00 92.94 175 TYR A N 1
ATOM 1391 C CA . TYR A 1 175 ? 9.125 9.117 -15.923 1.00 92.94 175 TYR A CA 1
ATOM 1392 C C . TYR A 1 175 ? 8.426 8.025 -15.116 1.00 92.94 175 TYR A C 1
ATOM 1394 O O . TYR A 1 175 ? 7.497 7.387 -15.615 1.00 92.94 175 TYR A O 1
ATOM 1402 N N . VAL A 1 176 ? 8.857 7.792 -13.874 1.00 95.50 176 VAL A N 1
ATOM 1403 C CA . VAL A 1 176 ? 8.374 6.644 -13.093 1.00 95.50 176 VAL A CA 1
ATOM 1404 C C . VAL A 1 176 ? 6.916 6.814 -12.679 1.00 95.50 176 VAL A C 1
ATOM 1406 O O . VAL A 1 176 ? 6.143 5.872 -12.825 1.00 95.50 176 VAL A O 1
ATOM 1409 N N . CYS A 1 177 ? 6.508 8.003 -12.228 1.00 94.25 177 CYS A N 1
ATOM 1410 C CA . CYS A 1 177 ? 5.115 8.269 -11.856 1.00 94.25 177 CYS A CA 1
ATOM 1411 C C . CYS A 1 177 ? 4.166 8.064 -13.043 1.00 94.25 177 CYS A C 1
ATOM 1413 O O . CYS A 1 177 ? 3.121 7.434 -12.901 1.00 94.25 177 CYS A O 1
ATOM 1415 N N . GLY A 1 178 ? 4.556 8.517 -14.241 1.00 94.00 178 GLY A N 1
ATOM 1416 C CA . GLY A 1 178 ? 3.797 8.262 -15.467 1.00 94.00 178 GLY A CA 1
ATOM 1417 C C . GLY A 1 178 ? 3.639 6.766 -15.753 1.00 94.00 178 GLY A C 1
ATOM 1418 O O . GLY A 1 178 ? 2.540 6.306 -16.047 1.00 94.00 178 GLY A O 1
ATOM 1419 N N . TRP A 1 179 ? 4.714 5.991 -15.597 1.00 95.31 179 TRP A N 1
ATOM 1420 C CA . TRP A 1 179 ? 4.687 4.538 -15.779 1.00 95.31 179 TRP A CA 1
ATOM 1421 C C . TRP A 1 179 ? 3.816 3.824 -14.730 1.00 95.31 179 TRP A C 1
ATOM 1423 O O . TRP A 1 179 ? 2.996 2.980 -15.089 1.00 95.31 179 TRP A O 1
ATOM 1433 N N . LEU A 1 180 ? 3.922 4.205 -13.452 1.00 95.75 180 LEU A N 1
ATOM 1434 C CA . LEU A 1 180 ? 3.083 3.678 -12.368 1.00 95.75 180 LEU A CA 1
ATOM 1435 C C . LEU A 1 180 ? 1.600 3.993 -12.582 1.00 95.75 180 LEU A C 1
ATOM 1437 O O . LEU A 1 180 ? 0.758 3.132 -12.341 1.00 95.75 180 LEU A O 1
ATOM 1441 N N . ASN A 1 181 ? 1.272 5.182 -13.090 1.00 93.00 181 ASN A N 1
ATOM 1442 C CA . ASN A 1 181 ? -0.107 5.563 -13.393 1.00 93.00 181 ASN A CA 1
ATOM 1443 C C . ASN A 1 181 ? -0.730 4.682 -14.484 1.00 93.00 181 ASN A C 1
ATOM 1445 O O . ASN A 1 181 ? -1.895 4.302 -14.375 1.00 93.00 181 ASN A O 1
ATOM 1449 N N . GLU A 1 182 ? 0.029 4.309 -15.516 1.00 93.25 182 GLU A N 1
ATOM 1450 C CA . GLU A 1 182 ? -0.459 3.384 -16.547 1.00 93.25 182 GLU A CA 1
ATOM 1451 C C . GLU A 1 182 ? -0.651 1.959 -16.005 1.00 93.25 182 GLU A C 1
ATOM 1453 O O . GLU A 1 182 ? -1.614 1.278 -16.368 1.00 93.25 182 GLU A O 1
ATOM 1458 N N . ILE A 1 183 ? 0.200 1.517 -15.075 1.00 93.94 183 ILE A N 1
ATOM 1459 C CA . ILE A 1 183 ? 0.009 0.243 -14.363 1.00 93.94 183 ILE A CA 1
ATOM 1460 C C . ILE A 1 183 ? -1.216 0.298 -13.464 1.00 93.94 183 ILE A C 1
ATOM 1462 O O . ILE A 1 183 ? -1.999 -0.643 -13.464 1.00 93.94 183 ILE A O 1
ATOM 1466 N N . CYS A 1 184 ? -1.417 1.392 -12.736 1.00 92.31 184 CYS A N 1
ATOM 1467 C CA . CYS A 1 184 ? -2.580 1.569 -11.876 1.00 92.31 184 CYS A CA 1
ATOM 1468 C C . CYS A 1 184 ? -3.888 1.425 -12.676 1.00 92.31 184 CYS A C 1
ATOM 1470 O O . CYS A 1 184 ? -4.825 0.784 -12.213 1.00 92.31 184 CYS A O 1
ATOM 1472 N N . LYS A 1 185 ? -3.923 1.918 -13.922 1.00 91.12 185 LYS A N 1
ATOM 1473 C CA . LYS A 1 185 ? -5.081 1.775 -14.824 1.00 91.12 185 LYS A CA 1
ATOM 1474 C C . LYS A 1 185 ? -5.255 0.368 -15.405 1.00 91.12 185 LYS A C 1
ATOM 1476 O O . LYS A 1 185 ? -6.385 -0.060 -15.607 1.00 91.12 185 LYS A O 1
ATOM 1481 N N . SER A 1 186 ? -4.162 -0.317 -15.743 1.00 93.31 186 SER A N 1
ATOM 1482 C CA . SER A 1 186 ? -4.204 -1.578 -16.507 1.00 93.31 186 SER A CA 1
ATOM 1483 C C . SER A 1 186 ? -4.096 -2.841 -15.645 1.00 93.31 186 SER A C 1
ATOM 1485 O O . SER A 1 186 ? -4.698 -3.858 -15.965 1.00 93.31 186 SER A O 1
ATOM 1487 N N . HIS A 1 187 ? -3.349 -2.776 -14.544 1.00 94.31 187 HIS A N 1
ATOM 1488 C CA . HIS A 1 187 ? -2.937 -3.903 -13.706 1.00 94.31 187 HIS A CA 1
ATOM 1489 C C . HIS A 1 187 ? -3.038 -3.560 -12.206 1.00 94.31 187 HIS A C 1
ATOM 1491 O O . HIS A 1 187 ? -2.148 -3.888 -11.415 1.00 94.31 187 HIS A O 1
ATOM 1497 N N . PHE A 1 188 ? -4.130 -2.900 -11.807 1.00 94.00 188 PHE A N 1
ATOM 1498 C CA . PHE A 1 188 ? -4.365 -2.424 -10.437 1.00 94.00 188 PHE A CA 1
ATOM 1499 C C . PHE A 1 188 ? -4.116 -3.498 -9.366 1.00 94.00 188 PHE A C 1
ATOM 1501 O O . PHE A 1 188 ? -3.364 -3.278 -8.420 1.00 94.00 188 PHE A O 1
ATOM 1508 N N . THR A 1 189 ? -4.681 -4.696 -9.549 1.00 94.25 189 THR A N 1
ATOM 1509 C CA . THR A 1 189 ? -4.560 -5.810 -8.594 1.00 94.25 189 THR A CA 1
ATOM 1510 C C . THR A 1 189 ? -3.107 -6.214 -8.347 1.00 94.25 189 THR A C 1
ATOM 1512 O O . THR A 1 189 ? -2.740 -6.515 -7.215 1.00 94.25 189 THR A O 1
ATOM 1515 N N . ILE A 1 190 ? -2.261 -6.179 -9.381 1.00 94.56 190 ILE A N 1
ATOM 1516 C CA . ILE A 1 190 ? -0.844 -6.541 -9.264 1.00 94.56 190 ILE A CA 1
ATOM 1517 C C . ILE A 1 190 ? -0.108 -5.471 -8.463 1.00 94.56 190 ILE A C 1
ATOM 1519 O O . ILE A 1 190 ? 0.586 -5.803 -7.504 1.00 94.56 190 ILE A O 1
ATOM 1523 N N . LEU A 1 191 ? -0.310 -4.195 -8.806 1.00 95.25 191 LEU A N 1
ATOM 1524 C CA . LEU A 1 191 ? 0.287 -3.067 -8.088 1.00 95.25 191 LEU A CA 1
ATOM 1525 C C . LEU A 1 191 ? -0.034 -3.125 -6.596 1.00 95.25 191 LEU A C 1
ATOM 1527 O O . LEU A 1 191 ? 0.866 -3.046 -5.763 1.00 95.25 191 LEU A O 1
ATOM 1531 N N . VAL A 1 192 ? -1.308 -3.322 -6.269 1.00 95.06 192 VAL A N 1
ATOM 1532 C CA . VAL A 1 192 ? -1.777 -3.392 -4.889 1.00 95.06 192 VAL A CA 1
ATOM 1533 C C . VAL A 1 192 ? -1.245 -4.637 -4.173 1.00 95.06 192 VAL A C 1
ATOM 1535 O O . VAL A 1 192 ? -0.813 -4.535 -3.027 1.00 95.06 192 VAL A O 1
ATOM 1538 N N . SER A 1 193 ? -1.177 -5.790 -4.850 1.00 94.44 193 SER A N 1
ATOM 1539 C CA . SER A 1 193 ? -0.597 -7.016 -4.276 1.00 94.44 193 SER A CA 1
ATOM 1540 C C . SER A 1 193 ? 0.872 -6.849 -3.866 1.00 94.44 193 SER A C 1
ATOM 1542 O O . SER A 1 193 ? 1.305 -7.432 -2.874 1.00 94.44 193 SER A O 1
ATOM 1544 N N . CYS A 1 194 ? 1.634 -6.009 -4.577 1.00 95.06 194 CYS A N 1
ATOM 1545 C CA . CYS A 1 194 ? 3.030 -5.706 -4.254 1.00 95.06 194 CYS A CA 1
ATOM 1546 C C . CYS A 1 194 ? 3.198 -4.772 -3.042 1.00 95.06 194 CYS A C 1
ATOM 1548 O O . CYS A 1 194 ? 4.311 -4.656 -2.531 1.00 95.06 194 CYS A O 1
ATOM 1550 N N . LEU A 1 195 ? 2.130 -4.104 -2.594 1.00 95.38 195 LEU A N 1
ATOM 1551 C CA . LEU A 1 195 ? 2.124 -3.210 -1.427 1.00 95.38 195 LEU A CA 1
ATOM 1552 C C . LEU A 1 195 ? 1.654 -3.903 -0.139 1.00 95.38 195 LEU A C 1
ATOM 1554 O O . LEU A 1 195 ? 1.653 -3.283 0.926 1.00 95.38 195 LEU A O 1
ATOM 1558 N N . LEU A 1 196 ? 1.239 -5.169 -0.219 1.00 95.31 196 LEU A N 1
ATOM 1559 C CA . LEU A 1 196 ? 0.816 -5.955 0.939 1.00 95.31 196 LEU A CA 1
ATOM 1560 C C . LEU A 1 196 ? 2.005 -6.289 1.861 1.00 95.31 196 LEU A C 1
ATOM 1562 O O . LEU A 1 196 ? 3.139 -6.368 1.384 1.00 95.31 196 LEU A O 1
ATOM 1566 N N . PRO A 1 197 ? 1.768 -6.522 3.168 1.00 93.38 197 PRO A N 1
ATOM 1567 C CA . PRO A 1 197 ? 2.825 -6.918 4.107 1.00 93.38 197 PRO A CA 1
ATOM 1568 C C . PRO A 1 197 ? 3.496 -8.236 3.716 1.00 93.38 197 PRO A C 1
ATOM 1570 O O . PRO A 1 197 ? 4.712 -8.377 3.843 1.00 93.38 197 PRO A O 1
ATOM 1573 N N . HIS A 1 198 ? 2.704 -9.161 3.172 1.00 90.19 198 HIS A N 1
ATOM 1574 C CA . HIS A 1 198 ? 3.134 -10.484 2.732 1.00 90.19 198 HIS A CA 1
ATOM 1575 C C . HIS A 1 198 ? 2.806 -10.659 1.242 1.00 90.19 198 HIS A C 1
ATOM 1577 O O . HIS A 1 198 ? 1.815 -11.303 0.901 1.00 90.19 198 HIS A O 1
ATOM 1583 N N . PRO A 1 199 ? 3.585 -10.055 0.326 1.00 91.69 199 PRO A N 1
ATOM 1584 C CA . PRO A 1 199 ? 3.338 -10.178 -1.103 1.00 91.69 199 PRO A CA 1
ATOM 1585 C C . PRO A 1 199 ? 3.669 -11.597 -1.598 1.00 91.69 199 PRO A C 1
ATOM 1587 O O . PRO A 1 199 ? 4.352 -12.376 -0.918 1.00 91.69 199 PRO A O 1
ATOM 1590 N N . ALA A 1 200 ? 3.213 -11.923 -2.809 1.00 90.81 200 ALA A N 1
ATOM 1591 C CA . ALA A 1 200 ? 3.519 -13.188 -3.477 1.00 90.81 200 ALA A CA 1
ATOM 1592 C C . ALA A 1 200 ? 5.034 -13.397 -3.670 1.00 90.81 200 ALA A C 1
ATOM 1594 O O . ALA A 1 200 ? 5.791 -12.431 -3.783 1.00 90.81 200 ALA A O 1
ATOM 1595 N N . ASP A 1 201 ? 5.478 -14.654 -3.773 1.00 90.06 201 ASP A N 1
ATOM 1596 C CA . ASP A 1 201 ? 6.906 -15.013 -3.796 1.00 90.06 201 ASP A CA 1
ATOM 1597 C C . ASP A 1 201 ? 7.707 -14.305 -4.895 1.00 90.06 201 ASP A C 1
ATOM 1599 O O . ASP A 1 201 ? 8.822 -13.844 -4.655 1.00 90.06 201 ASP A O 1
ATOM 1603 N N . TYR A 1 202 ? 7.128 -14.131 -6.087 1.00 91.00 202 TYR A N 1
ATOM 1604 C CA . TYR A 1 202 ? 7.789 -13.417 -7.185 1.00 91.00 202 TYR A CA 1
ATOM 1605 C C . TYR A 1 202 ? 8.072 -11.938 -6.861 1.00 91.00 202 TYR A C 1
ATOM 1607 O O . TYR A 1 202 ? 8.989 -11.351 -7.434 1.00 91.00 202 TYR A O 1
ATOM 1615 N N . ALA A 1 203 ? 7.305 -11.335 -5.948 1.00 92.56 203 ALA A N 1
ATOM 1616 C CA . ALA A 1 203 ? 7.432 -9.948 -5.514 1.00 92.56 203 ALA A CA 1
ATOM 1617 C C . ALA A 1 203 ? 8.281 -9.800 -4.238 1.00 92.56 203 ALA A C 1
ATOM 1619 O O . ALA A 1 203 ? 8.549 -8.676 -3.813 1.00 92.56 203 ALA A O 1
ATOM 1620 N N . ARG A 1 204 ? 8.767 -10.888 -3.630 1.00 91.56 204 ARG A N 1
ATOM 1621 C CA . ARG A 1 204 ? 9.673 -10.846 -2.468 1.00 91.56 204 ARG A CA 1
ATOM 1622 C C . ARG A 1 204 ? 11.113 -10.598 -2.918 1.00 91.56 204 ARG A C 1
ATOM 1624 O O . ARG A 1 204 ? 11.962 -11.482 -2.897 1.00 91.56 204 ARG A O 1
ATOM 1631 N N . VAL A 1 205 ? 11.381 -9.378 -3.376 1.00 88.56 205 VAL A N 1
ATOM 1632 C CA . VAL A 1 205 ? 12.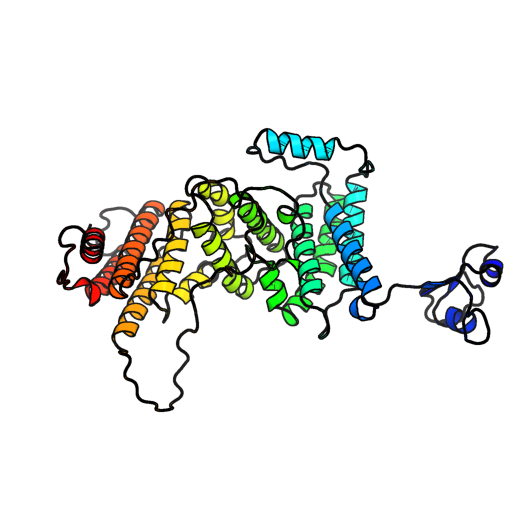680 -8.962 -3.922 1.00 88.56 205 VAL A CA 1
ATOM 1633 C C . VAL A 1 205 ? 13.158 -7.672 -3.264 1.00 88.56 205 VAL A C 1
ATOM 1635 O O . VAL A 1 205 ? 12.399 -6.716 -3.103 1.00 88.56 205 VAL A O 1
ATOM 1638 N N . GLY A 1 206 ? 14.446 -7.623 -2.916 1.00 80.81 206 GLY A N 1
ATOM 1639 C CA . GLY A 1 206 ? 15.089 -6.401 -2.437 1.00 80.81 206 GLY A CA 1
ATOM 1640 C C . GLY A 1 206 ? 14.868 -6.098 -0.949 1.00 80.81 206 GLY A C 1
ATOM 1641 O O . GLY A 1 206 ? 13.865 -6.461 -0.329 1.00 80.81 206 GLY A O 1
ATOM 1642 N N . GLY A 1 207 ? 15.810 -5.355 -0.367 1.00 78.88 207 GLY A N 1
ATOM 1643 C CA . GLY A 1 207 ? 15.821 -4.887 1.019 1.00 78.88 207 GLY A CA 1
ATOM 1644 C C . GLY A 1 207 ? 15.736 -6.024 2.028 1.00 78.88 207 GLY A C 1
ATOM 1645 O O . GLY A 1 207 ? 16.585 -6.908 2.008 1.00 78.88 207 GLY A O 1
ATOM 1646 N N . HIS A 1 208 ? 14.719 -5.995 2.893 1.00 76.62 208 HIS A N 1
ATOM 1647 C CA . HIS A 1 208 ? 14.543 -6.983 3.957 1.00 76.62 208 HIS A CA 1
ATOM 1648 C C . HIS A 1 208 ? 14.291 -8.407 3.439 1.00 76.62 208 HIS A C 1
ATOM 1650 O O . HIS A 1 208 ? 14.559 -9.347 4.166 1.00 76.62 208 HIS A O 1
ATOM 1656 N N . TRP A 1 209 ? 13.835 -8.591 2.193 1.00 84.06 209 TRP A N 1
ATOM 1657 C CA . TRP A 1 209 ? 13.653 -9.928 1.607 1.00 84.06 209 TRP A CA 1
ATOM 1658 C C . TRP A 1 209 ? 14.977 -10.631 1.299 1.00 84.06 209 TRP A C 1
ATOM 1660 O O . TRP A 1 209 ? 15.024 -11.853 1.238 1.00 84.06 209 TRP A O 1
ATOM 1670 N N . ASP A 1 210 ? 16.055 -9.862 1.135 1.00 79.25 210 ASP A N 1
ATOM 1671 C CA . ASP A 1 210 ? 17.401 -10.394 0.915 1.00 79.25 210 ASP A CA 1
ATOM 1672 C C . ASP A 1 210 ? 18.175 -10.555 2.250 1.00 79.25 210 ASP A C 1
ATOM 1674 O O . ASP A 1 210 ? 19.361 -10.885 2.240 1.00 79.25 210 ASP A O 1
ATOM 1678 N N . MET A 1 211 ? 17.549 -10.266 3.402 1.00 78.12 211 MET A N 1
ATOM 1679 C CA . MET A 1 211 ? 18.194 -10.221 4.720 1.00 78.12 211 MET A CA 1
ATOM 1680 C C . MET A 1 211 ? 17.492 -11.136 5.729 1.00 78.12 211 MET A C 1
ATOM 1682 O O . MET A 1 211 ? 16.289 -11.351 5.664 1.00 78.12 211 MET A O 1
ATOM 1686 N N . LEU A 1 212 ? 18.247 -11.631 6.712 1.00 77.50 212 LEU A N 1
ATOM 1687 C CA . LEU A 1 212 ? 17.696 -12.353 7.861 1.00 77.50 212 LEU A CA 1
ATOM 1688 C C . LEU A 1 212 ? 17.324 -11.340 8.953 1.00 77.50 212 LEU A C 1
ATOM 1690 O O . LEU A 1 212 ? 18.181 -10.932 9.742 1.00 77.50 212 LEU A O 1
ATOM 1694 N N . VAL A 1 213 ? 16.067 -10.893 8.973 1.00 79.00 213 VAL A N 1
ATOM 1695 C CA . VAL A 1 213 ? 15.555 -9.936 9.968 1.00 79.00 213 VAL A CA 1
ATOM 1696 C C . VAL A 1 213 ? 14.289 -10.462 10.649 1.00 79.00 213 VAL A C 1
ATOM 1698 O O . VAL A 1 213 ? 13.625 -11.357 10.132 1.00 79.00 213 VAL A O 1
ATOM 1701 N N . SER A 1 214 ? 13.964 -9.925 11.831 1.00 86.12 214 SER A N 1
ATOM 1702 C CA . SER A 1 214 ? 12.751 -10.307 12.566 1.00 86.12 214 SER A CA 1
ATOM 1703 C C . SER A 1 214 ? 11.483 -9.914 11.805 1.00 86.12 214 SER A C 1
ATOM 1705 O O . SER A 1 214 ? 11.501 -9.007 10.964 1.00 86.12 214 SER A O 1
ATOM 1707 N N . ARG A 1 215 ? 10.350 -10.549 12.129 1.00 87.12 215 ARG A N 1
ATOM 1708 C CA . ARG A 1 215 ? 9.060 -10.231 11.495 1.00 87.12 215 ARG A CA 1
ATOM 1709 C C . ARG A 1 215 ? 8.625 -8.785 11.760 1.00 87.12 215 ARG A C 1
ATOM 1711 O O . ARG A 1 215 ? 8.164 -8.109 10.843 1.00 87.12 215 ARG A O 1
ATOM 1718 N N . THR A 1 216 ? 8.902 -8.258 12.952 1.00 90.69 216 THR A N 1
ATOM 1719 C CA . THR A 1 216 ? 8.704 -6.835 13.274 1.00 90.69 216 THR A CA 1
ATOM 1720 C C . THR A 1 216 ? 9.543 -5.926 12.378 1.00 90.69 216 THR A C 1
ATOM 1722 O O . THR A 1 216 ? 9.032 -4.944 11.837 1.00 90.69 216 THR A O 1
ATOM 1725 N N . SER A 1 217 ? 10.814 -6.267 12.142 1.00 88.44 217 SER A N 1
ATOM 1726 C CA . SER A 1 217 ? 11.683 -5.502 11.241 1.00 88.44 217 SER A CA 1
ATOM 1727 C C . SER A 1 217 ? 11.218 -5.580 9.782 1.00 88.44 217 SER A C 1
ATOM 1729 O O . SER A 1 217 ? 11.248 -4.570 9.074 1.00 88.44 217 SER A O 1
ATOM 1731 N N . HIS A 1 218 ? 10.730 -6.741 9.329 1.00 89.56 218 HIS A N 1
ATOM 1732 C CA . HIS A 1 218 ? 10.086 -6.888 8.019 1.00 89.56 218 HIS A CA 1
ATOM 1733 C C . HIS A 1 218 ? 8.925 -5.900 7.865 1.00 89.56 218 HIS A C 1
ATOM 1735 O O . HIS A 1 218 ? 8.916 -5.106 6.918 1.00 89.56 218 HIS A O 1
ATOM 1741 N N . LEU A 1 219 ? 7.999 -5.884 8.830 1.00 92.69 219 LEU A N 1
ATOM 1742 C CA . LEU A 1 219 ? 6.831 -5.008 8.781 1.00 92.69 219 LEU A CA 1
ATOM 1743 C C . LEU A 1 219 ? 7.215 -3.524 8.860 1.00 92.69 219 LEU A C 1
ATOM 1745 O O . LEU A 1 219 ? 6.737 -2.714 8.068 1.00 92.69 219 LEU A O 1
ATOM 1749 N N . LYS A 1 220 ? 8.151 -3.168 9.744 1.00 91.81 220 LYS A N 1
ATOM 1750 C CA . LYS A 1 220 ? 8.693 -1.807 9.873 1.00 91.81 220 LYS A CA 1
ATOM 1751 C C . LYS A 1 220 ? 9.276 -1.296 8.555 1.00 91.81 220 LYS A C 1
ATOM 1753 O O . LYS A 1 220 ? 8.939 -0.206 8.096 1.00 91.81 220 LYS A O 1
ATOM 1758 N N . ASN A 1 221 ? 10.126 -2.102 7.919 1.00 88.19 221 ASN A N 1
ATOM 1759 C CA . ASN A 1 221 ? 10.749 -1.756 6.645 1.00 88.19 221 ASN A CA 1
ATOM 1760 C C . ASN A 1 221 ? 9.732 -1.695 5.499 1.00 88.19 221 ASN A C 1
ATOM 1762 O O . ASN A 1 221 ? 9.884 -0.885 4.587 1.00 88.19 221 ASN A O 1
ATOM 1766 N N . GLY A 1 222 ? 8.709 -2.548 5.511 1.00 90.94 222 GLY A N 1
ATOM 1767 C CA . GLY A 1 222 ? 7.652 -2.513 4.507 1.00 90.94 222 GLY A CA 1
ATOM 1768 C C . GLY A 1 222 ? 6.742 -1.285 4.629 1.00 90.94 222 GLY A C 1
ATOM 1769 O O . GLY A 1 222 ? 6.506 -0.618 3.624 1.00 90.94 222 GLY A O 1
ATOM 1770 N N . LEU A 1 223 ? 6.353 -0.891 5.847 1.00 92.06 223 LEU A N 1
ATOM 1771 C CA . LEU A 1 223 ? 5.640 0.372 6.088 1.00 92.06 223 LEU A CA 1
ATOM 1772 C C . LEU A 1 223 ? 6.463 1.587 5.631 1.00 92.06 223 LEU A C 1
ATOM 1774 O O . LEU A 1 223 ? 5.925 2.486 4.987 1.00 92.06 223 LEU A O 1
ATOM 1778 N N . ASN A 1 224 ? 7.777 1.598 5.886 1.00 89.56 224 ASN A N 1
ATOM 1779 C CA . ASN A 1 224 ? 8.669 2.647 5.377 1.00 89.56 224 ASN A CA 1
ATOM 1780 C C . ASN A 1 224 ? 8.664 2.737 3.845 1.00 89.56 224 ASN A C 1
ATOM 1782 O O . ASN A 1 224 ? 8.691 3.837 3.298 1.00 89.56 224 ASN A O 1
ATOM 1786 N N . ARG A 1 225 ? 8.588 1.608 3.128 1.00 90.81 225 ARG A N 1
ATOM 1787 C CA . ARG A 1 225 ? 8.472 1.629 1.659 1.00 90.81 225 ARG A CA 1
ATOM 1788 C C . ARG A 1 225 ? 7.191 2.320 1.209 1.00 90.81 225 ARG A C 1
ATOM 1790 O O . ARG A 1 225 ? 7.258 3.123 0.286 1.00 90.81 225 ARG A O 1
ATOM 1797 N N . ILE A 1 226 ? 6.062 2.054 1.870 1.00 92.06 226 ILE A N 1
ATOM 1798 C CA . ILE A 1 226 ? 4.789 2.732 1.575 1.00 92.06 226 ILE A CA 1
ATOM 1799 C C . ILE A 1 226 ? 4.934 4.239 1.790 1.00 92.06 226 ILE A C 1
ATOM 1801 O O . ILE A 1 226 ? 4.560 5.013 0.913 1.00 92.06 226 ILE A O 1
ATOM 1805 N N . PHE A 1 227 ? 5.556 4.661 2.896 1.00 88.56 227 PHE A N 1
ATOM 1806 C CA . PHE A 1 227 ? 5.841 6.075 3.159 1.00 88.56 227 PHE A CA 1
ATOM 1807 C C . PHE A 1 227 ? 6.630 6.752 2.040 1.00 88.56 227 PHE A C 1
ATOM 1809 O O . PHE A 1 227 ? 6.305 7.873 1.655 1.00 88.56 227 PHE A O 1
ATOM 1816 N N . CYS A 1 228 ? 7.640 6.078 1.490 1.00 90.69 228 CYS A N 1
ATOM 1817 C CA . CYS A 1 228 ? 8.450 6.622 0.402 1.00 90.69 228 CYS A CA 1
ATOM 1818 C C . CYS A 1 228 ? 7.672 6.799 -0.911 1.00 90.69 228 CYS A C 1
ATOM 1820 O O . CYS A 1 228 ? 8.165 7.478 -1.804 1.00 90.69 228 CYS A O 1
ATOM 1822 N N . LEU A 1 229 ? 6.480 6.214 -1.045 1.00 92.94 229 LEU A N 1
ATOM 1823 C CA . LEU A 1 229 ? 5.615 6.374 -2.216 1.00 92.94 229 LEU A CA 1
ATOM 1824 C C . LEU A 1 229 ? 4.599 7.516 -2.058 1.00 92.94 229 LEU A C 1
ATOM 1826 O O . LEU A 1 229 ? 4.065 7.998 -3.056 1.00 92.94 229 LEU A O 1
ATOM 1830 N N . VAL A 1 230 ? 4.350 7.971 -0.826 1.00 90.62 230 VAL A N 1
ATOM 1831 C CA . VAL A 1 230 ? 3.347 9.002 -0.514 1.00 90.62 230 VAL A CA 1
ATOM 1832 C C . VAL A 1 230 ? 3.602 10.342 -1.220 1.00 90.62 230 VAL A C 1
ATOM 1834 O O . VAL A 1 230 ? 2.655 10.854 -1.816 1.00 90.62 230 VAL A O 1
ATOM 1837 N N . PRO A 1 231 ? 4.833 10.901 -1.257 1.00 89.25 231 PRO A N 1
ATOM 1838 C CA . PRO A 1 231 ? 5.091 12.185 -1.925 1.00 89.25 231 PRO A CA 1
ATOM 1839 C C . PRO A 1 231 ? 4.784 12.193 -3.428 1.00 89.25 231 PRO A C 1
ATOM 1841 O O . PRO A 1 231 ? 4.702 13.256 -4.034 1.00 89.25 231 PRO A O 1
ATOM 1844 N N . TYR A 1 232 ? 4.642 11.010 -4.027 1.00 91.44 232 TYR A N 1
ATOM 1845 C CA . TYR A 1 232 ? 4.432 10.812 -5.457 1.00 91.44 232 TYR A CA 1
ATOM 1846 C C . TYR A 1 232 ? 2.978 10.458 -5.796 1.00 91.44 232 TYR A C 1
ATOM 1848 O O . TYR A 1 232 ? 2.708 10.024 -6.912 1.00 91.44 232 TYR A O 1
ATOM 1856 N N . GLU A 1 233 ? 2.057 10.588 -4.833 1.00 90.00 233 GLU A N 1
ATOM 1857 C CA . GLU A 1 233 ? 0.615 10.329 -4.993 1.00 90.00 233 GLU A CA 1
ATOM 1858 C C . GLU A 1 233 ? 0.276 8.906 -5.483 1.00 90.00 233 GLU A C 1
ATOM 1860 O O . GLU A 1 233 ? -0.821 8.639 -5.971 1.00 90.00 233 GLU A O 1
ATOM 1865 N N . VAL A 1 234 ? 1.203 7.957 -5.314 1.00 92.44 234 VAL A N 1
ATOM 1866 C CA . VAL A 1 234 ? 0.994 6.547 -5.684 1.00 92.44 234 VAL A CA 1
ATOM 1867 C C . VAL A 1 234 ? -0.011 5.885 -4.738 1.00 92.44 234 VAL A C 1
ATOM 1869 O O . VAL A 1 234 ? -0.757 5.002 -5.150 1.00 92.44 234 VAL A O 1
ATOM 1872 N N . ILE A 1 235 ? -0.044 6.304 -3.469 1.00 94.56 235 ILE A N 1
ATOM 1873 C CA . ILE A 1 235 ? -0.956 5.772 -2.452 1.00 94.56 235 ILE A CA 1
ATOM 1874 C C . ILE A 1 235 ? -2.252 6.588 -2.459 1.00 94.56 235 ILE A C 1
ATOM 1876 O O . ILE A 1 235 ? -2.382 7.595 -1.767 1.00 94.56 235 ILE A O 1
ATOM 1880 N N . THR A 1 236 ? -3.219 6.150 -3.263 1.00 93.12 236 THR A N 1
ATOM 1881 C CA . THR A 1 236 ? -4.564 6.7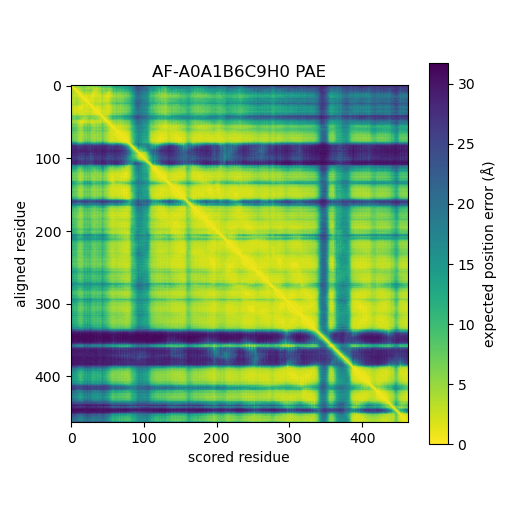44 -3.315 1.00 93.12 236 THR A CA 1
ATOM 1882 C C . THR A 1 236 ? -5.444 6.235 -2.172 1.00 93.12 236 THR A C 1
ATOM 1884 O O . THR A 1 236 ? -5.115 5.248 -1.517 1.00 93.12 236 THR A O 1
ATOM 1887 N N . THR A 1 237 ? -6.601 6.867 -1.942 1.00 92.62 237 THR A N 1
ATOM 1888 C CA . THR A 1 237 ? -7.576 6.390 -0.941 1.00 92.62 237 THR A CA 1
ATOM 1889 C C . THR A 1 237 ? -8.046 4.959 -1.230 1.00 92.62 237 THR A C 1
ATOM 1891 O O . THR A 1 237 ? -8.160 4.164 -0.310 1.00 92.62 237 THR A O 1
ATOM 1894 N N . GLU A 1 238 ? -8.237 4.595 -2.501 1.00 94.00 238 GLU A N 1
ATOM 1895 C CA . GLU A 1 238 ? -8.637 3.235 -2.891 1.00 94.00 238 GLU A CA 1
ATOM 1896 C C . GLU A 1 238 ? -7.552 2.198 -2.562 1.00 94.00 238 GLU A C 1
ATOM 1898 O O . GLU A 1 238 ? -7.841 1.142 -2.000 1.00 94.00 238 GLU A O 1
ATOM 1903 N N . ILE A 1 239 ? -6.287 2.519 -2.859 1.00 95.44 239 ILE A N 1
ATOM 1904 C CA . ILE A 1 239 ? -5.146 1.658 -2.520 1.00 95.44 239 ILE A CA 1
ATOM 1905 C C . ILE A 1 239 ? -5.002 1.558 -1.003 1.00 95.44 239 ILE A C 1
ATOM 1907 O O . ILE A 1 239 ? -4.785 0.470 -0.477 1.00 95.44 239 ILE A O 1
ATOM 1911 N N . TRP A 1 240 ? -5.151 2.675 -0.295 1.00 95.38 240 TRP A N 1
ATOM 1912 C CA . TRP A 1 240 ? -5.084 2.732 1.159 1.00 95.38 240 TRP A CA 1
ATOM 1913 C C . TRP A 1 240 ? -6.143 1.852 1.824 1.00 95.38 240 TRP A C 1
ATOM 1915 O O . TRP A 1 240 ? -5.806 1.028 2.677 1.00 95.38 240 TRP A O 1
ATOM 1925 N N . ASP A 1 241 ? -7.397 1.975 1.386 1.00 95.00 241 ASP A N 1
ATOM 1926 C CA . ASP A 1 241 ? -8.517 1.221 1.942 1.00 95.00 241 ASP A CA 1
ATOM 1927 C C . ASP A 1 241 ? -8.402 -0.283 1.699 1.00 95.00 241 ASP A C 1
ATOM 1929 O O . ASP A 1 241 ? -8.898 -1.078 2.499 1.00 95.00 241 ASP A O 1
ATOM 1933 N N . TYR A 1 242 ? -7.713 -0.678 0.628 1.00 95.12 242 TYR A N 1
ATOM 1934 C CA . TYR A 1 242 ? -7.380 -2.072 0.381 1.00 95.12 242 TYR A CA 1
ATOM 1935 C C . TYR A 1 242 ? -6.187 -2.535 1.225 1.00 95.12 242 TYR A C 1
ATOM 1937 O O . TYR A 1 242 ? -6.278 -3.549 1.906 1.00 95.12 242 TYR A O 1
ATOM 1945 N N . VAL A 1 243 ? -5.066 -1.809 1.193 1.00 96.06 243 VAL A N 1
ATOM 1946 C CA . VAL A 1 243 ? -3.763 -2.261 1.712 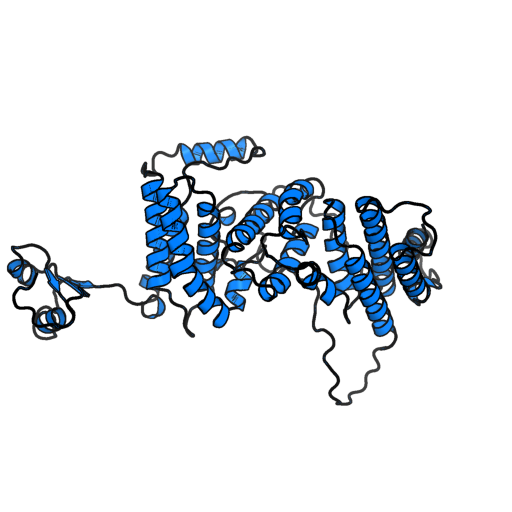1.00 96.06 243 VAL A CA 1
ATOM 1947 C C . VAL A 1 243 ? -3.677 -2.170 3.236 1.00 96.06 243 VAL A C 1
ATOM 1949 O O . VAL A 1 243 ? -3.221 -3.119 3.876 1.00 96.06 243 VAL A O 1
ATOM 1952 N N . MET A 1 244 ? -4.114 -1.061 3.839 1.00 96.25 244 MET A N 1
ATOM 1953 C CA . MET A 1 244 ? -3.920 -0.806 5.272 1.00 96.25 244 MET A CA 1
ATOM 1954 C C . MET A 1 244 ? -4.564 -1.857 6.202 1.00 96.25 244 MET A C 1
ATOM 1956 O O . MET A 1 244 ? -3.915 -2.243 7.178 1.00 96.25 244 MET A O 1
ATOM 1960 N N . PRO A 1 245 ? -5.768 -2.400 5.911 1.00 96.44 245 PRO A N 1
ATOM 1961 C CA . PRO A 1 245 ? -6.318 -3.553 6.625 1.00 96.44 245 PRO A CA 1
ATOM 1962 C C . PRO A 1 245 ? -5.355 -4.735 6.769 1.00 96.44 245 PRO A C 1
ATOM 1964 O O . PRO A 1 245 ? -5.234 -5.297 7.853 1.00 96.44 245 PRO A O 1
ATOM 1967 N N . HIS A 1 246 ? -4.647 -5.101 5.696 1.00 96.81 246 HIS A N 1
ATOM 1968 C CA . HIS A 1 246 ? -3.695 -6.211 5.732 1.00 96.81 246 HIS A CA 1
ATOM 1969 C C . HIS A 1 246 ? -2.488 -5.881 6.609 1.00 96.81 246 HIS A C 1
ATOM 1971 O O . HIS A 1 246 ? -2.016 -6.742 7.343 1.00 96.81 246 HIS A O 1
ATOM 1977 N N . TRP A 1 247 ? -2.010 -4.635 6.573 1.00 96.50 247 TRP A N 1
ATOM 1978 C CA . TRP A 1 247 ? -0.909 -4.193 7.428 1.00 96.50 247 TRP A CA 1
ATOM 1979 C C . TRP A 1 247 ? -1.263 -4.234 8.908 1.00 96.50 247 TRP A C 1
ATOM 1981 O O . TRP A 1 247 ? -0.478 -4.752 9.695 1.00 96.50 247 TRP A O 1
ATOM 1991 N N . LEU A 1 248 ? -2.428 -3.714 9.300 1.00 96.75 248 LEU A N 1
ATOM 1992 C CA . LEU A 1 248 ? -2.843 -3.753 10.705 1.00 96.75 248 LEU A CA 1
ATOM 1993 C C . LEU A 1 248 ? -3.138 -5.174 11.177 1.00 96.75 248 LEU A C 1
ATOM 1995 O O . LEU A 1 248 ? -2.840 -5.489 12.326 1.00 96.75 248 LEU A O 1
ATOM 1999 N N . GLU A 1 249 ? -3.644 -6.036 10.296 1.00 96.12 249 GLU A N 1
ATOM 2000 C CA . GLU A 1 249 ? -3.816 -7.454 10.599 1.00 96.12 249 GLU A CA 1
ATOM 2001 C C . GLU A 1 249 ? -2.476 -8.154 10.845 1.00 96.12 249 GLU A C 1
ATOM 2003 O O . GLU A 1 249 ? -2.316 -8.815 11.871 1.00 96.12 249 GLU A O 1
ATOM 2008 N N . ALA A 1 250 ? -1.498 -7.952 9.957 1.00 95.62 250 ALA A N 1
ATOM 2009 C CA . ALA A 1 250 ? -0.157 -8.504 10.118 1.00 95.62 250 ALA A CA 1
ATOM 2010 C C . ALA A 1 250 ? 0.509 -7.966 11.393 1.00 95.62 250 ALA A C 1
ATOM 2012 O O . ALA A 1 250 ? 1.079 -8.727 12.165 1.00 95.62 250 ALA A O 1
ATOM 2013 N N . VAL A 1 251 ? 0.378 -6.667 11.689 1.00 95.44 251 VAL A N 1
ATOM 2014 C CA . VAL A 1 251 ? 0.902 -6.089 12.938 1.00 95.44 251 VAL A CA 1
ATOM 2015 C C . VAL A 1 251 ? 0.231 -6.706 14.168 1.00 95.44 251 VAL A C 1
ATOM 2017 O O . VAL A 1 251 ? 0.921 -7.041 15.125 1.00 95.44 251 VAL A O 1
ATOM 2020 N N . ALA A 1 252 ? -1.091 -6.885 14.157 1.00 93.75 252 ALA A N 1
ATOM 2021 C CA . ALA A 1 252 ? -1.825 -7.440 15.294 1.00 93.75 252 ALA A CA 1
ATOM 2022 C C . ALA A 1 252 ? -1.488 -8.916 15.571 1.00 93.75 252 ALA A C 1
ATOM 2024 O O . ALA A 1 252 ? -1.517 -9.343 16.727 1.00 93.75 252 ALA A O 1
ATOM 2025 N N . LYS A 1 253 ? -1.183 -9.698 14.529 1.00 92.25 253 LYS A N 1
ATOM 2026 C CA . LYS A 1 253 ? -0.901 -11.138 14.637 1.00 92.25 253 LYS A CA 1
ATOM 2027 C C . LYS A 1 253 ? 0.574 -11.467 14.814 1.00 92.25 253 LYS A C 1
ATOM 2029 O O . LYS A 1 253 ? 0.908 -12.350 15.602 1.00 92.25 253 LYS A O 1
ATOM 2034 N N . ASP A 1 254 ? 1.434 -10.774 14.079 1.00 91.75 254 ASP A N 1
ATOM 2035 C CA . ASP A 1 254 ? 2.820 -11.188 13.880 1.00 91.75 254 ASP A CA 1
ATOM 2036 C C . ASP A 1 254 ? 3.815 -10.492 14.802 1.00 91.75 254 ASP A C 1
ATOM 2038 O O . ASP A 1 254 ? 4.944 -10.962 14.945 1.00 91.75 254 ASP A O 1
ATOM 2042 N N . VAL A 1 255 ? 3.435 -9.352 15.384 1.00 93.38 255 VAL A N 1
ATOM 2043 C CA . VAL A 1 255 ? 4.335 -8.527 16.194 1.00 93.38 255 VAL A CA 1
ATOM 2044 C C . VAL A 1 255 ? 4.117 -8.842 17.673 1.00 93.38 255 VAL A C 1
ATOM 2046 O O . VAL A 1 255 ? 3.021 -8.617 18.196 1.00 93.38 255 VAL A O 1
ATOM 2049 N N . PRO A 1 256 ? 5.142 -9.333 18.391 1.00 92.44 256 PRO A N 1
ATOM 2050 C CA . PRO A 1 256 ? 5.050 -9.524 19.831 1.00 92.44 256 PRO A CA 1
ATOM 2051 C C . PRO A 1 256 ? 4.771 -8.202 20.557 1.00 92.44 256 PRO A C 1
ATOM 2053 O O . PRO A 1 256 ? 5.327 -7.160 20.216 1.00 92.44 256 PRO A O 1
ATOM 2056 N N . GLU A 1 257 ? 3.986 -8.243 21.637 1.00 90.00 257 GLU A N 1
ATOM 2057 C CA . GLU A 1 257 ? 3.599 -7.045 22.409 1.00 90.00 257 GLU A CA 1
ATOM 2058 C C . GLU A 1 257 ? 4.800 -6.215 22.897 1.00 90.00 257 GLU A C 1
ATOM 2060 O O . GLU A 1 257 ? 4.714 -4.994 23.001 1.00 90.00 257 GLU A O 1
ATOM 2065 N N . LYS A 1 258 ? 5.938 -6.869 23.163 1.00 92.25 258 LYS A N 1
ATOM 2066 C CA . LYS A 1 258 ? 7.183 -6.213 23.593 1.00 92.25 258 LYS A CA 1
ATOM 2067 C C . LYS A 1 258 ? 7.850 -5.396 22.482 1.00 92.25 258 LYS A C 1
ATOM 2069 O O . LYS A 1 258 ? 8.519 -4.416 22.789 1.00 92.25 258 LYS A O 1
ATOM 2074 N N . GLU A 1 259 ? 7.675 -5.801 21.226 1.00 93.69 259 GLU A N 1
ATOM 2075 C CA . GLU A 1 259 ? 8.289 -5.169 20.049 1.00 93.69 259 GLU A CA 1
ATOM 2076 C C . GLU A 1 259 ? 7.339 -4.180 19.364 1.00 93.69 259 GLU A C 1
ATOM 2078 O O . GLU A 1 259 ? 7.775 -3.306 18.618 1.00 93.69 259 GLU A O 1
ATOM 2083 N N . LEU A 1 260 ? 6.038 -4.254 19.663 1.00 93.56 260 LEU A N 1
ATOM 2084 C CA . LEU A 1 260 ? 5.020 -3.360 19.117 1.00 93.56 260 LEU A CA 1
ATOM 2085 C C . LEU A 1 260 ? 5.397 -1.860 19.199 1.00 93.56 260 LEU A C 1
ATOM 2087 O O . LEU A 1 260 ? 5.236 -1.170 18.186 1.00 93.56 260 LEU A O 1
ATOM 2091 N N . PRO A 1 261 ? 5.977 -1.335 20.307 1.00 94.62 261 PRO A N 1
ATOM 2092 C CA . PRO A 1 261 ? 6.402 0.066 20.393 1.00 94.62 261 PRO A CA 1
ATOM 2093 C C . PRO A 1 261 ? 7.385 0.515 19.302 1.00 94.62 261 PRO A C 1
ATOM 2095 O O . PRO A 1 261 ? 7.443 1.709 18.999 1.00 94.62 261 PRO A O 1
ATOM 2098 N N . GLU A 1 262 ? 8.124 -0.399 18.665 1.00 94.50 262 GLU A N 1
ATOM 2099 C CA . GLU A 1 262 ? 9.029 -0.069 17.559 1.00 94.50 262 GLU A CA 1
ATOM 2100 C C . GLU A 1 262 ? 8.311 0.489 16.325 1.00 94.50 262 GLU A C 1
ATOM 2102 O O . GLU A 1 262 ? 8.912 1.233 15.541 1.00 94.50 262 GLU A O 1
ATOM 2107 N N . LEU A 1 263 ? 7.034 0.136 16.150 1.00 94.88 263 LEU A N 1
ATOM 2108 C CA . LEU A 1 263 ? 6.196 0.586 15.040 1.00 94.88 263 LEU A CA 1
ATOM 2109 C C . LEU A 1 263 ? 5.464 1.896 15.346 1.00 94.88 263 LEU A C 1
ATOM 2111 O O . LEU A 1 263 ? 4.963 2.534 14.418 1.00 94.88 263 LEU A O 1
ATOM 2115 N N . LYS A 1 264 ? 5.447 2.334 16.616 1.00 94.25 264 LYS A N 1
ATOM 2116 C CA . LYS A 1 264 ? 4.713 3.521 17.081 1.00 94.25 264 LYS A CA 1
ATOM 2117 C C . LYS A 1 264 ? 4.983 4.735 16.206 1.00 94.25 264 LYS A C 1
ATOM 2119 O O . LYS A 1 264 ? 4.063 5.296 15.634 1.00 94.25 264 LYS A O 1
ATOM 2124 N N . MET A 1 265 ? 6.252 5.110 16.050 1.00 91.31 265 MET A N 1
ATOM 2125 C C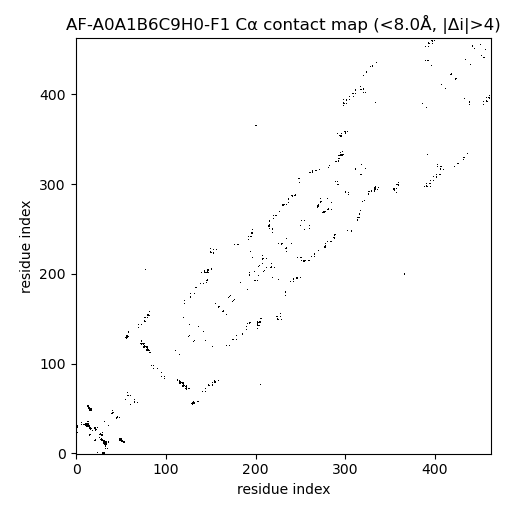A . MET A 1 265 ? 6.625 6.328 15.323 1.00 91.31 265 MET A CA 1
ATOM 2126 C C . MET A 1 265 ? 6.162 6.326 13.863 1.00 91.31 265 MET A C 1
ATOM 2128 O O . MET A 1 265 ? 5.844 7.387 13.331 1.00 91.31 265 MET A O 1
ATOM 2132 N N . LEU A 1 266 ? 6.141 5.162 13.209 1.00 91.62 266 LEU A N 1
ATOM 2133 C CA . LEU A 1 266 ? 5.694 5.038 11.822 1.00 91.62 266 LEU A CA 1
ATOM 2134 C C . LEU A 1 266 ? 4.173 5.097 11.735 1.00 91.62 266 LEU A C 1
ATOM 2136 O O . LEU A 1 266 ? 3.634 5.899 10.977 1.00 91.62 266 LEU A O 1
ATOM 2140 N N . LEU A 1 267 ? 3.484 4.300 12.550 1.00 94.44 267 LEU A N 1
ATOM 2141 C CA . LEU A 1 267 ? 2.027 4.254 12.554 1.00 94.44 267 LEU A CA 1
ATOM 2142 C C . LEU A 1 267 ? 1.420 5.587 13.006 1.00 94.44 267 LEU A C 1
ATOM 2144 O O . LEU A 1 267 ? 0.482 6.057 12.373 1.00 94.44 267 LEU A O 1
ATOM 2148 N N . SER A 1 268 ? 2.002 6.253 14.009 1.00 92.88 268 SER A N 1
ATOM 2149 C CA . SER A 1 268 ? 1.593 7.599 14.422 1.00 92.88 268 SER A CA 1
ATOM 2150 C C . SER A 1 268 ? 1.705 8.598 13.278 1.00 92.88 268 SER A C 1
ATOM 2152 O O . SER A 1 268 ? 0.782 9.365 13.080 1.00 92.88 268 SER A O 1
ATOM 2154 N N . LYS A 1 269 ? 2.793 8.580 12.497 1.00 90.88 269 LYS A N 1
ATOM 2155 C CA . LYS A 1 269 ? 2.969 9.511 11.371 1.00 90.88 269 LYS A CA 1
ATOM 2156 C C . LYS A 1 269 ? 1.999 9.249 10.219 1.00 90.88 269 LYS A C 1
ATOM 2158 O O . LYS A 1 269 ? 1.568 10.199 9.577 1.00 90.88 269 LYS A O 1
ATOM 2163 N N . ILE A 1 270 ? 1.708 7.981 9.910 1.00 90.50 270 ILE A N 1
ATOM 2164 C CA . ILE A 1 270 ? 0.896 7.642 8.731 1.00 90.50 270 ILE A CA 1
ATOM 2165 C C . ILE A 1 270 ? -0.597 7.810 9.006 1.00 90.50 270 ILE A C 1
ATOM 2167 O O . ILE A 1 270 ? -1.319 8.269 8.125 1.00 90.50 270 ILE A O 1
ATOM 2171 N N . LEU A 1 271 ? -1.034 7.484 10.228 1.00 92.75 271 LEU A N 1
ATOM 2172 C CA . LEU A 1 271 ? -2.431 7.518 10.672 1.00 92.75 271 LEU A CA 1
ATOM 2173 C C . LEU A 1 271 ? -2.815 8.828 11.379 1.00 92.75 271 LEU A C 1
ATOM 2175 O O . LEU A 1 271 ? -3.903 8.907 11.954 1.00 92.75 271 LEU A O 1
ATOM 2179 N N . ASP A 1 272 ? -1.941 9.839 11.349 1.00 89.50 272 ASP A N 1
ATOM 2180 C CA . ASP A 1 272 ? -2.228 11.165 11.895 1.00 89.50 272 ASP A CA 1
ATOM 2181 C C . ASP A 1 272 ? -3.296 11.875 11.037 1.00 89.50 272 ASP A C 1
ATOM 2183 O O . ASP A 1 272 ? -3.049 12.139 9.858 1.00 89.50 272 ASP A O 1
ATOM 2187 N N . PRO A 1 273 ? -4.485 12.196 11.572 1.00 83.50 273 PRO A N 1
ATOM 2188 C CA . PRO A 1 273 ? -5.538 12.845 10.792 1.00 83.50 273 PRO A CA 1
ATOM 2189 C C . PRO A 1 273 ? -5.199 14.262 10.309 1.00 83.50 273 PRO A C 1
ATOM 2191 O O . PRO A 1 273 ? -5.821 14.729 9.357 1.00 83.50 273 PRO A O 1
ATOM 2194 N N . ASP A 1 274 ? -4.263 14.945 10.974 1.00 82.62 274 ASP A N 1
ATOM 2195 C CA . ASP A 1 274 ? -3.968 16.363 10.761 1.00 82.62 274 ASP A CA 1
ATOM 2196 C C . ASP A 1 274 ? -2.637 16.568 10.024 1.00 82.62 274 ASP A C 1
ATOM 2198 O O . ASP A 1 274 ? -2.504 17.474 9.200 1.00 82.62 274 ASP A O 1
ATOM 2202 N N . MET A 1 275 ? -1.648 15.719 10.311 1.00 84.06 275 MET A N 1
ATOM 2203 C CA . MET A 1 275 ? -0.264 15.867 9.850 1.00 84.06 275 MET A CA 1
ATOM 2204 C C . MET A 1 275 ? 0.203 14.736 8.928 1.00 84.06 275 MET A C 1
ATOM 2206 O O . MET A 1 275 ? 1.375 14.724 8.536 1.00 84.06 275 MET A O 1
ATOM 2210 N N . SER A 1 276 ? -0.663 13.777 8.579 1.00 86.38 276 SER A N 1
ATOM 2211 C CA . SER A 1 276 ? -0.256 12.669 7.712 1.00 86.38 276 SER A CA 1
ATOM 2212 C C . SER A 1 276 ? 0.181 13.171 6.333 1.00 86.38 276 SER A C 1
ATOM 2214 O O . SER A 1 276 ? -0.518 13.976 5.706 1.00 86.38 276 SER A O 1
ATOM 2216 N N . PRO A 1 277 ? 1.304 12.653 5.798 1.00 82.75 277 PRO A N 1
ATOM 2217 C CA . PRO A 1 277 ? 1.793 13.037 4.477 1.00 82.75 277 PRO A CA 1
ATOM 2218 C C . PRO A 1 277 ? 0.841 12.627 3.343 1.00 82.75 277 PRO A C 1
ATOM 2220 O O . PRO A 1 277 ? 0.995 13.113 2.229 1.00 82.75 277 PRO A O 1
ATOM 2223 N N . LEU A 1 278 ? -0.139 11.753 3.612 1.00 87.38 278 LEU A N 1
ATOM 2224 C CA . LEU A 1 278 ? -1.153 11.326 2.641 1.00 87.38 278 LEU A CA 1
ATOM 2225 C C . LEU A 1 278 ? -2.139 12.447 2.273 1.00 87.38 278 LEU A C 1
ATOM 2227 O O . LEU A 1 278 ? -2.818 12.351 1.253 1.00 87.38 278 LEU A O 1
ATOM 2231 N N . GLY A 1 279 ? -2.270 13.485 3.109 1.00 85.69 279 GLY A N 1
ATOM 2232 C CA . GLY A 1 279 ? -3.230 14.572 2.885 1.00 85.69 279 GLY A CA 1
ATOM 2233 C C . GLY A 1 279 ? -4.701 14.134 2.961 1.00 85.69 279 GLY A C 1
ATOM 2234 O O . GLY A 1 279 ? -5.587 14.828 2.458 1.00 85.69 279 GLY A O 1
ATOM 2235 N N . PHE A 1 280 ? -4.979 12.970 3.553 1.00 90.62 280 PHE A N 1
ATOM 2236 C CA . PHE A 1 280 ? -6.338 12.496 3.794 1.00 90.62 280 PHE A CA 1
ATOM 2237 C C . PHE A 1 280 ? -6.936 13.210 5.000 1.00 90.62 280 PHE A C 1
ATOM 2239 O O . PHE A 1 280 ? -6.278 13.368 6.022 1.00 90.62 280 PHE A O 1
ATOM 2246 N N . ASP A 1 281 ? -8.213 13.578 4.907 1.00 91.31 281 ASP A N 1
ATOM 2247 C CA . ASP A 1 281 ? -8.963 13.958 6.099 1.00 91.31 281 ASP A CA 1
ATOM 2248 C C . ASP A 1 281 ? -9.182 12.741 7.017 1.00 91.31 281 ASP A C 1
ATOM 2250 O O . ASP A 1 281 ? -9.061 11.582 6.603 1.00 91.31 281 ASP A O 1
ATOM 2254 N N . ALA A 1 282 ? -9.572 13.002 8.264 1.00 92.00 282 ALA A N 1
ATOM 2255 C CA . ALA A 1 282 ? -9.820 11.965 9.261 1.00 92.00 282 ALA A CA 1
ATOM 2256 C C . ALA A 1 282 ? -10.801 10.870 8.789 1.00 92.00 282 ALA A C 1
ATOM 2258 O O . ALA A 1 282 ? -10.632 9.697 9.124 1.00 92.00 282 ALA A O 1
ATOM 2259 N N . LYS A 1 283 ? -11.825 11.226 7.999 1.00 93.12 283 LYS A N 1
ATOM 2260 C CA . LYS A 1 283 ? -12.828 10.263 7.518 1.00 93.12 283 LYS A CA 1
ATOM 2261 C C . LYS A 1 283 ? -12.246 9.335 6.462 1.00 93.12 283 LYS A C 1
ATOM 2263 O O . LYS A 1 283 ? -12.530 8.143 6.509 1.00 93.12 283 LYS A O 1
ATOM 2268 N N . LYS A 1 284 ? -11.457 9.871 5.529 1.00 94.25 284 LYS A N 1
ATOM 2269 C CA . LYS A 1 284 ? -10.749 9.092 4.506 1.00 94.25 284 LYS A CA 1
ATOM 2270 C C . LYS A 1 284 ? -9.664 8.220 5.128 1.00 94.25 284 LYS A C 1
ATOM 2272 O O . LYS A 1 284 ? -9.559 7.057 4.769 1.00 94.25 284 LYS A O 1
ATOM 2277 N N . MET A 1 285 ? -8.920 8.748 6.101 1.00 95.31 285 MET A N 1
ATOM 2278 C CA . MET A 1 285 ? -7.841 8.019 6.776 1.00 95.31 285 MET A CA 1
ATOM 2279 C C . MET A 1 285 ? -8.324 6.710 7.410 1.00 95.31 285 MET A C 1
ATOM 2281 O O . MET A 1 285 ? -7.677 5.674 7.267 1.00 95.31 285 MET A O 1
ATOM 2285 N N . TYR A 1 286 ? -9.479 6.756 8.079 1.00 96.44 286 TYR A N 1
ATOM 2286 C CA . TYR A 1 286 ? -10.073 5.620 8.789 1.00 96.44 286 TYR A CA 1
ATOM 2287 C C . TYR A 1 286 ? -11.261 4.994 8.039 1.00 96.44 286 TYR A C 1
ATOM 2289 O O . TYR A 1 286 ? -12.058 4.263 8.636 1.00 96.44 286 TYR A O 1
ATOM 2297 N N . HIS A 1 287 ? -11.411 5.255 6.735 1.00 96.38 287 HIS A N 1
ATOM 2298 C CA . HIS A 1 287 ? -12.530 4.715 5.959 1.00 96.38 287 HIS A CA 1
ATOM 2299 C C . HIS A 1 287 ? -12.517 3.180 5.937 1.00 96.38 287 HIS A C 1
ATOM 2301 O O . HIS A 1 287 ? -13.550 2.560 6.205 1.00 96.38 287 HIS A O 1
ATOM 2307 N N . PHE A 1 288 ? -11.339 2.577 5.757 1.00 95.44 288 PHE A N 1
ATOM 2308 C CA . PHE A 1 288 ? -11.116 1.130 5.838 1.00 95.44 288 PHE A CA 1
ATOM 2309 C C . PHE A 1 288 ? -11.602 0.479 7.145 1.00 95.44 288 PHE A C 1
ATOM 2311 O O . PHE A 1 288 ? -11.962 -0.701 7.151 1.00 95.44 288 PHE A O 1
ATOM 2318 N N . VAL A 1 289 ? -11.628 1.231 8.254 1.00 96.75 289 VAL A N 1
ATOM 2319 C CA . VAL A 1 289 ? -12.216 0.792 9.528 1.00 96.75 289 VAL A CA 1
ATOM 2320 C C . VAL A 1 289 ? -13.730 0.960 9.482 1.00 96.75 289 VAL A C 1
ATOM 2322 O O . VAL A 1 289 ? -14.459 0.020 9.783 1.00 96.75 289 VAL A O 1
ATOM 2325 N N . SER A 1 290 ? -14.216 2.133 9.063 1.00 96.44 290 SER A N 1
ATOM 2326 C CA . SER A 1 290 ? -15.648 2.460 9.021 1.00 96.44 290 SER A CA 1
ATOM 2327 C C . SER A 1 290 ? -16.472 1.417 8.266 1.00 96.44 290 SER A C 1
ATOM 2329 O O . SER A 1 290 ? -17.513 0.975 8.754 1.00 96.44 290 SER A O 1
ATOM 2331 N N . ILE A 1 291 ? -16.001 0.986 7.092 1.00 94.94 291 ILE A N 1
ATOM 2332 C CA . ILE A 1 291 ? -16.714 0.007 6.261 1.00 94.94 291 ILE A CA 1
ATOM 2333 C C . ILE A 1 291 ? -16.852 -1.363 6.938 1.00 94.94 291 ILE A C 1
ATOM 2335 O O . ILE A 1 291 ? -17.784 -2.100 6.629 1.00 94.94 291 ILE A O 1
ATOM 2339 N N . ARG A 1 292 ? -15.978 -1.696 7.898 1.00 95.12 292 ARG A N 1
ATOM 2340 C CA . ARG A 1 292 ? -15.988 -2.983 8.612 1.00 95.12 292 ARG A CA 1
ATOM 2341 C C . ARG A 1 292 ? -17.012 -3.065 9.730 1.00 95.12 292 ARG A C 1
ATOM 2343 O O . ARG A 1 292 ? -17.256 -4.163 10.218 1.00 95.12 292 ARG A O 1
ATOM 2350 N N . PHE A 1 293 ? -17.643 -1.952 10.090 1.00 95.50 293 PHE A N 1
ATOM 2351 C CA . PHE A 1 293 ? -18.745 -1.915 11.052 1.00 95.50 293 PHE A CA 1
ATOM 2352 C C . PHE A 1 293 ? -20.126 -1.838 10.382 1.00 95.50 293 PHE A C 1
ATOM 2354 O O . PHE A 1 293 ? -21.142 -1.958 11.059 1.00 95.50 293 PHE A O 1
ATOM 2361 N N . LYS A 1 294 ? -20.189 -1.682 9.052 1.00 93.12 294 LYS A N 1
ATOM 2362 C CA . LYS A 1 294 ? -21.443 -1.510 8.304 1.00 93.12 294 LYS A CA 1
ATOM 2363 C C . LYS A 1 294 ? -21.901 -2.808 7.642 1.00 93.12 294 LYS A C 1
ATOM 2365 O O . LYS A 1 294 ? -21.319 -3.246 6.649 1.00 93.12 294 LYS A O 1
ATOM 2370 N N . GLN A 1 295 ? -22.999 -3.372 8.146 1.00 89.19 295 GLN A N 1
ATOM 2371 C CA . GLN A 1 295 ? -23.646 -4.581 7.605 1.00 89.19 295 GLN A CA 1
ATOM 2372 C C . GLN A 1 295 ? -22.707 -5.800 7.530 1.00 89.19 295 GLN A C 1
ATOM 2374 O O . GLN A 1 295 ? -22.790 -6.611 6.611 1.00 89.19 295 GLN A O 1
ATOM 2379 N N . THR A 1 296 ? -21.790 -5.915 8.489 1.00 89.38 296 THR A N 1
ATOM 2380 C CA . THR A 1 296 ? -20.772 -6.965 8.580 1.00 89.38 296 THR A CA 1
ATOM 2381 C C . THR A 1 296 ? -21.071 -7.964 9.701 1.00 89.38 296 THR A C 1
ATOM 2383 O O . THR A 1 296 ? -21.951 -7.763 10.544 1.00 89.38 296 THR A O 1
ATOM 2386 N N . THR A 1 297 ? -20.332 -9.076 9.712 1.00 90.75 297 THR A N 1
ATOM 2387 C CA . THR A 1 297 ? -20.433 -10.112 10.751 1.00 90.75 297 THR A CA 1
ATOM 2388 C C . THR A 1 297 ? -19.648 -9.729 12.015 1.00 90.75 297 THR A C 1
ATOM 2390 O O . THR A 1 297 ? -18.697 -8.945 11.922 1.00 90.75 297 THR A O 1
ATOM 2393 N N . PRO A 1 298 ? -19.958 -10.321 13.188 1.00 90.06 298 PRO A N 1
ATOM 2394 C CA . PRO A 1 298 ? -19.207 -10.060 14.420 1.00 90.06 298 PRO A CA 1
ATOM 2395 C C . PRO A 1 298 ? -17.707 -10.331 14.281 1.00 90.06 298 PRO A C 1
ATOM 2397 O O . PRO A 1 298 ? -16.902 -9.564 14.787 1.00 90.06 298 PRO A O 1
ATOM 2400 N N . LYS A 1 299 ? -17.317 -11.358 13.514 1.00 91.44 299 LYS A N 1
ATOM 2401 C CA . LYS A 1 299 ? -15.903 -11.683 13.252 1.00 91.44 299 LYS A CA 1
ATOM 2402 C C . LYS A 1 299 ? -15.157 -10.568 12.515 1.00 91.44 299 LYS A C 1
ATOM 2404 O O . LYS A 1 299 ? -13.991 -10.312 12.791 1.00 91.44 299 LYS A O 1
ATOM 2409 N N . VAL A 1 300 ? -15.817 -9.904 11.563 1.00 94.12 300 VAL A N 1
ATOM 2410 C CA . VAL A 1 300 ? -1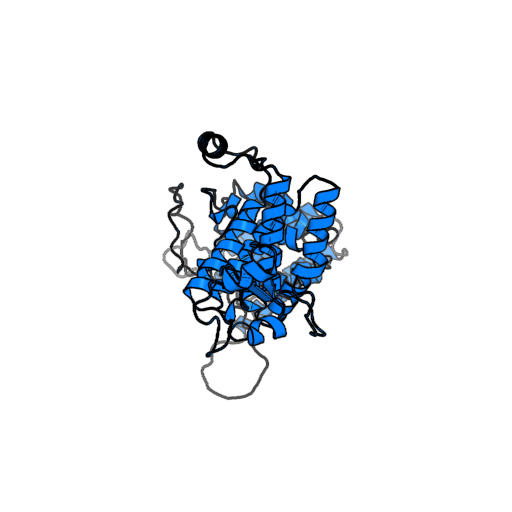5.221 -8.777 10.824 1.00 94.12 300 VAL A CA 1
ATOM 2411 C C . VAL A 1 300 ? -15.073 -7.557 11.734 1.00 94.12 300 VAL A C 1
ATOM 2413 O O . VAL A 1 300 ? -14.059 -6.863 11.658 1.00 94.12 300 VAL A O 1
ATOM 2416 N N . GLN A 1 301 ? -16.055 -7.313 12.608 1.00 95.19 301 GLN A N 1
ATOM 2417 C CA . GLN A 1 301 ? -15.981 -6.231 13.592 1.00 95.19 301 GLN A CA 1
ATOM 2418 C C . GLN A 1 301 ? -14.897 -6.489 14.640 1.00 95.19 301 GLN A C 1
ATOM 2420 O O 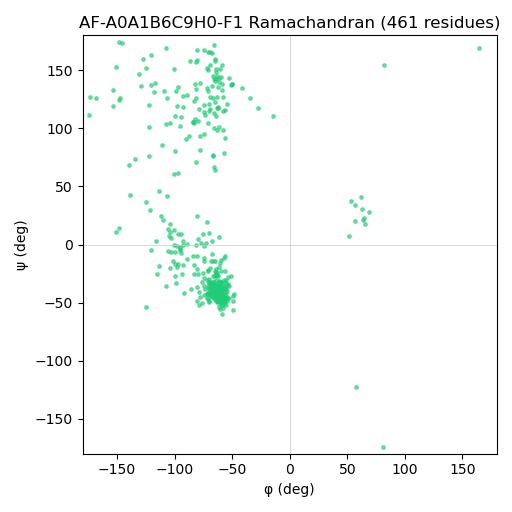. GLN A 1 301 ? -14.111 -5.590 14.911 1.00 95.19 301 GLN A O 1
ATOM 2425 N N . GLU A 1 302 ? -14.799 -7.708 15.176 1.00 94.12 302 GLU A N 1
ATOM 2426 C CA . GLU A 1 302 ? -13.749 -8.114 16.120 1.00 94.12 302 GLU A CA 1
ATOM 2427 C C . GLU A 1 302 ? -12.352 -7.879 15.536 1.00 94.12 302 GLU A C 1
ATOM 2429 O O . GLU A 1 302 ? -11.497 -7.285 16.187 1.00 94.12 302 GLU A O 1
ATOM 2434 N N . GLN A 1 303 ? -12.140 -8.254 14.272 1.00 94.88 303 GLN A N 1
ATOM 2435 C CA . GLN A 1 303 ? -10.881 -7.996 13.579 1.00 94.88 303 GLN A CA 1
ATOM 2436 C C . GLN A 1 303 ? -10.552 -6.493 13.524 1.00 94.88 303 GLN A C 1
ATOM 2438 O O . GLN A 1 303 ? -9.451 -6.083 13.885 1.00 94.88 303 GLN A O 1
ATOM 2443 N N . ALA A 1 304 ? -11.518 -5.654 13.137 1.00 97.19 304 ALA A N 1
ATOM 2444 C CA . ALA A 1 304 ? -11.327 -4.205 13.114 1.00 97.19 304 ALA A CA 1
ATOM 2445 C C . ALA A 1 304 ? -11.093 -3.616 14.520 1.00 97.19 304 ALA A C 1
ATOM 2447 O O . ALA A 1 304 ? -10.297 -2.689 14.679 1.00 97.19 304 ALA A O 1
ATOM 2448 N N . LEU A 1 305 ? -11.752 -4.161 15.546 1.00 97.69 305 LEU A N 1
ATOM 2449 C CA . LEU A 1 305 ? -11.558 -3.769 16.942 1.00 97.69 305 LEU A CA 1
ATOM 2450 C C . LEU A 1 305 ? -10.155 -4.125 17.438 1.00 97.69 305 LEU A C 1
ATOM 2452 O O . LEU A 1 305 ? -9.533 -3.290 18.088 1.00 97.69 305 LEU A O 1
ATOM 2456 N N . ASN A 1 306 ? -9.612 -5.287 17.067 1.00 96.62 306 ASN A N 1
ATOM 2457 C CA . ASN A 1 306 ? -8.233 -5.661 17.391 1.00 96.62 306 ASN A CA 1
ATOM 2458 C C . ASN A 1 306 ? -7.229 -4.662 16.802 1.00 96.62 306 ASN A C 1
ATOM 2460 O O . ASN A 1 306 ? -6.287 -4.256 17.481 1.00 96.62 306 ASN A O 1
ATOM 2464 N N . TRP A 1 307 ? -7.456 -4.180 15.575 1.00 97.38 307 TRP A N 1
ATOM 2465 C CA . TRP A 1 307 ? -6.616 -3.131 14.987 1.00 97.38 307 TRP A CA 1
ATOM 2466 C C . TRP A 1 307 ? -6.691 -1.829 15.780 1.00 97.38 307 TRP A C 1
ATOM 2468 O O . TRP A 1 307 ? -5.664 -1.246 16.120 1.00 97.38 307 TRP A O 1
ATOM 2478 N N . LEU A 1 308 ? -7.901 -1.380 16.123 1.00 97.94 308 LEU A N 1
ATOM 2479 C CA . LEU A 1 308 ? -8.101 -0.181 16.939 1.00 97.94 308 LEU A CA 1
ATOM 2480 C C . LEU A 1 308 ? -7.498 -0.327 18.344 1.00 97.94 308 LEU A C 1
ATOM 2482 O O . LEU A 1 308 ? -6.993 0.654 18.895 1.00 97.94 308 LEU A O 1
ATOM 2486 N N . GLN A 1 309 ? -7.500 -1.534 18.911 1.00 96.75 309 GLN A N 1
ATOM 2487 C CA . GLN A 1 309 ? -6.871 -1.836 20.192 1.00 96.75 309 GLN A CA 1
ATOM 2488 C C . GLN A 1 309 ? -5.346 -1.745 20.093 1.00 96.75 309 GLN A C 1
ATOM 2490 O O . GLN A 1 309 ? -4.728 -1.102 20.941 1.00 96.75 309 GLN A O 1
ATOM 2495 N N . VAL A 1 310 ? -4.744 -2.296 19.032 1.00 96.50 310 VAL A N 1
ATOM 2496 C CA . VAL A 1 310 ? -3.311 -2.146 18.732 1.00 96.50 310 VAL A CA 1
ATOM 2497 C C . VAL A 1 310 ? -2.941 -0.668 18.615 1.00 96.50 310 VAL A C 1
ATOM 2499 O O . VAL A 1 310 ? -2.034 -0.210 19.310 1.00 96.50 310 VAL A O 1
ATOM 2502 N N . LEU A 1 311 ? -3.679 0.111 17.820 1.00 96.88 311 LEU A N 1
ATOM 2503 C CA . LEU A 1 311 ? -3.433 1.549 17.663 1.00 96.88 311 LEU A CA 1
ATOM 2504 C C . LEU A 1 311 ? -3.563 2.307 18.993 1.00 96.88 311 LEU A C 1
ATOM 2506 O O . LEU A 1 311 ? -2.702 3.115 19.339 1.00 96.88 311 LEU A O 1
ATOM 2510 N N . THR A 1 312 ? -4.591 1.996 19.783 1.00 95.94 312 THR A N 1
ATOM 2511 C CA . THR A 1 312 ? -4.792 2.572 21.120 1.00 95.94 312 THR A CA 1
ATOM 2512 C C . THR A 1 312 ? -3.662 2.203 22.085 1.00 95.94 312 THR A C 1
ATOM 2514 O O . THR A 1 312 ? -3.198 3.057 22.841 1.00 95.94 312 THR A O 1
ATOM 2517 N N . SER A 1 313 ? -3.176 0.959 22.045 1.00 94.62 313 SER A N 1
ATOM 2518 C CA . SER A 1 313 ? -2.049 0.492 22.867 1.00 94.62 313 SER A CA 1
ATOM 2519 C C . SER A 1 313 ? -0.731 1.190 22.511 1.00 94.62 313 SER A C 1
ATOM 2521 O O . SER A 1 313 ? 0.082 1.471 23.388 1.00 94.62 313 SER A O 1
ATOM 2523 N N . LEU A 1 314 ? -0.570 1.554 21.236 1.00 95.38 314 LEU A N 1
ATOM 2524 C CA . LEU A 1 314 ? 0.532 2.361 20.719 1.00 95.38 314 LEU A CA 1
ATOM 2525 C C . LEU A 1 314 ? 0.394 3.854 21.027 1.00 95.38 314 LEU A C 1
ATOM 2527 O O . LEU A 1 314 ? 1.266 4.638 20.656 1.00 95.38 314 LEU A O 1
ATOM 2531 N N . GLU A 1 315 ? -0.664 4.247 21.733 1.00 94.25 315 GLU A N 1
ATOM 2532 C CA . GLU A 1 315 ? -0.969 5.634 22.080 1.00 94.25 315 GLU A CA 1
ATOM 2533 C C . GLU A 1 315 ? -1.230 6.515 20.847 1.00 94.25 315 GLU A C 1
ATOM 2535 O O . GLU A 1 315 ? -0.953 7.713 20.861 1.00 94.25 315 GLU A O 1
ATOM 2540 N N . ILE A 1 316 ? -1.756 5.926 19.769 1.00 94.62 316 ILE A N 1
ATOM 2541 C CA . ILE A 1 316 ? -2.196 6.666 18.584 1.00 94.62 316 ILE A CA 1
ATOM 2542 C C . ILE A 1 316 ? -3.589 7.232 18.865 1.00 94.62 316 ILE A C 1
ATOM 2544 O O . ILE A 1 316 ? -4.507 6.504 19.256 1.00 94.62 316 ILE A O 1
ATOM 2548 N N . ILE A 1 317 ? -3.727 8.545 18.685 1.00 93.12 317 ILE A N 1
ATOM 2549 C CA . ILE A 1 317 ? -4.966 9.282 18.934 1.00 93.12 317 ILE A CA 1
ATOM 2550 C C . ILE A 1 317 ? -5.905 9.065 17.747 1.00 93.12 317 ILE A C 1
ATOM 2552 O O . ILE A 1 317 ? -5.605 9.469 16.625 1.00 93.12 317 ILE A O 1
ATOM 2556 N N . ILE A 1 318 ? -7.052 8.436 18.003 1.00 95.38 318 ILE A N 1
ATOM 2557 C CA . ILE A 1 318 ? -8.098 8.232 16.996 1.00 95.38 318 ILE A CA 1
ATOM 2558 C C . ILE A 1 318 ? -9.260 9.176 17.320 1.00 95.38 318 ILE A C 1
ATOM 2560 O O . ILE A 1 318 ? -9.780 9.110 18.436 1.00 95.38 318 ILE A O 1
ATOM 2564 N N . PRO A 1 319 ? -9.725 10.022 16.381 1.00 95.44 319 PRO A N 1
ATOM 2565 C CA . PRO A 1 319 ? -10.773 10.997 16.672 1.00 95.44 319 PRO A CA 1
ATOM 2566 C C . PRO A 1 319 ? -12.035 10.360 17.274 1.00 95.44 319 PRO A C 1
ATOM 2568 O O . PRO A 1 319 ? -12.692 9.536 16.635 1.00 95.44 319 PRO A O 1
ATOM 2571 N N . LEU A 1 320 ? -12.415 10.787 18.486 1.00 95.12 320 LEU A N 1
ATOM 2572 C CA . LEU A 1 320 ? -13.532 10.193 19.243 1.00 95.12 320 LEU A CA 1
ATOM 2573 C C . LEU A 1 320 ? -14.849 10.155 18.456 1.00 95.12 320 LEU A C 1
ATOM 2575 O O . LEU A 1 320 ? -15.563 9.158 18.488 1.00 95.12 320 LEU A O 1
ATOM 2579 N N . HIS A 1 321 ? -15.154 11.213 17.701 1.00 94.31 321 HIS A N 1
ATOM 2580 C CA . HIS A 1 321 ? -16.372 11.278 16.889 1.00 94.31 321 HIS A CA 1
ATOM 2581 C C . HIS A 1 321 ? -16.439 10.164 15.827 1.00 94.31 321 HIS A C 1
ATOM 2583 O O . HIS A 1 321 ? -17.529 9.683 15.512 1.00 94.31 321 HIS A O 1
ATOM 2589 N N . LEU A 1 322 ? -15.290 9.727 15.292 1.00 96.00 322 LEU A N 1
ATOM 2590 C CA . LEU A 1 322 ? -15.220 8.598 14.365 1.00 96.00 322 LEU A CA 1
ATOM 2591 C C . LEU A 1 322 ? -15.459 7.281 15.096 1.00 96.00 322 LEU A C 1
ATOM 2593 O O . LEU A 1 322 ? -16.284 6.502 14.638 1.00 96.00 322 LEU A O 1
ATOM 2597 N N . LEU A 1 323 ? -14.822 7.067 16.254 1.00 97.00 323 LEU A N 1
ATOM 2598 C CA . LEU A 1 323 ? -15.035 5.863 17.069 1.00 97.00 323 LEU A CA 1
ATOM 2599 C C . LEU A 1 323 ? -16.509 5.685 17.439 1.00 97.00 323 LEU A C 1
ATOM 2601 O O . LEU A 1 323 ? -17.064 4.608 17.238 1.00 97.00 323 LEU A O 1
ATOM 2605 N N . PHE A 1 324 ? -17.170 6.751 17.902 1.00 96.50 324 PHE A N 1
ATOM 2606 C CA . PHE A 1 324 ? -18.599 6.698 18.210 1.00 96.50 324 PHE A CA 1
ATOM 2607 C C . PHE A 1 324 ? -19.444 6.362 16.980 1.00 96.50 324 PHE A C 1
ATOM 2609 O O . PHE A 1 324 ? -20.339 5.527 17.076 1.00 96.50 324 PHE A O 1
ATOM 2616 N N . THR A 1 325 ? -19.120 6.942 15.819 1.00 96.12 325 THR A N 1
ATOM 2617 C CA . THR A 1 325 ? -19.804 6.623 14.556 1.00 96.12 325 THR A CA 1
ATOM 2618 C C . THR A 1 325 ? -19.605 5.152 14.174 1.00 96.12 325 THR A C 1
ATOM 2620 O O . THR A 1 325 ? -20.569 4.463 13.852 1.00 96.12 325 THR A O 1
ATOM 2623 N N . PHE A 1 326 ? -18.370 4.642 14.248 1.00 96.75 326 PHE A N 1
ATOM 2624 C CA . PHE A 1 326 ? -18.043 3.254 13.908 1.00 96.75 326 PHE A CA 1
ATOM 2625 C C . PHE A 1 326 ? -18.782 2.270 14.810 1.00 96.75 326 PHE A C 1
ATOM 2627 O O . PHE A 1 326 ? -19.334 1.286 14.330 1.00 96.75 326 PHE A O 1
ATOM 2634 N N . PHE A 1 327 ? -18.815 2.531 16.114 1.00 96.94 327 PHE A N 1
ATOM 2635 C CA . PHE A 1 327 ? -19.415 1.616 17.079 1.00 96.94 327 PHE A CA 1
ATOM 2636 C C . PHE A 1 327 ? -20.945 1.672 17.058 1.00 96.94 327 PHE A C 1
ATOM 2638 O O . PHE A 1 327 ? -21.587 0.638 17.235 1.00 96.94 327 PHE A O 1
ATOM 2645 N N . GLU A 1 328 ? -21.541 2.832 16.773 1.00 94.81 328 GLU A N 1
ATOM 2646 C CA . GLU A 1 328 ? -22.982 2.942 16.524 1.00 94.81 328 GLU A CA 1
ATOM 2647 C C . GLU A 1 328 ? -23.394 2.132 15.283 1.00 94.81 328 GLU A C 1
ATOM 2649 O O . GLU A 1 328 ? -24.300 1.298 15.378 1.00 94.81 328 GLU A O 1
ATOM 2654 N N . ASP A 1 329 ? -22.678 2.292 14.162 1.00 94.88 329 ASP A N 1
ATOM 2655 C CA . ASP A 1 329 ? -22.869 1.481 12.950 1.00 94.88 329 ASP A CA 1
ATOM 2656 C C . ASP A 1 329 ? -22.685 -0.019 13.249 1.00 94.88 329 ASP A C 1
ATOM 2658 O O . ASP A 1 329 ? -23.510 -0.848 12.852 1.00 94.88 329 ASP A O 1
ATOM 2662 N N . GLY A 1 330 ? -21.651 -0.352 14.028 1.00 94.25 330 GLY A N 1
ATOM 2663 C CA . GLY A 1 330 ? -21.318 -1.710 14.445 1.00 94.25 330 GLY A CA 1
ATOM 2664 C C . GLY A 1 330 ? -22.455 -2.391 15.190 1.00 94.25 330 GLY A C 1
ATOM 2665 O O . GLY A 1 330 ? -22.920 -3.451 14.775 1.00 94.25 330 GLY A O 1
ATOM 2666 N N . ILE A 1 331 ? -22.964 -1.761 16.252 1.00 93.12 331 ILE A N 1
ATOM 2667 C CA . ILE A 1 331 ? -24.062 -2.310 17.060 1.00 93.12 331 ILE A CA 1
ATOM 2668 C C . ILE A 1 331 ? -25.338 -2.465 16.231 1.00 93.12 331 ILE A C 1
ATOM 2670 O O . ILE A 1 331 ? -26.040 -3.467 16.380 1.00 93.12 331 ILE A O 1
ATOM 2674 N N . ASN A 1 332 ? -25.647 -1.504 15.357 1.00 92.38 332 ASN A N 1
ATOM 2675 C CA . ASN A 1 332 ? -26.813 -1.598 14.479 1.00 92.38 332 ASN A CA 1
ATOM 2676 C C . ASN A 1 332 ? -26.686 -2.802 13.535 1.00 92.38 332 ASN A C 1
ATOM 2678 O O . ASN A 1 332 ? -27.604 -3.618 13.458 1.00 92.38 332 ASN A O 1
ATOM 2682 N N . SER A 1 333 ? -25.510 -2.993 12.932 1.00 90.56 333 SER A N 1
ATOM 2683 C CA . SER A 1 333 ? -25.201 -4.165 12.109 1.00 90.56 333 SER A CA 1
ATOM 2684 C C . SER A 1 333 ? -25.328 -5.483 12.886 1.00 90.56 333 SER A C 1
ATOM 2686 O O . SER A 1 333 ? -25.843 -6.471 12.363 1.00 90.56 333 SER A O 1
ATOM 2688 N N . LEU A 1 334 ? -24.890 -5.520 14.149 1.00 89.00 334 LEU A N 1
ATOM 2689 C CA . LEU A 1 334 ? -25.003 -6.711 14.996 1.00 89.00 334 LEU A CA 1
ATOM 2690 C C . LEU A 1 334 ? -26.463 -7.058 15.334 1.00 89.00 334 LEU A C 1
ATOM 2692 O O . LEU A 1 334 ? -26.800 -8.240 15.383 1.00 89.00 334 LEU A O 1
ATOM 2696 N N . LYS A 1 335 ? -27.326 -6.049 15.525 1.00 86.81 335 LYS A N 1
ATOM 2697 C CA . LYS A 1 335 ? -28.769 -6.228 15.771 1.00 86.81 335 LYS A CA 1
ATOM 2698 C C . LYS A 1 335 ? -29.514 -6.703 14.528 1.00 86.81 335 LYS A C 1
ATOM 2700 O O . LYS A 1 335 ? -30.372 -7.572 14.628 1.00 86.81 335 LYS A O 1
ATOM 2705 N N . GLU A 1 336 ? -29.193 -6.153 13.359 1.00 82.44 336 GLU A N 1
ATOM 2706 C CA . GLU A 1 336 ? -29.812 -6.555 12.089 1.00 82.44 336 GLU A CA 1
ATOM 2707 C C . GLU A 1 336 ? -29.519 -8.024 11.749 1.00 82.44 336 GLU A C 1
ATOM 2709 O O . GLU A 1 336 ? -30.412 -8.734 11.281 1.00 82.44 336 GLU A O 1
ATOM 2714 N N . ASN A 1 337 ? -28.312 -8.509 12.069 1.00 69.12 337 ASN A N 1
ATOM 2715 C CA . ASN A 1 337 ? -27.942 -9.918 11.909 1.00 69.12 337 ASN A CA 1
ATOM 2716 C C . ASN A 1 337 ? -28.796 -10.876 12.768 1.00 69.12 337 ASN A C 1
ATOM 2718 O O . ASN A 1 337 ? -28.975 -12.022 12.371 1.00 69.12 337 ASN A O 1
ATOM 2722 N N . ASP A 1 338 ? -29.345 -10.432 13.907 1.00 64.31 338 ASP A N 1
ATOM 2723 C CA . ASP A 1 338 ? -30.239 -11.253 14.746 1.00 64.31 338 ASP A CA 1
ATOM 2724 C C . ASP A 1 338 ? -31.683 -11.306 14.221 1.00 64.31 338 ASP A C 1
ATOM 2726 O O . ASP A 1 338 ? -32.412 -12.260 14.491 1.00 64.31 338 ASP A O 1
ATOM 2730 N N . ILE A 1 339 ? -32.116 -10.287 13.471 1.00 61.31 339 ILE A N 1
ATOM 2731 C CA . ILE A 1 339 ? -33.499 -10.169 12.975 1.00 61.31 339 ILE A CA 1
ATOM 2732 C C . ILE A 1 339 ? -33.713 -10.982 11.688 1.00 61.31 339 ILE A C 1
ATOM 2734 O O . ILE A 1 339 ? -34.853 -11.303 11.355 1.00 61.31 339 ILE A O 1
ATOM 2738 N N . GLN A 1 340 ? -32.643 -11.367 10.984 1.00 51.59 340 GLN A N 1
ATOM 2739 C CA . GLN A 1 340 ? -32.701 -12.306 9.860 1.00 51.59 340 GLN A CA 1
ATOM 2740 C C . GLN A 1 340 ? -32.289 -13.721 10.303 1.00 51.59 340 GLN A C 1
ATOM 2742 O O . GLN A 1 340 ? -31.156 -14.132 10.040 1.00 51.59 340 GLN A O 1
ATOM 2747 N N . PRO A 1 341 ? -33.173 -14.518 10.936 1.00 40.16 341 PRO A N 1
ATOM 2748 C CA . PRO A 1 341 ? -32.921 -15.941 11.039 1.00 40.16 341 PRO A CA 1
ATOM 2749 C C . PRO A 1 341 ? -32.921 -16.531 9.627 1.00 40.16 341 PRO A C 1
ATOM 2751 O O . PRO A 1 341 ? -33.695 -16.132 8.756 1.00 40.16 341 PRO A O 1
ATOM 2754 N N . SER A 1 342 ? -32.029 -17.490 9.412 1.00 41.34 342 SER A N 1
ATOM 2755 C CA . SER A 1 342 ? -31.948 -18.347 8.236 1.00 41.34 342 SER A CA 1
ATOM 2756 C C . SER A 1 342 ? -33.259 -19.116 8.018 1.00 41.34 342 SER A C 1
ATOM 2758 O O . SER A 1 342 ? -33.356 -20.295 8.355 1.00 41.34 342 SER A O 1
ATOM 2760 N N . ASN A 1 343 ? -34.271 -18.460 7.458 1.00 31.36 343 ASN A N 1
ATOM 2761 C CA . ASN A 1 343 ? -35.406 -19.133 6.853 1.00 31.36 343 ASN A CA 1
ATOM 2762 C C . ASN A 1 343 ? -34.989 -19.486 5.431 1.00 31.36 343 ASN A C 1
ATOM 2764 O O . ASN A 1 343 ? -34.846 -18.618 4.570 1.00 31.36 343 ASN A O 1
ATOM 2768 N N . GLY A 1 344 ? -34.717 -20.771 5.219 1.00 39.62 344 GLY A N 1
ATOM 2769 C CA . GLY A 1 344 ? -34.673 -21.318 3.879 1.00 39.62 344 GLY A CA 1
ATOM 2770 C C . GLY A 1 344 ? -36.050 -21.163 3.255 1.00 39.62 344 GLY A C 1
ATOM 2771 O O . GLY A 1 344 ? -37.007 -21.707 3.783 1.00 39.62 344 GLY A O 1
ATOM 2772 N N . GLU A 1 345 ? -36.120 -20.403 2.173 1.00 31.75 345 GLU A N 1
ATOM 2773 C CA . GLU A 1 345 ? -36.993 -20.624 1.026 1.00 31.75 345 GLU A CA 1
ATOM 2774 C C . GLU A 1 345 ? -36.513 -19.683 -0.085 1.00 31.75 345 GLU A C 1
ATOM 2776 O O . GLU A 1 345 ? -36.263 -18.496 0.124 1.00 31.75 345 GLU A O 1
ATOM 2781 N N . GLU A 1 346 ? -36.248 -20.272 -1.249 1.00 40.59 346 GLU A N 1
ATOM 2782 C CA . GLU A 1 346 ? -35.853 -19.571 -2.461 1.00 40.59 346 GLU A CA 1
ATOM 2783 C C . GLU A 1 346 ? -36.989 -18.648 -2.901 1.00 40.59 346 GLU A C 1
ATOM 2785 O O . GLU A 1 346 ? -38.033 -19.141 -3.306 1.00 40.59 346 GLU A O 1
ATOM 2790 N N . GLU A 1 347 ? -36.772 -17.335 -2.928 1.00 30.00 347 GLU A N 1
ATOM 2791 C CA . GLU A 1 347 ? -37.536 -16.455 -3.810 1.00 30.00 347 GLU A CA 1
ATOM 2792 C C . GLU A 1 347 ? -36.678 -15.261 -4.249 1.00 30.00 347 GLU A C 1
ATOM 2794 O O . GLU A 1 347 ? -36.043 -14.560 -3.461 1.00 30.00 347 GLU A O 1
ATOM 2799 N N . LYS A 1 348 ? -36.582 -15.116 -5.572 1.00 37.03 348 LYS A N 1
ATOM 2800 C CA . LYS A 1 348 ? -35.798 -14.108 -6.281 1.00 37.03 348 LYS A CA 1
ATOM 2801 C C . LYS A 1 348 ? -36.484 -12.750 -6.159 1.00 37.03 348 LYS A C 1
ATOM 2803 O O . LYS A 1 348 ? -37.477 -12.540 -6.840 1.00 37.03 348 LYS A O 1
ATOM 2808 N N . GLU A 1 349 ? -35.884 -11.814 -5.433 1.00 29.34 349 GLU A N 1
ATOM 2809 C CA . GLU A 1 349 ? -36.077 -10.379 -5.662 1.00 29.34 349 GLU A CA 1
ATOM 2810 C C . GLU A 1 349 ? -34.782 -9.620 -5.325 1.00 29.34 349 GLU A C 1
ATOM 2812 O O . GLU A 1 349 ? -34.177 -9.800 -4.267 1.00 29.34 349 GLU A O 1
ATOM 2817 N N . GLU A 1 350 ? -34.304 -8.824 -6.285 1.00 37.09 350 GLU A N 1
ATOM 2818 C CA . GLU A 1 350 ? -33.083 -8.022 -6.185 1.00 37.09 350 GLU A CA 1
ATOM 2819 C C . GLU A 1 350 ? -33.228 -6.952 -5.092 1.00 37.09 350 GLU A C 1
ATOM 2821 O O . GLU A 1 350 ? -33.949 -5.971 -5.253 1.00 37.09 350 GLU A O 1
ATOM 2826 N N . CYS A 1 351 ? -32.495 -7.117 -3.989 1.00 25.55 351 CYS A N 1
ATOM 2827 C CA . CYS A 1 351 ? -32.327 -6.113 -2.937 1.00 25.55 351 CYS A CA 1
ATOM 2828 C C . CYS A 1 351 ? -30.821 -5.972 -2.616 1.00 25.55 351 CYS A C 1
ATOM 2830 O O . CYS A 1 351 ? -30.063 -6.932 -2.797 1.00 25.55 351 CYS A O 1
ATOM 2832 N N . PRO A 1 352 ? -30.332 -4.774 -2.244 1.00 33.72 352 PRO A N 1
ATOM 2833 C CA . PRO A 1 352 ? -28.952 -4.373 -2.466 1.00 33.72 352 PRO A CA 1
ATOM 2834 C C . PRO A 1 352 ? -27.987 -5.165 -1.579 1.00 33.72 352 PRO A C 1
ATOM 2836 O O . PRO A 1 352 ? -28.149 -5.250 -0.367 1.00 33.72 352 PRO A O 1
ATOM 2839 N N . ARG A 1 353 ? -26.994 -5.755 -2.252 1.00 35.12 353 ARG A N 1
ATOM 2840 C CA . ARG A 1 353 ? -25.813 -6.479 -1.759 1.00 35.12 353 ARG A CA 1
ATOM 2841 C C . ARG A 1 353 ? -25.523 -6.255 -0.264 1.00 35.12 353 ARG A C 1
ATOM 2843 O O . ARG A 1 353 ? -25.035 -5.188 0.101 1.00 35.12 353 ARG A O 1
ATOM 2850 N N . LYS A 1 354 ? -25.714 -7.299 0.562 1.00 39.38 354 LYS A N 1
ATOM 2851 C CA . LYS A 1 354 ? -24.990 -7.461 1.841 1.00 39.38 354 LYS A CA 1
ATOM 2852 C C . LYS A 1 354 ? -23.526 -7.073 1.599 1.00 39.38 354 LYS A C 1
ATOM 2854 O O . LYS A 1 354 ? -22.979 -7.467 0.563 1.00 39.38 354 LYS A O 1
ATOM 2859 N N . SER A 1 355 ? -22.905 -6.288 2.483 1.00 46.06 355 SER A N 1
ATOM 2860 C CA . SER A 1 355 ? -21.506 -5.906 2.287 1.00 46.06 355 SER A CA 1
ATOM 2861 C C . SER A 1 355 ? -20.670 -7.191 2.198 1.00 46.06 355 SER A C 1
ATOM 2863 O O . SER A 1 355 ? -20.619 -8.005 3.114 1.00 46.06 355 SER A O 1
ATOM 2865 N N . SER A 1 356 ? -20.074 -7.439 1.028 1.00 58.38 356 SER A N 1
ATOM 2866 C CA . SER A 1 356 ? -19.326 -8.667 0.702 1.00 58.38 356 SER A CA 1
ATOM 2867 C C . SER A 1 356 ? -17.976 -8.749 1.442 1.00 58.38 356 SER A C 1
ATOM 2869 O O . SER A 1 356 ? -17.057 -9.444 1.004 1.00 58.38 356 SER A O 1
ATOM 2871 N N . ILE A 1 357 ? -17.817 -7.990 2.530 1.00 76.12 357 ILE A N 1
ATOM 2872 C CA . ILE A 1 357 ? -16.552 -7.805 3.232 1.00 76.12 357 ILE A CA 1
ATOM 2873 C C . ILE A 1 357 ? -16.328 -9.023 4.123 1.00 76.12 357 ILE A C 1
ATOM 2875 O O . ILE A 1 357 ? -16.985 -9.204 5.147 1.00 76.12 357 ILE A O 1
ATOM 2879 N N . SER A 1 358 ? -15.393 -9.869 3.704 1.00 79.56 358 SER A N 1
ATOM 2880 C CA . SER A 1 358 ? -14.931 -11.016 4.484 1.00 79.56 358 SER A CA 1
ATOM 2881 C C . SER A 1 358 ? -13.808 -10.597 5.444 1.00 79.56 358 SER A C 1
ATOM 2883 O O . SER A 1 358 ? -13.153 -9.574 5.207 1.00 79.56 358 SER A O 1
ATOM 2885 N N . PRO A 1 359 ? -13.563 -11.358 6.530 1.00 80.12 359 PRO A N 1
ATOM 2886 C CA . PRO A 1 359 ? -12.373 -11.165 7.351 1.00 80.12 359 PRO A CA 1
ATOM 2887 C C . PRO A 1 359 ? -11.116 -11.186 6.481 1.00 80.12 359 PRO A C 1
ATOM 2889 O O . PRO A 1 359 ? -11.044 -11.946 5.515 1.00 80.12 359 PRO A O 1
ATOM 2892 N N . VAL A 1 360 ? -10.131 -10.356 6.817 1.00 81.25 360 VAL A N 1
ATOM 2893 C CA . VAL A 1 360 ? -8.816 -10.424 6.175 1.00 81.25 360 VAL A CA 1
ATOM 2894 C C . VAL A 1 360 ? -8.193 -11.761 6.563 1.00 81.25 360 VAL A C 1
ATOM 2896 O O . VAL A 1 360 ? -7.931 -11.994 7.742 1.00 81.25 360 VAL A O 1
ATOM 2899 N N . VAL A 1 361 ? -8.025 -12.650 5.587 1.00 69.88 361 VAL A N 1
ATOM 2900 C CA . VAL A 1 361 ? -7.350 -13.941 5.756 1.00 69.88 361 VAL A CA 1
ATOM 2901 C C . VAL A 1 361 ? -5.909 -13.763 5.287 1.00 69.88 361 VAL A C 1
ATOM 2903 O O . VAL A 1 361 ? -5.682 -13.132 4.255 1.00 69.88 361 VAL A O 1
ATOM 2906 N N . GLU A 1 362 ? -4.943 -14.286 6.039 1.00 52.25 362 GLU A N 1
ATOM 2907 C CA . GLU A 1 362 ? -3.609 -14.513 5.480 1.00 52.25 362 GLU A CA 1
ATOM 2908 C C . GLU A 1 362 ? -3.661 -15.826 4.695 1.00 52.25 362 GLU A C 1
ATOM 2910 O O . GLU A 1 362 ? -4.227 -16.810 5.175 1.00 52.25 362 GLU A O 1
ATOM 2915 N N . ASP A 1 363 ? -3.115 -15.845 3.480 1.00 39.09 363 ASP A N 1
ATOM 2916 C CA . ASP A 1 363 ? -2.885 -17.095 2.763 1.00 39.09 363 ASP A CA 1
ATOM 2917 C C . ASP A 1 363 ? -1.880 -17.932 3.572 1.00 39.09 363 ASP A C 1
ATOM 2919 O O . ASP A 1 363 ? -0.666 -17.765 3.447 1.00 39.09 363 ASP A O 1
ATOM 2923 N N . ASP A 1 364 ? -2.380 -18.894 4.349 1.00 35.47 364 ASP A N 1
ATOM 2924 C CA . ASP A 1 364 ? -1.597 -19.968 4.988 1.00 35.47 364 ASP A CA 1
ATOM 2925 C C . ASP A 1 364 ? -0.873 -20.874 3.953 1.00 35.47 364 ASP A C 1
ATOM 2927 O O . ASP A 1 364 ? -0.281 -21.899 4.297 1.00 35.47 364 ASP A O 1
ATOM 2931 N N . SER A 1 365 ? -0.907 -20.530 2.659 1.00 34.53 365 SER A N 1
ATOM 2932 C CA . SER A 1 365 ? -0.354 -21.310 1.548 1.00 34.53 365 SER A CA 1
ATOM 2933 C C . SER A 1 365 ? 0.973 -20.804 0.974 1.00 34.53 365 SER A C 1
ATOM 2935 O O . SER A 1 365 ? 1.463 -21.395 0.012 1.00 34.53 365 SER A O 1
ATOM 2937 N N . ALA A 1 366 ? 1.609 -19.788 1.556 1.00 33.12 366 ALA A N 1
ATOM 2938 C CA . ALA A 1 366 ? 3.021 -19.519 1.291 1.00 33.12 366 ALA A CA 1
ATOM 2939 C C . ALA A 1 366 ? 3.829 -20.001 2.493 1.00 33.12 366 ALA A C 1
ATOM 2941 O O . ALA A 1 366 ? 3.814 -19.366 3.544 1.00 33.12 366 ALA A O 1
ATOM 2942 N N . GLN A 1 367 ? 4.501 -21.144 2.325 1.00 34.34 367 GLN A N 1
ATOM 2943 C CA . GLN A 1 367 ? 5.490 -21.700 3.246 1.00 34.34 367 GLN A CA 1
ATOM 2944 C C . GLN A 1 367 ? 6.165 -20.587 4.051 1.00 34.34 367 GLN A C 1
ATOM 2946 O O . GLN A 1 367 ? 6.830 -19.722 3.479 1.00 34.34 367 GLN A O 1
ATOM 2951 N N . THR A 1 368 ? 5.997 -20.618 5.373 1.00 35.75 368 THR A N 1
ATOM 2952 C CA . THR A 1 368 ? 6.854 -19.891 6.303 1.00 35.75 368 THR A CA 1
ATOM 2953 C C . THR A 1 368 ? 8.281 -20.344 6.019 1.00 35.75 368 THR A C 1
ATOM 2955 O O . THR A 1 368 ? 8.736 -21.388 6.490 1.00 35.75 368 THR A O 1
ATOM 2958 N N . SER A 1 369 ? 8.973 -19.623 5.147 1.00 34.72 369 SER A N 1
ATOM 2959 C CA . SER A 1 369 ? 10.354 -19.892 4.805 1.00 34.72 369 SER A CA 1
ATOM 2960 C C . SER A 1 369 ? 11.184 -19.634 6.052 1.00 34.72 369 SER A C 1
ATOM 2962 O O . SER A 1 369 ? 11.435 -18.482 6.377 1.00 34.72 369 SER A O 1
ATOM 2964 N N . GLY A 1 370 ? 11.546 -20.703 6.765 1.00 35.81 370 GLY A N 1
ATOM 2965 C CA . GLY A 1 370 ? 12.825 -20.916 7.455 1.00 35.81 370 GLY A CA 1
ATOM 2966 C C . GLY A 1 370 ? 13.384 -19.859 8.415 1.00 35.81 370 GLY A C 1
ATOM 2967 O O . GLY A 1 370 ? 14.509 -20.039 8.865 1.00 35.81 370 GLY A O 1
ATOM 2968 N N . LEU A 1 371 ? 12.664 -18.792 8.751 1.00 36.69 371 LEU A N 1
ATOM 2969 C CA . LEU A 1 371 ? 13.071 -17.797 9.744 1.00 36.69 371 LEU A CA 1
ATOM 2970 C C . LEU A 1 371 ? 12.399 -18.136 11.074 1.00 36.69 371 LEU A C 1
ATOM 2972 O O . LEU A 1 371 ? 11.549 -17.407 11.572 1.00 36.69 371 LEU A O 1
ATOM 2976 N N . SER A 1 372 ? 12.731 -19.319 11.588 1.00 38.19 372 SER A N 1
ATOM 2977 C CA . SER A 1 372 ? 12.328 -19.769 12.916 1.00 38.19 372 SER A CA 1
ATOM 2978 C C . SER A 1 372 ? 13.458 -19.463 13.885 1.00 38.19 372 SER A C 1
ATOM 2980 O O . SER A 1 372 ? 14.426 -20.216 13.953 1.00 38.19 372 SER A O 1
ATOM 2982 N N . ASP A 1 373 ? 13.291 -18.391 14.645 1.00 39.38 373 ASP A N 1
ATOM 2983 C CA . ASP A 1 373 ? 13.931 -18.218 15.945 1.00 39.38 373 ASP A CA 1
ATOM 2984 C C . ASP A 1 373 ? 12.835 -17.698 16.885 1.00 39.38 373 ASP A C 1
ATOM 2986 O O . ASP A 1 373 ? 12.718 -16.502 17.105 1.00 39.38 373 ASP A O 1
ATOM 2990 N N . ASP A 1 374 ? 11.910 -18.586 17.273 1.00 36.22 374 ASP A N 1
ATOM 2991 C CA . ASP A 1 374 ? 11.204 -18.508 18.559 1.00 36.22 374 ASP A CA 1
ATOM 2992 C C . ASP A 1 374 ? 10.302 -19.736 18.790 1.00 36.22 374 ASP A C 1
ATOM 2994 O O . ASP A 1 374 ? 9.257 -19.932 18.161 1.00 36.22 374 ASP A O 1
ATOM 2998 N N . GLU A 1 375 ? 10.695 -20.553 19.771 1.00 40.00 375 GLU A N 1
ATOM 2999 C CA . GLU A 1 375 ? 9.827 -21.503 20.470 1.00 40.00 375 GLU A CA 1
ATOM 3000 C C . GLU A 1 375 ? 8.769 -20.733 21.288 1.00 40.00 375 GLU A C 1
ATOM 3002 O O . GLU A 1 375 ? 8.869 -20.605 22.505 1.00 40.00 375 GLU A O 1
ATOM 3007 N N . ALA A 1 376 ? 7.741 -20.187 20.634 1.00 36.12 376 ALA A N 1
ATOM 3008 C CA . ALA A 1 376 ? 6.582 -19.622 21.340 1.00 36.12 376 ALA A CA 1
ATOM 3009 C C . ALA A 1 376 ? 5.256 -19.684 20.558 1.00 36.12 376 ALA A C 1
ATOM 3011 O O . ALA A 1 376 ? 4.252 -19.114 20.987 1.00 36.12 376 ALA A O 1
ATOM 3012 N N . GLN A 1 377 ? 5.196 -20.410 19.439 1.00 35.88 377 GLN A N 1
ATOM 3013 C CA . GLN A 1 377 ? 3.985 -20.527 18.612 1.00 35.88 377 GLN A CA 1
ATOM 3014 C C . GLN A 1 377 ? 2.946 -21.548 19.126 1.00 35.88 377 GLN A C 1
ATOM 3016 O O . GLN A 1 377 ? 2.111 -22.034 18.370 1.00 35.88 377 GLN A O 1
ATOM 3021 N N . THR A 1 378 ? 2.941 -21.857 20.425 1.00 29.30 378 THR A N 1
ATOM 3022 C CA . THR A 1 378 ? 2.035 -22.851 21.035 1.00 29.30 378 THR A CA 1
ATOM 3023 C C . THR A 1 378 ? 0.981 -22.278 21.987 1.00 29.30 378 THR A C 1
ATOM 3025 O O . THR A 1 378 ? 0.487 -23.018 22.832 1.00 29.30 378 THR A O 1
ATOM 3028 N N . SER A 1 379 ? 0.568 -21.003 21.881 1.00 33.66 379 SER A N 1
ATOM 3029 C CA . SER A 1 379 ? -0.495 -20.513 22.790 1.00 33.66 379 SER A CA 1
ATOM 3030 C C . SER A 1 379 ? -1.470 -19.429 22.298 1.00 33.66 379 SER A C 1
ATOM 3032 O O . SER A 1 379 ? -2.192 -18.876 23.128 1.00 33.66 379 SER A O 1
ATOM 3034 N N . ARG A 1 380 ? -1.577 -19.118 20.998 1.00 35.34 380 ARG A N 1
ATOM 3035 C CA . ARG A 1 380 ? -2.584 -18.134 20.518 1.00 35.34 380 ARG A CA 1
ATOM 3036 C C . ARG A 1 380 ? -3.614 -18.644 19.509 1.00 35.34 380 ARG A C 1
ATOM 3038 O O . ARG A 1 380 ? -4.574 -17.938 19.233 1.00 35.34 380 ARG A O 1
ATOM 3045 N N . GLN A 1 381 ? -3.507 -19.890 19.053 1.00 33.81 381 GLN A N 1
ATOM 3046 C CA . GLN A 1 381 ? -4.563 -20.559 18.284 1.00 33.81 381 GLN A CA 1
ATOM 3047 C C . GLN A 1 381 ? -5.368 -21.509 19.177 1.00 33.81 381 GLN A C 1
ATOM 3049 O O . GLN A 1 381 ? -5.444 -22.710 18.936 1.00 33.81 381 GLN A O 1
ATOM 3054 N N . ASN A 1 382 ? -6.014 -20.968 20.210 1.00 28.66 382 ASN A N 1
ATOM 3055 C CA . ASN A 1 382 ? -7.243 -21.601 20.669 1.00 28.66 382 ASN A CA 1
ATOM 3056 C C . ASN A 1 382 ? -8.322 -21.178 19.676 1.00 28.66 382 ASN A C 1
ATOM 3058 O O . ASN A 1 382 ? -8.925 -20.117 19.816 1.00 28.66 382 ASN A O 1
ATOM 3062 N N . LEU A 1 383 ? -8.546 -22.008 18.655 1.00 34.56 383 LEU A N 1
ATOM 3063 C CA . LEU A 1 383 ? -9.769 -21.996 17.857 1.00 34.56 383 LEU A CA 1
ATOM 3064 C C . LEU A 1 383 ? -10.932 -22.412 18.774 1.00 34.56 383 LEU A C 1
ATOM 3066 O O . LEU A 1 383 ? -11.497 -23.496 18.649 1.00 34.56 383 LEU A O 1
ATOM 3070 N N . CYS A 1 384 ? -11.251 -21.570 19.757 1.00 37.72 384 CYS A N 1
ATOM 3071 C CA . CYS A 1 384 ? -12.495 -21.662 20.484 1.00 37.72 384 CYS A CA 1
ATOM 3072 C C . CYS A 1 384 ? -13.568 -21.242 19.483 1.00 37.72 384 CYS A C 1
ATOM 3074 O O . CYS A 1 384 ? -13.555 -20.120 18.973 1.00 37.72 384 CYS A O 1
ATOM 3076 N N . GLN A 1 385 ? -14.456 -22.166 19.127 1.00 44.47 385 GLN A N 1
ATOM 3077 C CA . GLN A 1 385 ? -15.674 -21.840 18.398 1.00 44.47 385 GLN A CA 1
ATOM 3078 C C . GLN A 1 385 ? -16.554 -20.997 19.329 1.00 44.47 385 GLN A C 1
ATOM 3080 O O . GLN A 1 385 ? -17.483 -21.513 19.942 1.00 44.47 385 GLN A O 1
ATOM 3085 N N . HIS A 1 386 ? -16.217 -19.715 19.480 1.00 59.12 386 HIS A N 1
ATOM 3086 C CA . HIS A 1 386 ? -17.020 -18.770 20.236 1.00 59.12 386 HIS A CA 1
ATOM 3087 C C . HIS A 1 386 ? -18.407 -18.708 19.616 1.00 59.12 386 HIS A C 1
ATOM 3089 O O . HIS A 1 386 ? -18.556 -18.616 18.390 1.00 59.12 386 HIS A O 1
ATOM 3095 N N . SER A 1 387 ? -19.428 -18.783 20.467 1.00 75.31 387 SER A N 1
ATOM 3096 C CA . SER A 1 387 ? -20.795 -18.570 20.012 1.00 75.31 387 SER A CA 1
ATOM 3097 C C . SER A 1 387 ? -20.930 -17.155 19.437 1.00 75.31 387 SER A C 1
ATOM 3099 O O . SER A 1 387 ? -20.237 -16.225 19.848 1.00 75.31 387 SER A O 1
ATOM 3101 N N . ASP A 1 388 ? -21.838 -16.967 18.481 1.00 79.62 388 ASP A N 1
ATOM 3102 C CA . ASP A 1 388 ? -22.063 -15.653 17.861 1.00 79.62 388 ASP A CA 1
ATOM 3103 C C . ASP A 1 388 ? -22.412 -14.574 18.911 1.00 79.62 388 ASP A C 1
ATOM 3105 O O . ASP A 1 388 ? -21.996 -13.421 18.804 1.00 79.62 388 ASP A O 1
ATOM 3109 N N . ALA A 1 389 ? -23.092 -14.977 19.992 1.00 82.31 389 ALA A N 1
ATOM 3110 C CA . ALA A 1 389 ? -23.398 -14.129 21.141 1.00 82.31 389 ALA A CA 1
ATOM 3111 C C . ALA A 1 389 ? -22.156 -13.750 21.974 1.00 82.31 389 ALA A C 1
ATOM 3113 O O . ALA A 1 389 ? -22.070 -12.618 22.445 1.00 82.31 389 ALA A O 1
ATOM 3114 N N . GLU A 1 390 ? -21.192 -14.660 22.155 1.00 86.12 390 GLU A N 1
ATOM 3115 C CA . GLU A 1 390 ? -19.910 -14.349 22.810 1.00 86.12 390 GLU A CA 1
ATOM 3116 C C . GLU A 1 390 ? -19.084 -13.364 21.986 1.00 86.12 390 GLU A C 1
ATOM 3118 O O . GLU A 1 390 ? -18.556 -12.410 22.548 1.00 86.12 390 GLU A O 1
ATOM 3123 N N . LEU A 1 391 ? -19.024 -13.540 20.662 1.00 87.81 391 LEU A N 1
ATOM 3124 C CA . LEU A 1 391 ? -18.311 -12.617 19.772 1.00 87.81 391 LEU A CA 1
ATOM 3125 C C . LEU A 1 391 ? -18.944 -11.222 19.781 1.00 87.81 391 LEU A C 1
ATOM 3127 O O . LEU A 1 391 ? -18.236 -10.223 19.876 1.00 87.81 391 LEU A O 1
ATOM 3131 N N . LYS A 1 392 ? -20.280 -11.140 19.739 1.00 90.94 392 LYS A N 1
ATOM 3132 C CA . LYS A 1 392 ? -21.021 -9.874 19.865 1.00 90.94 392 LYS A CA 1
ATOM 3133 C C . LYS A 1 392 ? -20.729 -9.167 21.188 1.00 90.94 392 LYS A C 1
ATOM 3135 O O . LYS A 1 392 ? -20.500 -7.958 21.200 1.00 90.94 392 LYS A O 1
ATOM 3140 N N . LEU A 1 393 ? -20.705 -9.911 22.292 1.00 90.12 393 LEU A N 1
ATOM 3141 C CA . LEU A 1 393 ? -20.413 -9.361 23.613 1.00 90.12 393 LEU A CA 1
ATOM 3142 C C . LEU A 1 393 ? -18.942 -8.937 23.748 1.00 90.12 393 LEU A C 1
ATOM 3144 O O . LEU A 1 393 ? -18.675 -7.845 24.242 1.00 90.12 393 LEU A O 1
ATOM 3148 N N . SER A 1 394 ? -18.010 -9.744 23.231 1.00 92.00 394 SER A N 1
ATOM 3149 C CA . SER A 1 394 ? -16.584 -9.407 23.113 1.00 92.00 394 SER A CA 1
ATOM 3150 C C . SER A 1 394 ? -16.391 -8.099 22.340 1.00 92.00 394 SER A C 1
ATOM 3152 O O . SER A 1 394 ? -15.721 -7.186 22.823 1.00 92.00 394 SER A O 1
ATOM 3154 N N . CYS A 1 395 ? -17.081 -7.937 21.203 1.00 94.31 395 CYS A N 1
ATOM 3155 C CA . CYS A 1 395 ? -17.061 -6.691 20.439 1.00 94.31 395 CYS A CA 1
ATOM 3156 C C . CYS A 1 395 ? -17.523 -5.495 21.287 1.00 94.31 395 CYS A C 1
ATOM 3158 O O . CYS A 1 395 ? -16.859 -4.462 21.288 1.00 94.31 395 CYS A O 1
ATOM 3160 N N . CYS A 1 396 ? -18.621 -5.623 22.043 1.00 94.44 396 CYS A N 1
ATOM 3161 C CA . CYS A 1 396 ? -19.094 -4.550 22.924 1.00 94.44 396 CYS A CA 1
ATOM 3162 C C . CYS A 1 396 ? -18.078 -4.192 24.022 1.00 94.44 396 CYS A C 1
ATOM 3164 O O . CYS A 1 396 ? -17.889 -3.008 24.298 1.00 94.44 396 CYS A O 1
ATOM 3166 N N . VAL A 1 397 ? -17.416 -5.185 24.626 1.00 94.38 397 VAL A N 1
ATOM 3167 C CA . VAL A 1 397 ? -16.360 -4.965 25.630 1.00 94.38 397 VAL A CA 1
ATOM 3168 C C . VAL A 1 397 ? -15.174 -4.220 25.014 1.00 94.38 397 VAL A C 1
ATOM 3170 O O . VAL A 1 397 ? -14.749 -3.199 25.553 1.00 94.38 397 VAL A O 1
ATOM 3173 N N . LEU A 1 398 ? -14.683 -4.670 23.855 1.00 95.62 398 LEU A N 1
ATOM 3174 C CA . LEU A 1 398 ? -13.571 -4.026 23.152 1.00 95.62 398 LEU A CA 1
ATOM 3175 C C . LEU A 1 398 ? -13.907 -2.586 22.743 1.00 95.62 398 LEU A C 1
ATOM 3177 O O . LEU A 1 398 ? -13.081 -1.694 22.918 1.00 95.62 398 LEU A O 1
ATOM 3181 N N . MET A 1 399 ? -15.123 -2.333 22.246 1.00 97.00 399 MET A N 1
ATOM 3182 C CA . MET A 1 399 ? -15.589 -0.979 21.924 1.00 97.00 399 MET A CA 1
ATOM 3183 C C . MET A 1 399 ? -15.497 -0.050 23.143 1.00 97.00 399 MET A C 1
ATOM 3185 O O . MET A 1 399 ? -14.993 1.065 23.018 1.00 97.00 399 MET A O 1
ATOM 3189 N N . LEU A 1 400 ? -15.950 -0.500 24.321 1.00 95.75 400 LEU A N 1
ATOM 3190 C CA . LEU A 1 400 ? -15.884 0.300 25.548 1.00 95.75 400 LEU A CA 1
ATOM 3191 C C . LEU A 1 400 ? -14.445 0.506 26.036 1.00 95.75 400 LEU A C 1
ATOM 3193 O O . LEU A 1 400 ? -14.093 1.640 26.351 1.00 95.75 400 LEU A O 1
ATOM 3197 N N . ASP A 1 401 ? -13.603 -0.533 26.036 1.00 96.12 401 ASP A N 1
ATOM 3198 C CA . ASP A 1 401 ? -12.180 -0.420 26.403 1.00 96.12 401 ASP A CA 1
ATOM 3199 C C . ASP A 1 401 ? -11.450 0.601 25.514 1.00 96.12 401 ASP A C 1
ATOM 3201 O O . ASP A 1 401 ? -10.732 1.473 26.011 1.00 96.12 401 ASP A O 1
ATOM 3205 N N . ILE A 1 402 ? -11.694 0.552 24.199 1.00 97.12 402 ILE A N 1
ATOM 3206 C CA . ILE A 1 402 ? -11.127 1.502 23.236 1.00 97.12 402 ILE A CA 1
ATOM 3207 C C . ILE A 1 402 ? -11.628 2.922 23.516 1.00 97.12 402 ILE A C 1
ATOM 3209 O O . ILE A 1 402 ? -10.806 3.835 23.586 1.00 97.12 402 ILE A O 1
ATOM 3213 N N . VAL A 1 403 ? -12.941 3.132 23.700 1.00 96.38 403 VAL A N 1
ATOM 3214 C CA . VAL A 1 403 ? -13.488 4.466 24.018 1.00 96.38 403 VAL A CA 1
ATOM 3215 C C . VAL A 1 403 ? -12.878 5.007 25.307 1.00 96.38 403 VAL A C 1
ATOM 3217 O O . VAL A 1 403 ? -12.421 6.147 25.316 1.00 96.38 403 VAL A O 1
ATOM 3220 N N . LEU A 1 404 ? -12.839 4.210 26.377 1.00 94.12 404 LEU A N 1
ATOM 3221 C CA . LEU A 1 404 ? -12.313 4.628 27.677 1.00 94.12 404 LEU A CA 1
ATOM 3222 C C . LEU A 1 404 ? -10.852 5.062 27.565 1.00 94.12 404 LEU A C 1
ATOM 3224 O O . LEU A 1 404 ? -10.516 6.191 27.926 1.00 94.12 404 LEU A O 1
ATOM 3228 N N . LYS A 1 405 ? -10.000 4.213 26.982 1.00 95.69 405 LYS A N 1
ATOM 3229 C CA . LYS A 1 405 ? -8.585 4.536 26.772 1.00 95.69 405 LYS A CA 1
ATOM 3230 C C . LYS A 1 405 ? -8.417 5.761 25.880 1.00 95.69 405 LYS A C 1
ATOM 3232 O O . LYS A 1 405 ? -7.624 6.638 26.203 1.00 95.69 405 LYS A O 1
ATOM 3237 N N . GLN A 1 406 ? -9.166 5.874 24.785 1.00 96.06 406 GLN A N 1
ATOM 3238 C CA . GLN A 1 406 ? -9.063 7.027 23.887 1.00 96.06 406 GLN A CA 1
ATOM 3239 C C . GLN A 1 406 ? -9.551 8.320 24.548 1.00 96.06 406 GLN A C 1
ATOM 3241 O O . GLN A 1 406 ? -8.938 9.362 24.341 1.00 96.06 406 GLN A O 1
ATOM 3246 N N . MET A 1 407 ? -10.583 8.286 25.391 1.00 94.19 407 MET A N 1
ATOM 3247 C CA . MET A 1 407 ? -11.011 9.455 26.166 1.00 94.19 407 MET A CA 1
ATOM 3248 C C . MET A 1 407 ? -9.950 9.913 27.166 1.00 94.19 407 MET A C 1
ATOM 3250 O O . MET A 1 407 ? -9.735 11.116 27.304 1.00 94.19 407 MET A O 1
ATOM 3254 N N . GLU A 1 408 ? -9.267 8.980 27.836 1.00 93.25 408 GLU A N 1
ATOM 3255 C CA . GLU A 1 408 ? -8.131 9.311 28.704 1.00 93.25 408 GLU A CA 1
ATOM 3256 C C . GLU A 1 408 ? -6.996 9.964 27.909 1.00 93.25 408 GLU A C 1
ATOM 3258 O O . GLU A 1 408 ? -6.405 10.937 28.371 1.00 93.25 408 GLU A O 1
ATOM 3263 N N . ARG A 1 409 ? -6.738 9.492 26.681 1.00 91.19 409 ARG A N 1
ATOM 3264 C CA . ARG A 1 409 ? -5.727 10.076 25.780 1.00 91.19 409 ARG A CA 1
ATOM 3265 C C . ARG A 1 409 ? -6.098 11.450 25.238 1.00 91.19 409 ARG A C 1
ATOM 3267 O O . ARG A 1 409 ? -5.211 12.269 25.045 1.00 91.19 409 ARG A O 1
ATOM 3274 N N . HIS A 1 410 ? -7.382 11.707 25.011 1.00 92.31 410 HIS A N 1
ATOM 3275 C CA . HIS A 1 410 ? -7.884 13.033 24.644 1.00 92.31 410 HIS A CA 1
ATOM 3276 C C . HIS A 1 410 ? -8.017 13.969 25.858 1.00 92.31 410 HIS A C 1
ATOM 3278 O O . HIS A 1 410 ? -8.549 15.066 25.708 1.00 92.31 410 HIS A O 1
ATOM 3284 N N . GLU A 1 411 ? -7.586 13.534 27.049 1.00 90.44 411 GLU A N 1
ATOM 3285 C CA . GLU A 1 411 ? -7.673 14.293 28.301 1.00 90.44 411 GLU A CA 1
ATOM 3286 C C . GLU A 1 411 ? -9.099 14.796 28.591 1.00 90.44 411 GLU A C 1
ATOM 3288 O O . GLU A 1 411 ? -9.305 15.900 29.096 1.00 90.44 411 GLU A O 1
ATOM 3293 N N . VAL A 1 412 ? -10.114 13.982 28.268 1.00 88.69 412 VAL A N 1
ATOM 3294 C CA . VAL A 1 412 ? -11.515 14.361 28.484 1.00 88.69 412 VAL A CA 1
ATOM 3295 C C . VAL A 1 412 ? -11.763 14.568 29.979 1.00 88.69 412 VAL A C 1
ATOM 3297 O O . VAL A 1 412 ? -11.655 13.641 30.786 1.00 88.69 412 VAL A O 1
ATOM 3300 N N . GLU A 1 413 ? -12.131 15.796 30.346 1.00 84.50 413 GLU A N 1
ATOM 3301 C CA . GLU A 1 413 ? -12.378 16.176 31.734 1.00 84.50 413 GLU A CA 1
ATOM 3302 C C . GLU A 1 413 ? -13.473 15.313 32.381 1.00 84.50 413 GLU A C 1
ATOM 3304 O O . GLU A 1 413 ? -14.611 15.201 31.901 1.00 84.50 413 GLU A O 1
ATOM 3309 N N . ARG A 1 414 ? -13.132 14.730 33.534 1.00 83.44 414 ARG A N 1
ATOM 3310 C CA . ARG A 1 414 ? -14.069 13.962 34.358 1.00 83.44 414 ARG A CA 1
ATOM 3311 C C . ARG A 1 414 ? -15.078 14.902 35.022 1.00 83.44 414 ARG A C 1
ATOM 3313 O O . ARG A 1 414 ? -14.762 16.034 35.367 1.00 83.44 414 ARG A O 1
ATOM 3320 N N . HIS A 1 415 ? -16.288 14.399 35.263 1.00 81.69 415 HIS A N 1
ATOM 3321 C CA . HIS A 1 415 ? -17.355 15.109 35.988 1.00 81.69 415 HIS A CA 1
ATOM 3322 C C . HIS A 1 415 ? -17.896 16.385 35.309 1.00 81.69 415 HIS A C 1
ATOM 3324 O O . HIS A 1 415 ? -18.538 17.202 35.965 1.00 81.69 415 HIS A O 1
ATOM 3330 N N . THR A 1 416 ? -17.744 16.520 33.988 1.00 80.31 416 THR A N 1
ATOM 3331 C CA . THR A 1 416 ? -18.302 17.629 33.181 1.00 80.31 416 THR A CA 1
ATOM 3332 C C . THR A 1 416 ? -19.826 17.566 32.969 1.00 80.31 416 THR A C 1
ATOM 3334 O O . THR A 1 416 ? -20.414 18.437 32.328 1.00 80.31 416 THR A O 1
ATOM 3337 N N . GLY A 1 417 ? -20.496 16.561 33.542 1.00 81.94 417 GLY A N 1
ATOM 3338 C CA . GLY A 1 417 ? -21.939 16.340 33.420 1.00 81.94 417 GLY A CA 1
ATOM 3339 C C . GLY A 1 417 ? -22.344 15.637 32.117 1.00 81.94 417 GLY A C 1
ATOM 3340 O O . GLY A 1 417 ? -21.509 15.203 31.333 1.00 81.94 417 GLY A O 1
ATOM 3341 N N . ILE A 1 418 ? -23.656 15.504 31.887 1.00 81.81 418 ILE A N 1
ATOM 3342 C CA . ILE A 1 418 ? -24.229 14.743 30.752 1.00 81.81 418 ILE A CA 1
ATOM 3343 C C . ILE A 1 418 ? -24.505 15.590 29.498 1.00 81.81 418 ILE A C 1
ATOM 3345 O O . ILE A 1 418 ? -25.041 15.090 28.511 1.00 81.81 418 ILE A O 1
ATOM 3349 N N . HIS A 1 419 ? -24.212 16.890 29.549 1.00 84.00 419 HIS A N 1
ATOM 3350 C CA . HIS A 1 419 ? -24.573 17.834 28.488 1.00 84.00 419 HIS A CA 1
ATOM 3351 C C . HIS A 1 419 ? -23.460 18.068 27.463 1.00 84.00 419 HIS A C 1
ATOM 3353 O O . HIS A 1 419 ? -23.708 18.725 26.455 1.00 84.00 419 HIS A O 1
ATOM 3359 N N . THR A 1 420 ? -22.257 17.537 27.691 1.00 88.56 420 THR A N 1
ATOM 3360 C CA . THR A 1 420 ? -21.177 17.598 26.703 1.00 88.56 420 THR A CA 1
ATOM 3361 C C . THR A 1 420 ? -21.476 16.666 25.529 1.00 88.56 420 THR A C 1
ATOM 3363 O O . THR A 1 420 ? -22.157 15.651 25.687 1.00 88.56 420 THR A O 1
ATOM 3366 N N . VAL A 1 421 ? -20.957 17.000 24.344 1.00 89.50 421 VAL A N 1
ATOM 3367 C CA . VAL A 1 421 ? -21.141 16.185 23.128 1.00 89.50 421 VAL A CA 1
ATOM 3368 C C . VAL A 1 421 ? -20.643 14.755 23.364 1.00 89.50 421 VAL A C 1
ATOM 3370 O O . VAL A 1 421 ? -21.388 13.805 23.155 1.00 89.50 421 VAL A O 1
ATOM 3373 N N . VAL A 1 422 ? -19.448 14.618 23.944 1.00 89.88 422 VAL A N 1
ATOM 3374 C CA . VAL A 1 422 ? -18.840 13.321 24.278 1.00 89.88 422 VAL A CA 1
ATOM 3375 C C . VAL A 1 422 ? -19.699 12.526 25.268 1.00 89.88 422 VAL A C 1
ATOM 3377 O O . VAL A 1 422 ? -19.932 11.339 25.059 1.00 89.88 422 VAL A O 1
ATOM 3380 N N . ALA A 1 423 ? -20.239 13.156 26.320 1.00 89.38 423 ALA A N 1
ATOM 3381 C CA . ALA A 1 423 ? -21.118 12.454 27.258 1.00 89.38 423 ALA A CA 1
ATOM 3382 C C . ALA A 1 423 ? -22.419 11.981 26.587 1.00 89.38 423 ALA A C 1
ATOM 3384 O O . ALA A 1 423 ? -22.905 10.888 26.886 1.00 89.38 423 ALA A O 1
ATOM 3385 N N . GLN A 1 424 ? -22.972 12.773 25.663 1.00 91.75 424 GLN A N 1
ATOM 3386 C CA . GLN A 1 424 ? -24.152 12.386 24.889 1.00 91.75 424 GLN A CA 1
ATOM 3387 C C . GLN A 1 424 ? -23.857 11.232 23.925 1.00 91.75 424 GLN A C 1
ATOM 3389 O O . GLN A 1 424 ? -24.693 10.336 23.807 1.00 91.75 424 GLN A O 1
ATOM 3394 N N . ASP A 1 425 ? -22.692 11.229 23.272 1.00 92.94 425 ASP A N 1
ATOM 3395 C CA . ASP A 1 425 ? -22.236 10.135 22.408 1.00 92.94 425 ASP A CA 1
ATOM 3396 C C . ASP A 1 425 ? -22.103 8.824 23.199 1.00 92.94 425 ASP A C 1
ATOM 3398 O O . ASP A 1 425 ? -22.672 7.804 22.809 1.00 92.94 425 ASP A O 1
ATOM 3402 N N . ILE A 1 426 ? -21.460 8.860 24.372 1.00 92.06 426 ILE A N 1
ATOM 3403 C CA . ILE A 1 426 ? -21.333 7.693 25.264 1.00 92.06 426 ILE A CA 1
ATOM 3404 C C . ILE A 1 426 ? -22.707 7.204 25.723 1.00 92.06 426 ILE A C 1
ATOM 3406 O O . ILE A 1 426 ? -22.994 6.010 25.672 1.00 92.06 426 ILE A O 1
ATOM 3410 N N . CYS A 1 427 ? -23.591 8.116 26.144 1.00 91.56 427 CYS A N 1
ATOM 3411 C CA . CYS A 1 427 ? -24.949 7.756 26.549 1.00 91.56 427 CYS A CA 1
ATOM 3412 C C . CYS A 1 427 ? -25.719 7.074 25.413 1.00 91.56 427 CYS A C 1
ATOM 3414 O O . CYS A 1 427 ? -26.460 6.124 25.665 1.00 91.56 427 CYS A O 1
ATOM 3416 N N . ARG A 1 428 ? -25.568 7.553 24.172 1.00 92.94 428 ARG A N 1
ATOM 3417 C CA . ARG A 1 428 ? -26.178 6.926 22.993 1.00 92.94 428 ARG A CA 1
ATOM 3418 C C . ARG A 1 428 ? -25.608 5.534 22.744 1.00 92.94 428 ARG A C 1
ATOM 3420 O O . ARG A 1 428 ? -26.392 4.597 22.592 1.00 92.94 428 ARG A O 1
ATOM 3427 N N . LEU A 1 429 ? -24.285 5.387 22.792 1.00 93.56 429 LEU A N 1
ATOM 3428 C CA . LEU A 1 429 ? -23.609 4.107 22.602 1.00 93.56 429 LEU A CA 1
ATOM 3429 C C . LEU A 1 429 ? -24.059 3.070 23.644 1.00 93.56 429 LEU A C 1
ATOM 3431 O O . LEU A 1 429 ? -24.534 1.994 23.281 1.00 93.56 429 LEU A O 1
ATOM 3435 N N . LEU A 1 430 ? -24.016 3.427 24.933 1.00 92.75 430 LEU A N 1
ATOM 3436 C CA . LEU A 1 430 ? -24.431 2.555 26.037 1.00 92.75 430 LEU A CA 1
ATOM 3437 C C . LEU A 1 430 ? -25.908 2.168 25.948 1.00 92.75 430 LEU A C 1
ATOM 3439 O O . LEU A 1 430 ? -26.250 1.005 26.140 1.00 92.75 430 LEU A O 1
ATOM 3443 N N . ARG A 1 431 ? -26.798 3.114 25.619 1.00 91.38 431 ARG A N 1
ATOM 3444 C CA . ARG A 1 431 ? -28.221 2.806 25.394 1.00 91.38 431 ARG A CA 1
ATOM 3445 C C . ARG A 1 431 ? -28.399 1.816 24.250 1.00 91.38 431 ARG A C 1
ATOM 3447 O O . ARG A 1 431 ? -29.213 0.905 24.371 1.00 91.38 431 ARG A O 1
ATOM 3454 N N . SER A 1 432 ? -27.641 1.974 23.163 1.00 90.25 432 SER A N 1
ATOM 3455 C CA . SER A 1 432 ? -27.696 1.044 22.038 1.00 90.25 432 SER A CA 1
ATOM 3456 C C . SER A 1 432 ? -27.239 -0.359 22.451 1.00 90.25 432 SER A C 1
ATOM 3458 O O . SER A 1 432 ? -27.943 -1.319 22.135 1.00 90.25 432 SER A O 1
ATOM 3460 N N . MET A 1 433 ? -26.142 -0.479 23.208 1.00 91.81 433 MET A N 1
ATOM 3461 C CA . MET A 1 433 ? -25.642 -1.760 23.730 1.00 91.81 433 MET A CA 1
ATOM 3462 C C . MET A 1 433 ? -26.614 -2.418 24.723 1.00 91.81 433 MET A C 1
ATOM 3464 O O . MET A 1 433 ? -26.900 -3.601 24.597 1.00 91.81 433 MET A O 1
ATOM 3468 N N . LEU A 1 434 ? -27.192 -1.660 25.663 1.00 88.44 434 LEU A N 1
ATOM 3469 C CA . LEU A 1 434 ? -28.147 -2.178 26.659 1.00 88.44 434 LEU A CA 1
ATOM 3470 C C . LEU A 1 434 ? -29.447 -2.708 26.044 1.00 88.44 434 LEU A C 1
ATOM 3472 O O . LEU A 1 434 ? -30.105 -3.564 26.628 1.00 88.44 434 LEU A O 1
ATOM 3476 N N . CYS A 1 435 ? -29.833 -2.197 24.874 1.00 85.75 435 CYS A N 1
ATOM 3477 C CA . CYS A 1 435 ? -30.993 -2.699 24.138 1.00 85.75 435 CYS A CA 1
ATOM 3478 C C . CYS A 1 435 ? -30.681 -3.967 23.323 1.00 85.75 435 CYS A C 1
ATOM 3480 O O . CYS A 1 435 ? -31.561 -4.451 22.613 1.00 85.75 435 CYS A O 1
ATOM 3482 N N . ALA A 1 436 ? -29.444 -4.472 23.347 1.00 83.88 436 ALA A N 1
ATOM 3483 C CA . ALA A 1 436 ? -29.053 -5.636 22.569 1.00 83.88 436 ALA A CA 1
ATOM 3484 C C . ALA A 1 436 ? -29.432 -6.955 23.273 1.00 83.88 436 ALA A C 1
ATOM 3486 O O . ALA A 1 436 ? -29.223 -7.095 24.480 1.00 83.88 436 ALA A O 1
ATOM 3487 N N . PRO A 1 437 ? -29.955 -7.955 22.538 1.00 78.62 437 PRO A N 1
ATOM 3488 C CA . PRO A 1 437 ? -30.484 -9.185 23.133 1.00 78.62 437 PRO A CA 1
ATOM 3489 C C . PRO A 1 437 ? -29.406 -10.045 23.808 1.00 78.62 437 PRO A C 1
ATOM 3491 O O . PRO A 1 437 ? -29.697 -10.743 24.778 1.00 78.62 437 PRO A O 1
ATOM 3494 N N . TRP A 1 438 ? -28.153 -9.957 23.352 1.00 79.44 438 TRP A N 1
ATOM 3495 C CA . TRP A 1 438 ? -27.024 -10.719 23.894 1.00 79.44 438 TRP A CA 1
ATOM 3496 C C . TRP A 1 438 ? -26.512 -10.222 25.260 1.00 79.44 438 TRP A C 1
ATOM 3498 O O . TRP A 1 438 ? -25.608 -10.844 25.807 1.00 79.44 438 TRP A O 1
ATOM 3508 N N . LEU A 1 439 ? -27.086 -9.153 25.832 1.00 75.31 439 LEU A N 1
ATOM 3509 C CA . LEU A 1 439 ? -26.764 -8.665 27.184 1.00 75.31 439 LEU A CA 1
ATOM 3510 C C . LEU A 1 439 ? -27.791 -9.057 28.267 1.00 75.31 439 LEU A C 1
ATOM 3512 O O . LEU A 1 439 ? -27.518 -8.880 29.451 1.00 75.31 439 LEU A O 1
ATOM 3516 N N . ILE A 1 440 ? -28.991 -9.531 27.903 1.00 64.75 440 ILE A N 1
ATOM 3517 C CA . ILE A 1 440 ? -30.167 -9.406 28.793 1.00 64.75 440 ILE A CA 1
ATOM 3518 C C . ILE A 1 440 ? -30.407 -10.633 29.695 1.00 64.75 440 ILE A C 1
ATOM 3520 O O . ILE A 1 440 ? -30.961 -10.480 30.784 1.00 64.75 440 ILE A O 1
ATOM 3524 N N . SER A 1 441 ? -29.964 -11.839 29.325 1.00 66.25 441 SER A N 1
ATOM 3525 C CA . SER A 1 441 ? -29.999 -13.003 30.231 1.00 66.25 441 SER A CA 1
ATOM 3526 C C . SER A 1 441 ? -29.292 -14.221 29.643 1.00 66.25 441 SER A C 1
ATOM 3528 O O . SER A 1 441 ? -29.667 -14.683 28.566 1.00 66.25 441 SER A O 1
ATOM 3530 N N . HIS A 1 442 ? -28.352 -14.804 30.389 1.00 75.94 442 HIS A N 1
ATOM 3531 C CA . HIS A 1 442 ? -27.689 -16.059 30.034 1.00 75.94 442 HIS A CA 1
ATOM 3532 C C . HIS A 1 442 ? -27.972 -17.145 31.076 1.00 75.94 442 HIS A C 1
ATOM 3534 O O . HIS A 1 442 ? -27.824 -16.926 32.278 1.00 75.94 442 HIS A O 1
ATOM 3540 N N . LEU A 1 443 ? -28.368 -18.331 30.609 1.00 73.44 443 LEU A N 1
ATOM 3541 C CA . LEU A 1 443 ? -28.571 -19.516 31.441 1.00 73.44 443 LEU A CA 1
ATOM 3542 C C . LEU A 1 443 ? -27.433 -20.508 31.180 1.00 73.44 443 LEU A C 1
ATOM 3544 O O . LEU A 1 443 ? -27.442 -21.210 30.167 1.00 73.44 443 LEU A O 1
ATOM 3548 N N . CYS A 1 444 ? -26.479 -20.597 32.111 1.00 77.81 444 CYS A N 1
ATOM 3549 C CA . CYS A 1 444 ? -25.353 -21.529 32.017 1.00 77.81 444 CYS A CA 1
ATOM 3550 C C . CYS A 1 444 ? -25.857 -22.984 32.000 1.00 77.81 444 CYS A C 1
ATOM 3552 O O . CYS A 1 444 ? -26.199 -23.551 33.043 1.00 77.81 444 CYS A O 1
ATOM 3554 N N . THR A 1 445 ? -25.903 -23.604 30.822 1.00 63.44 445 THR A N 1
ATOM 3555 C CA . THR A 1 445 ? -26.360 -24.987 30.627 1.00 63.44 445 THR A CA 1
ATOM 3556 C C . THR A 1 445 ? -25.178 -25.876 30.225 1.00 63.44 445 THR A C 1
ATOM 3558 O O . THR A 1 445 ? -24.905 -26.082 29.053 1.00 63.44 445 THR A O 1
ATOM 3561 N N . GLY A 1 446 ? -24.430 -26.395 31.210 1.00 59.03 446 GLY A N 1
ATOM 3562 C CA . GLY A 1 446 ? -23.288 -27.295 30.968 1.00 59.03 446 GLY A CA 1
ATOM 3563 C C . GLY A 1 446 ? -22.352 -27.477 32.172 1.00 59.03 446 GLY A C 1
ATOM 3564 O O . GLY A 1 446 ? -22.460 -26.757 33.164 1.00 59.03 446 GLY A O 1
ATOM 3565 N N . SER A 1 447 ? -21.435 -28.452 32.098 1.00 48.75 447 SER A N 1
ATOM 3566 C CA . SER A 1 447 ? -20.532 -28.912 33.177 1.00 48.75 447 SER A CA 1
ATOM 3567 C C . SER A 1 447 ? -19.404 -27.941 33.582 1.00 48.75 447 SER A C 1
ATOM 3569 O O . SER A 1 447 ? -18.538 -28.326 34.360 1.00 48.75 447 SER A O 1
ATOM 3571 N N . GLY A 1 448 ? -19.422 -26.694 33.099 1.00 52.62 448 GLY A N 1
ATOM 3572 C CA . GLY A 1 448 ? -18.450 -25.629 33.394 1.00 52.62 448 GLY A CA 1
ATOM 3573 C C . GLY A 1 448 ? -19.059 -24.462 34.178 1.00 52.62 448 GLY A C 1
ATOM 3574 O O . GLY A 1 448 ? -18.878 -23.308 33.814 1.00 52.62 448 GLY A O 1
ATOM 3575 N N . LYS A 1 449 ? -19.832 -24.738 35.239 1.00 55.69 449 LYS A N 1
ATOM 3576 C CA . LYS A 1 449 ? -20.546 -23.703 36.022 1.00 55.69 449 LYS A CA 1
ATOM 3577 C C . LYS A 1 449 ? -19.641 -22.640 36.668 1.00 55.69 449 LYS A C 1
ATOM 3579 O O . LYS A 1 449 ? -20.168 -21.641 37.145 1.00 55.69 449 LYS A O 1
ATOM 3584 N N . THR A 1 450 ? -18.331 -22.863 36.725 1.00 59.91 450 THR A N 1
ATOM 3585 C CA . THR A 1 450 ? -17.366 -21.965 37.372 1.00 59.91 450 THR A CA 1
ATOM 3586 C C . THR A 1 450 ? -16.610 -21.047 36.408 1.00 59.91 450 THR A C 1
ATOM 3588 O O . THR A 1 450 ? -16.074 -20.059 36.883 1.00 59.91 450 THR A O 1
ATOM 3591 N N . GLU A 1 451 ? -16.599 -21.322 35.097 1.00 69.12 451 GLU A N 1
ATOM 3592 C CA . GLU A 1 451 ? -15.812 -20.584 34.083 1.00 69.12 451 GLU A CA 1
ATOM 3593 C C . GLU A 1 451 ? -16.655 -20.403 32.805 1.00 69.12 451 GLU A C 1
ATOM 3595 O O . GLU A 1 451 ? -16.444 -21.055 31.781 1.00 69.12 451 GLU A O 1
ATOM 3600 N N . CYS A 1 452 ? -17.714 -19.590 32.886 1.00 82.62 452 CYS A N 1
ATOM 3601 C CA . CYS A 1 452 ? -18.559 -19.283 31.728 1.00 82.62 452 CYS A CA 1
ATOM 3602 C C . CYS A 1 452 ? -18.082 -17.992 31.060 1.00 82.62 452 CYS A C 1
ATOM 3604 O O . CYS A 1 452 ? -18.330 -16.904 31.584 1.00 82.62 452 CYS A O 1
ATOM 3606 N N . MET A 1 453 ? -17.493 -18.107 29.866 1.00 81.56 453 MET A N 1
ATOM 3607 C CA . MET A 1 453 ? -16.960 -16.960 29.122 1.00 81.56 453 MET A CA 1
ATOM 3608 C C . MET A 1 453 ? -17.993 -15.863 28.861 1.00 81.56 453 MET A C 1
ATOM 3610 O O . MET A 1 453 ? -17.681 -14.682 28.960 1.00 81.56 453 MET A O 1
ATOM 3614 N N . HIS A 1 454 ? -19.240 -16.233 28.563 1.00 83.75 454 HIS A N 1
ATOM 3615 C CA . HIS A 1 454 ? -20.300 -15.252 28.350 1.00 83.75 454 HIS A CA 1
ATOM 3616 C C . HIS A 1 454 ? -20.603 -14.453 29.629 1.00 83.75 454 HIS A C 1
ATOM 3618 O O . HIS A 1 454 ? -20.756 -13.235 29.578 1.00 83.75 454 HIS A O 1
ATOM 3624 N N . CYS A 1 455 ? -20.662 -15.118 30.789 1.00 85.56 455 CYS A N 1
ATOM 3625 C CA . CYS A 1 455 ? -20.865 -14.437 32.068 1.00 85.56 455 CYS A CA 1
ATOM 3626 C C . CYS A 1 455 ? -19.669 -13.561 32.445 1.00 85.56 455 CYS A C 1
ATOM 3628 O O . CYS A 1 455 ? -19.873 -12.462 32.948 1.00 85.56 455 CYS A O 1
ATOM 3630 N N . GLU A 1 456 ? -18.443 -14.016 32.188 1.00 86.38 456 GLU A N 1
ATOM 3631 C CA . GLU A 1 456 ? -17.234 -13.222 32.419 1.00 86.38 456 GLU A CA 1
ATOM 3632 C C . GLU A 1 456 ? -17.219 -11.961 31.555 1.00 86.38 456 GLU A C 1
ATOM 3634 O O . GLU A 1 456 ? -17.068 -10.865 32.086 1.00 86.38 456 GLU A O 1
ATOM 3639 N N . LEU A 1 457 ? -17.479 -12.085 30.251 1.00 87.00 457 LEU A N 1
ATOM 3640 C CA . LEU A 1 457 ? -17.574 -10.941 29.342 1.00 87.00 457 LEU A CA 1
ATOM 3641 C C . LEU A 1 457 ? -18.698 -9.974 29.745 1.00 87.00 457 LEU A C 1
ATOM 3643 O O . LEU A 1 457 ? -18.520 -8.762 29.653 1.00 87.00 457 LEU A O 1
ATOM 3647 N N . ALA A 1 458 ? -19.833 -10.481 30.236 1.00 86.19 458 ALA A N 1
ATOM 3648 C CA . ALA A 1 458 ? -20.927 -9.639 30.717 1.00 86.19 458 ALA A CA 1
ATOM 3649 C C . ALA A 1 458 ? -20.536 -8.878 31.994 1.00 86.19 458 ALA A C 1
ATOM 3651 O O . ALA A 1 458 ? -20.852 -7.698 32.129 1.00 86.19 458 ALA A O 1
ATOM 3652 N N . ILE A 1 459 ? -19.819 -9.531 32.916 1.00 86.75 459 ILE A N 1
ATOM 3653 C CA . ILE A 1 459 ? -19.273 -8.881 34.113 1.00 86.75 459 ILE A CA 1
ATOM 3654 C C . ILE A 1 459 ? -18.276 -7.793 33.709 1.00 86.75 459 ILE A C 1
ATOM 3656 O O . ILE A 1 459 ? -18.389 -6.679 34.207 1.00 86.75 459 ILE A O 1
ATOM 3660 N N . VAL A 1 460 ? -17.347 -8.093 32.796 1.00 89.56 460 VAL A N 1
ATOM 3661 C CA . VAL A 1 460 ? -16.348 -7.131 32.302 1.00 89.56 460 VAL A CA 1
ATOM 3662 C C . VAL A 1 460 ? -17.013 -5.950 31.599 1.00 89.56 460 VAL A C 1
ATOM 3664 O O . VAL A 1 460 ? -16.576 -4.827 31.783 1.00 89.56 460 VAL A O 1
ATOM 3667 N N . TRP A 1 461 ? -18.091 -6.168 30.842 1.00 90.62 461 TRP A N 1
ATOM 3668 C CA . TRP A 1 461 ? -18.844 -5.080 30.211 1.00 90.62 461 TRP A CA 1
ATOM 3669 C C . TRP A 1 461 ? -19.493 -4.128 31.231 1.00 90.62 461 TRP A C 1
ATOM 3671 O O . TRP A 1 461 ? -19.620 -2.933 30.973 1.00 90.62 461 TRP A O 1
ATOM 3681 N N . HIS A 1 462 ? -19.946 -4.659 32.371 1.00 87.75 462 HIS A N 1
ATOM 3682 C CA . HIS A 1 462 ? -20.564 -3.870 33.439 1.00 87.75 462 HIS A CA 1
ATOM 3683 C C . HIS A 1 462 ? -19.556 -3.151 34.350 1.00 87.75 462 HIS A C 1
ATOM 3685 O O . HIS A 1 462 ? -19.966 -2.224 35.056 1.00 87.75 462 HIS A O 1
ATOM 3691 N N . GLN A 1 463 ? -18.302 -3.611 34.386 1.00 84.69 463 GLN A N 1
ATOM 3692 C CA . GLN A 1 463 ? -17.194 -2.968 35.102 1.00 84.69 463 GLN A CA 1
ATOM 3693 C C . GLN A 1 463 ? -16.702 -1.744 34.335 1.00 84.69 463 GLN A C 1
ATOM 3695 O O . GLN A 1 463 ? -16.430 -0.729 35.019 1.00 84.69 463 GLN A O 1
#

pLDDT: mean 81.44, std 18.8, range [25.55, 97.94]

Mean predicted aligned error: 11.6 Å

Nearest PDB structures (foldseek):
  7w7g-assembly1_A  TM=9.351E-01  e=1.311E-15  Mus musculus
  7wji-assembly1_B  TM=6.430E-01  e=9.954E-15  Homo sapiens
  7sx3-assembly1_D  TM=7.571E-01  e=5.142E-12  Homo sapiens
  8y9r-assembly2_B  TM=2.911E-01  e=3.976E-01  Physcomitrium patens
  7vpw-assembly1_A  TM=2.062E-01  e=2.322E-01  Homo sapiens

Organism: NCBI:txid38151